Protein AF-A0A1V6GAP2-F1 (afdb_monomer_lite)

Secondary structure (DSSP, 8-state):
-------TT----------HHHHHHHHHHHHHHHHHHHHHHHHHHHHHHHHHHHHHHHHHHHHHHHHHHTTTT----HHHHHHHHHHHHHHHHHHHHHHHHHHHHHHHTT------EEEEHHHHHHHHHHTTHHHHHHTT-EEEEE--SSPPEEEE-HHHHHHHHHHHHHHHHHHSPTT-EEEEEEEE-SS-TTEEEEEEEE-S----TTTGGGTTSTT--SSTT--S-S-HHHHHHHHHHHTT-EEEEE-PPTTSS---EEEEEEEBPPPPEEEEE---HHHHHHHHHHHHHTT-EEEEESSHHHHHHHHHHS--SEEEEETT-SSS-HHHHHHHHHHSTTTTT--EEEEESSPPPHHHHHHHHHTTEEEEESSPPHHHHHHHHHHHHTT---

Sequence (394 aa):
MNQVDLDAHGQLCFFVRDITVRQQAQQALEDAVERLQAHDRMRMEFVSNVSHELRTPLTSMIYAVSNMLRGVVGPMPEKALNYLERLQSDCQRLLATVNDILDLRQVENKTLVLTKTVVPLGQVIRDGAETLQVQADSKRITLAFDLGERELFCWCDAQKIERVVLNIVGNAVKFTPANGTITLSLRQHPENPKLSLLTVSDTGMGIPPEVLPKVSQRYFRVGDHVSGTGLGLAISREIVDLHGGSMSFASPVPGSACGTAVYVSLPLAPKPLVVAVTQDAETAQFFREKVIDRGYGLLLADSGREALEVCRGKPPAVLVLDRRIQGSDVREIILQLREDAKTKRLPVIVLGLQTLERNEVELYRHFGIFYSTLPWREKELSRSLAMAVLGKLR

Structure (mmCIF, N/CA/C/O backbone):
data_AF-A0A1V6GAP2-F1
#
_entry.id   AF-A0A1V6GAP2-F1
#
loop_
_atom_site.group_PDB
_atom_site.id
_atom_site.type_symbol
_atom_site.label_atom_id
_atom_site.label_alt_id
_atom_site.label_comp_id
_atom_site.label_asym_id
_atom_site.label_entity_id
_atom_site.label_seq_id
_atom_site.pdbx_PDB_ins_code
_atom_site.Cartn_x
_atom_site.Cartn_y
_atom_site.Cartn_z
_atom_site.occupancy
_atom_site.B_iso_or_equiv
_atom_site.auth_seq_id
_atom_site.auth_comp_id
_atom_site.auth_asym_id
_atom_site.auth_atom_id
_atom_site.pdbx_PDB_model_num
ATOM 1 N N . MET A 1 1 ? -45.367 -4.053 -45.817 1.00 36.19 1 MET A N 1
ATOM 2 C CA . MET A 1 1 ? -46.533 -4.086 -46.718 1.00 36.19 1 MET A CA 1
ATOM 3 C C . MET A 1 1 ? -46.769 -2.644 -47.135 1.00 36.19 1 MET A C 1
ATOM 5 O O . MET A 1 1 ? -47.407 -1.913 -46.398 1.00 36.19 1 MET A O 1
ATOM 9 N N . ASN A 1 2 ? -46.114 -2.193 -48.207 1.00 36.59 2 ASN A N 1
ATOM 10 C CA . ASN A 1 2 ? -46.279 -0.824 -48.702 1.00 36.59 2 ASN A CA 1
ATOM 11 C C . ASN A 1 2 ? -47.201 -0.909 -49.916 1.00 36.59 2 ASN A C 1
ATOM 13 O O . ASN A 1 2 ? -46.809 -1.487 -50.927 1.00 36.59 2 ASN A O 1
ATOM 17 N N . GLN A 1 3 ? -48.427 -0.410 -49.779 1.00 46.28 3 GLN A N 1
ATOM 18 C CA . GLN A 1 3 ? -49.394 -0.312 -50.866 1.00 46.28 3 GLN A CA 1
ATOM 19 C C . GLN A 1 3 ? -49.385 1.134 -51.362 1.00 46.28 3 GLN A C 1
ATOM 21 O O . GLN A 1 3 ? -49.511 2.061 -50.564 1.00 46.28 3 GLN A O 1
ATOM 26 N N . VAL A 1 4 ? -49.164 1.313 -52.662 1.00 56.38 4 VAL A N 1
ATOM 27 C CA . VAL A 1 4 ? -49.190 2.615 -53.332 1.00 56.38 4 VAL A CA 1
ATOM 28 C C . VAL A 1 4 ? -50.399 2.594 -54.255 1.00 56.38 4 VAL A C 1
ATOM 30 O O . VAL A 1 4 ? -50.440 1.775 -55.170 1.00 56.38 4 VAL A O 1
ATOM 33 N N . ASP A 1 5 ? -51.382 3.444 -53.973 1.00 54.75 5 ASP A N 1
ATOM 34 C CA . ASP A 1 5 ? -52.538 3.659 -54.844 1.00 54.75 5 ASP A CA 1
ATOM 35 C C . ASP A 1 5 ? -52.153 4.692 -55.906 1.00 54.75 5 ASP A C 1
ATOM 37 O O . ASP A 1 5 ? -51.609 5.751 -55.579 1.00 54.75 5 ASP A O 1
ATOM 41 N N . LEU A 1 6 ? -52.360 4.362 -57.180 1.00 58.44 6 LEU A N 1
ATOM 42 C CA . LEU A 1 6 ? -51.996 5.217 -58.309 1.00 58.44 6 LEU A CA 1
ATOM 43 C C . LEU A 1 6 ? -53.243 5.543 -59.119 1.00 58.44 6 LEU A C 1
ATOM 45 O O . LEU A 1 6 ? -53.861 4.651 -59.700 1.00 58.44 6 LEU A O 1
ATOM 49 N N . ASP A 1 7 ? -53.560 6.832 -59.214 1.00 59.00 7 ASP A N 1
ATOM 50 C CA . ASP A 1 7 ? -54.538 7.336 -60.173 1.00 59.00 7 ASP A CA 1
ATOM 51 C C . ASP A 1 7 ? -54.024 7.163 -61.612 1.00 59.00 7 ASP A C 1
ATOM 53 O O . ASP A 1 7 ? -52.816 7.080 -61.854 1.00 59.00 7 ASP A O 1
ATOM 57 N N . ALA A 1 8 ? -54.948 7.143 -62.582 1.00 59.78 8 ALA A N 1
ATOM 58 C CA . ALA A 1 8 ? -54.755 6.684 -63.965 1.00 59.78 8 ALA A CA 1
ATOM 59 C C . ALA A 1 8 ? -53.580 7.309 -64.757 1.00 59.78 8 ALA A C 1
ATOM 61 O O . ALA A 1 8 ? -53.256 6.812 -65.839 1.00 59.78 8 ALA A O 1
ATOM 62 N N . HIS A 1 9 ? -52.931 8.366 -64.254 1.00 61.00 9 HIS A N 1
ATOM 63 C CA . HIS A 1 9 ? -51.788 9.052 -64.877 1.00 61.00 9 HIS A CA 1
ATOM 64 C C . HIS A 1 9 ? -50.572 9.262 -63.942 1.00 61.00 9 HIS A C 1
ATOM 66 O O . HIS A 1 9 ? -49.694 10.069 -64.250 1.00 61.00 9 HIS A O 1
ATOM 72 N N . GLY A 1 10 ? -50.476 8.558 -62.810 1.00 61.03 10 GLY A N 1
ATOM 73 C CA . GLY A 1 10 ? -49.324 8.653 -61.904 1.00 61.03 10 GLY A CA 1
ATOM 74 C C . GLY A 1 10 ? -48.095 7.879 -62.402 1.00 61.03 10 GLY A C 1
ATOM 75 O O . GLY A 1 10 ? -48.170 6.675 -62.635 1.00 61.03 10 GLY A O 1
ATOM 76 N N . GLN A 1 11 ? -46.941 8.543 -62.533 1.00 61.56 11 GLN A N 1
ATOM 77 C CA . GLN A 1 11 ? -45.655 7.882 -62.801 1.00 61.56 11 GLN A CA 1
ATOM 78 C C . GLN A 1 11 ? -44.952 7.507 -61.487 1.00 61.56 11 GLN A C 1
ATOM 80 O O . GLN A 1 11 ? -44.732 8.353 -60.622 1.00 61.56 11 GLN A O 1
ATOM 85 N N . LEU A 1 12 ? -44.569 6.235 -61.349 1.00 58.62 12 LEU A N 1
ATOM 86 C CA . LEU A 1 12 ? -43.736 5.737 -60.253 1.00 58.62 12 LEU A CA 1
ATOM 87 C C . LEU A 1 12 ? -42.256 6.016 -60.543 1.00 58.62 12 LEU A C 1
ATOM 89 O O . LEU A 1 12 ? -41.675 5.426 -61.454 1.00 58.62 12 LEU A O 1
ATOM 93 N N . CYS A 1 13 ? -41.626 6.858 -59.727 1.00 59.06 13 CYS A N 1
ATOM 94 C CA . CYS A 1 13 ? -40.173 7.019 -59.717 1.00 59.06 13 CYS A CA 1
ATOM 95 C C . CYS A 1 13 ? -39.559 6.132 -58.628 1.00 59.06 13 CYS A C 1
ATOM 97 O O . CYS A 1 13 ? -39.795 6.347 -57.439 1.00 59.06 13 CYS A O 1
ATOM 99 N N . PHE A 1 14 ? -38.733 5.163 -59.025 1.00 62.16 14 PHE A N 1
ATOM 100 C CA . PHE A 1 14 ? -37.922 4.370 -58.101 1.00 62.16 14 PHE A CA 1
ATOM 101 C C . PHE A 1 14 ? -36.480 4.876 -58.109 1.00 62.16 14 PHE A C 1
ATOM 103 O O . PHE A 1 14 ? -35.859 4.989 -59.164 1.00 62.16 14 PHE A O 1
ATOM 110 N N . PHE A 1 15 ? -35.926 5.127 -56.926 1.00 68.19 15 PHE A N 1
ATOM 111 C CA . PHE A 1 15 ? -34.500 5.386 -56.753 1.00 68.19 15 PHE A CA 1
ATOM 112 C C . PHE A 1 15 ? -33.841 4.119 -56.215 1.00 68.19 15 PHE A C 1
ATOM 114 O O . PHE A 1 15 ? -34.002 3.773 -55.046 1.00 68.19 15 PHE A O 1
ATOM 121 N N . VAL A 1 16 ? -33.103 3.414 -57.072 1.00 73.81 16 VAL A N 1
ATOM 122 C CA . VAL A 1 16 ? -32.287 2.265 -56.666 1.00 73.81 16 VAL A CA 1
ATOM 123 C C . VAL A 1 16 ? -30.881 2.776 -56.389 1.00 73.81 16 VAL A C 1
ATOM 125 O O . VAL A 1 16 ? -30.187 3.233 -57.294 1.00 73.81 16 VAL A O 1
ATOM 128 N N . ARG A 1 17 ? -30.460 2.734 -55.123 1.00 76.75 17 ARG A N 1
ATOM 129 C CA . ARG A 1 17 ? -29.085 3.051 -54.736 1.00 76.75 17 ARG A CA 1
ATOM 130 C C . ARG A 1 17 ? -28.322 1.749 -54.561 1.00 76.75 17 ARG A C 1
ATOM 132 O O . ARG A 1 17 ? -28.624 0.988 -53.647 1.00 76.75 17 ARG A O 1
ATOM 139 N N . ASP A 1 18 ? -27.337 1.516 -55.419 1.00 82.81 18 ASP A N 1
ATOM 140 C CA . ASP A 1 18 ? -26.433 0.382 -55.268 1.00 82.81 18 ASP A CA 1
ATOM 141 C C . ASP A 1 18 ? -25.606 0.551 -53.982 1.00 82.81 18 ASP A C 1
ATOM 143 O O . ASP A 1 18 ? -24.842 1.508 -53.823 1.00 82.81 18 ASP A O 1
ATOM 147 N N . ILE A 1 19 ? -25.816 -0.359 -53.032 1.00 86.06 19 ILE A N 1
ATOM 148 C CA . ILE A 1 19 ? -25.099 -0.418 -51.754 1.00 86.06 19 ILE A CA 1
ATOM 149 C C . ILE A 1 19 ? -24.100 -1.577 -51.704 1.00 86.06 19 ILE A C 1
ATOM 151 O O . ILE A 1 19 ? -23.501 -1.808 -50.655 1.00 86.06 19 ILE A O 1
ATOM 155 N N . THR A 1 20 ? -23.885 -2.290 -52.812 1.00 89.75 20 THR A N 1
ATOM 156 C CA . THR A 1 20 ? -23.045 -3.495 -52.872 1.00 89.75 20 THR A CA 1
ATOM 157 C C . THR A 1 20 ? -21.624 -3.205 -52.401 1.00 89.75 20 THR A C 1
ATOM 159 O O . THR A 1 20 ? -21.118 -3.897 -51.521 1.00 89.75 20 THR A O 1
ATOM 162 N N . VAL A 1 21 ? -21.021 -2.113 -52.883 1.00 87.94 21 VAL A N 1
ATOM 163 C CA . VAL A 1 21 ? -19.673 -1.677 -52.472 1.00 87.94 21 VAL A CA 1
ATOM 164 C C . VAL A 1 21 ? -19.611 -1.380 -50.971 1.00 87.94 21 VAL A C 1
ATOM 166 O O . VAL A 1 21 ? -18.651 -1.749 -50.299 1.00 87.94 21 VAL A O 1
ATOM 169 N N . ARG A 1 22 ? -20.655 -0.751 -50.414 1.00 87.25 22 ARG A N 1
ATOM 170 C CA . ARG A 1 22 ? -20.721 -0.438 -48.981 1.00 87.25 22 ARG A CA 1
ATOM 171 C C . ARG A 1 22 ? -20.870 -1.704 -48.136 1.00 87.25 22 ARG A C 1
ATOM 173 O O . ARG A 1 22 ? -20.201 -1.808 -47.116 1.00 87.25 22 ARG A O 1
ATOM 180 N N . GLN A 1 23 ? -21.712 -2.653 -48.546 1.00 88.50 23 GLN A N 1
ATOM 181 C CA . GLN A 1 23 ? -21.875 -3.923 -47.831 1.00 88.50 23 GLN A CA 1
ATOM 182 C C . GLN A 1 23 ? -20.612 -4.788 -47.908 1.00 88.50 23 GLN A C 1
ATOM 184 O O . GLN A 1 23 ? -20.224 -5.375 -46.907 1.00 88.50 23 GLN A O 1
ATOM 189 N N . GLN A 1 24 ? -19.929 -4.822 -49.055 1.00 90.69 24 GLN A N 1
ATOM 190 C CA . GLN A 1 24 ? -18.653 -5.531 -49.192 1.00 90.69 24 GLN A CA 1
ATOM 191 C C . GLN A 1 24 ? -17.557 -4.907 -48.323 1.00 90.69 24 GLN A C 1
ATOM 193 O O . GLN A 1 24 ? -16.815 -5.633 -47.670 1.00 90.69 24 GLN A O 1
ATOM 198 N N . ALA A 1 25 ? -17.476 -3.573 -48.264 1.00 87.44 25 ALA A N 1
ATOM 199 C CA . ALA A 1 25 ? -16.537 -2.881 -47.384 1.00 87.44 25 ALA A CA 1
ATOM 200 C C . ALA A 1 25 ? -16.849 -3.118 -45.896 1.00 87.44 25 ALA A C 1
ATOM 202 O O . ALA A 1 25 ? -15.931 -3.319 -45.107 1.00 87.44 25 ALA A O 1
ATOM 203 N N . GLN A 1 26 ? -18.133 -3.131 -45.523 1.00 90.88 26 GLN A N 1
ATOM 204 C CA . GLN A 1 26 ? -18.592 -3.458 -44.171 1.00 90.88 26 GLN A CA 1
ATOM 205 C C . GLN A 1 26 ? -18.199 -4.894 -43.789 1.00 90.88 26 GLN A C 1
ATOM 207 O O . GLN A 1 26 ? -17.570 -5.089 -42.755 1.00 90.88 26 GLN A O 1
ATOM 212 N N . GLN A 1 27 ? -18.486 -5.878 -44.646 1.00 92.00 27 GLN A N 1
ATOM 213 C CA . GLN A 1 27 ? -18.147 -7.278 -44.385 1.00 92.00 27 GLN A CA 1
ATOM 214 C C . GLN A 1 27 ? -16.630 -7.493 -44.321 1.00 92.00 27 GLN A C 1
ATOM 216 O O . GLN A 1 27 ? -16.133 -8.143 -43.410 1.00 92.00 27 GLN A O 1
ATOM 221 N N . ALA A 1 28 ? -15.869 -6.897 -45.244 1.00 91.00 28 ALA A N 1
ATOM 222 C CA . ALA A 1 28 ? -14.411 -6.983 -45.225 1.00 91.00 28 ALA A CA 1
ATOM 223 C C . ALA A 1 28 ? -13.813 -6.363 -43.952 1.00 91.00 28 ALA A C 1
ATOM 225 O O . ALA A 1 28 ? -12.808 -6.859 -43.441 1.00 91.00 28 ALA A O 1
ATOM 226 N N . LEU A 1 29 ? -14.427 -5.293 -43.434 1.00 90.69 29 LEU A N 1
ATOM 227 C CA . LEU A 1 29 ? -14.039 -4.685 -42.166 1.00 90.69 29 LEU A CA 1
ATOM 228 C C . LEU A 1 29 ? -14.369 -5.599 -40.981 1.00 90.69 29 LEU A C 1
ATOM 230 O O . LEU A 1 29 ? -13.513 -5.785 -40.122 1.00 90.69 29 LEU A O 1
ATOM 234 N N . GLU A 1 30 ? -15.567 -6.180 -40.940 1.00 90.62 30 GLU A N 1
ATOM 235 C CA . GLU A 1 30 ? -15.985 -7.119 -39.890 1.00 90.62 30 GLU A CA 1
ATOM 236 C C . GLU A 1 30 ? -15.067 -8.351 -39.853 1.00 90.62 30 GLU A C 1
ATOM 238 O O . GLU A 1 30 ? -14.507 -8.665 -38.801 1.00 90.62 30 GLU A O 1
ATOM 243 N N . ASP A 1 31 ? -14.777 -8.951 -41.009 1.00 91.00 31 ASP A N 1
ATOM 244 C CA . ASP A 1 31 ? -13.850 -10.080 -41.128 1.00 91.00 31 ASP A CA 1
ATOM 245 C C . ASP A 1 31 ? -12.412 -9.705 -40.727 1.00 91.00 31 ASP A C 1
ATOM 247 O O . ASP A 1 31 ? -11.661 -10.533 -40.200 1.00 91.00 31 ASP A O 1
ATOM 251 N N . ALA A 1 32 ? -11.976 -8.475 -41.023 1.00 86.06 32 ALA A N 1
ATOM 252 C CA . ALA A 1 32 ? -10.658 -7.984 -40.630 1.00 86.06 32 ALA A CA 1
ATOM 253 C C . ALA A 1 32 ? -10.576 -7.765 -39.114 1.00 86.06 32 ALA A C 1
ATOM 255 O O . ALA A 1 32 ? -9.579 -8.148 -38.501 1.00 86.06 32 ALA A O 1
ATOM 256 N N . VAL A 1 33 ? -11.624 -7.202 -38.503 1.00 88.06 33 VAL A N 1
ATOM 257 C CA . VAL A 1 33 ? -11.735 -7.028 -37.048 1.00 88.06 33 VAL A CA 1
ATOM 258 C C . VAL A 1 33 ? -11.737 -8.384 -36.350 1.00 88.06 33 VAL A C 1
ATOM 260 O O . VAL A 1 33 ? -10.997 -8.565 -35.383 1.00 88.06 33 VAL A O 1
ATOM 263 N N . GLU A 1 34 ? -12.500 -9.355 -36.849 1.00 88.44 34 GLU A N 1
ATOM 264 C CA . GLU A 1 34 ? -12.564 -10.693 -36.262 1.00 88.44 34 GLU A CA 1
ATOM 265 C C . GLU A 1 34 ? -11.211 -11.415 -36.340 1.00 88.44 34 GLU A C 1
ATOM 267 O O . GLU A 1 34 ? -10.744 -11.970 -35.340 1.00 88.44 34 GLU A O 1
ATOM 272 N N . ARG A 1 35 ? -10.520 -11.330 -37.486 1.00 82.31 35 ARG A N 1
ATOM 273 C CA . ARG A 1 35 ? -9.155 -11.859 -37.651 1.00 82.31 35 ARG A CA 1
ATOM 274 C C . ARG A 1 35 ? -8.158 -11.200 -36.702 1.00 82.31 35 ARG A C 1
ATOM 276 O O . ARG A 1 35 ? -7.344 -11.899 -36.097 1.00 82.31 35 ARG A O 1
ATOM 283 N N . LEU A 1 36 ? -8.228 -9.877 -36.551 1.00 78.19 36 LEU A N 1
ATOM 284 C CA . LEU A 1 36 ? -7.354 -9.134 -35.644 1.00 78.19 36 LEU A CA 1
ATOM 285 C C . LEU A 1 36 ? -7.590 -9.561 -34.187 1.00 78.19 36 LEU A C 1
ATOM 287 O O . LEU A 1 36 ? -6.645 -9.898 -33.477 1.00 78.19 36 LEU A O 1
ATOM 291 N N . GLN A 1 37 ? -8.855 -9.646 -33.767 1.00 74.75 37 GLN A N 1
ATOM 292 C CA . GLN A 1 37 ? -9.227 -10.091 -32.424 1.00 74.75 37 GLN A CA 1
ATOM 293 C C . GLN A 1 37 ? -8.830 -11.548 -32.158 1.00 74.75 37 GLN A C 1
ATOM 295 O O . GLN A 1 37 ? -8.409 -11.875 -31.049 1.00 74.75 37 GLN A O 1
ATOM 300 N N . ALA A 1 38 ? -8.951 -12.437 -33.148 1.00 72.94 38 ALA A N 1
ATOM 301 C CA . ALA A 1 38 ? -8.506 -13.822 -33.023 1.00 72.94 38 ALA A CA 1
ATOM 302 C C . ALA A 1 38 ? -6.985 -13.907 -32.819 1.00 72.94 38 ALA A C 1
ATOM 304 O O . ALA A 1 38 ? -6.525 -14.641 -31.943 1.00 72.94 38 ALA A O 1
ATOM 305 N N . HIS A 1 39 ? -6.213 -13.116 -33.569 1.00 70.81 39 HIS A N 1
ATOM 306 C CA . HIS A 1 39 ? -4.764 -13.024 -33.406 1.00 70.81 39 HIS A CA 1
ATOM 307 C C . HIS A 1 39 ? -4.369 -12.478 -32.026 1.00 70.81 39 HIS A C 1
ATOM 309 O O . HIS A 1 39 ? -3.486 -13.036 -31.371 1.00 70.81 39 HIS A O 1
ATOM 315 N N . ASP A 1 40 ? -5.058 -11.445 -31.539 1.00 67.88 40 ASP A N 1
ATOM 316 C CA . ASP A 1 40 ? -4.814 -10.899 -30.203 1.00 67.88 40 ASP A CA 1
ATOM 317 C C . ASP A 1 40 ? -5.142 -11.909 -29.099 1.00 67.88 40 ASP A C 1
ATOM 319 O O . ASP A 1 40 ? -4.334 -12.091 -28.187 1.00 67.88 40 ASP A O 1
ATOM 323 N N . ARG A 1 41 ? -6.264 -12.638 -29.203 1.00 69.19 41 ARG A N 1
ATOM 324 C CA . ARG A 1 41 ? -6.619 -13.714 -28.257 1.00 69.19 41 ARG A CA 1
ATOM 325 C C . ARG A 1 41 ? -5.553 -14.811 -28.211 1.00 69.19 41 ARG A C 1
ATOM 327 O O . ARG A 1 41 ? -5.090 -15.150 -27.125 1.00 69.19 41 ARG A O 1
ATOM 334 N N . MET A 1 42 ? -5.106 -15.304 -29.369 1.00 62.16 42 MET A N 1
ATOM 335 C CA . MET A 1 42 ? -4.037 -16.311 -29.443 1.00 62.16 42 MET A CA 1
ATOM 336 C C . MET A 1 42 ? -2.730 -15.799 -28.829 1.00 62.16 42 MET A C 1
ATOM 338 O O . MET A 1 42 ? -2.047 -16.520 -28.102 1.00 62.16 42 MET A O 1
ATOM 342 N N . ARG A 1 43 ? -2.391 -14.525 -29.059 1.00 65.06 43 ARG A N 1
ATOM 343 C CA . ARG A 1 43 ? -1.206 -13.899 -28.466 1.00 65.06 43 ARG A CA 1
ATOM 344 C C . ARG A 1 43 ? -1.317 -13.777 -26.941 1.00 65.06 43 ARG A C 1
ATOM 346 O O . ARG A 1 43 ? -0.310 -13.954 -26.256 1.00 65.06 43 ARG A O 1
ATOM 353 N N . MET A 1 44 ? -2.506 -13.494 -26.401 1.00 60.44 44 MET A N 1
ATOM 354 C CA . MET A 1 44 ? -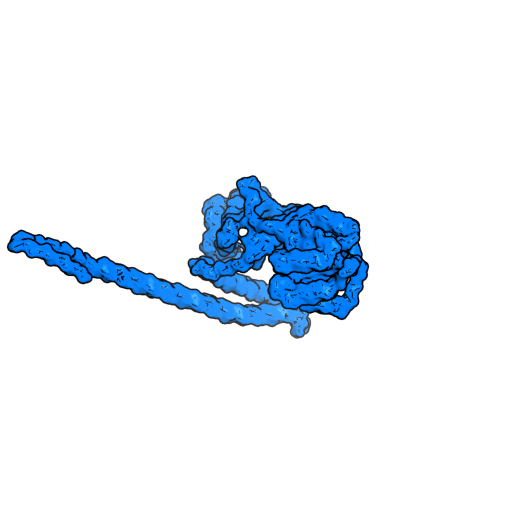2.748 -13.452 -24.951 1.00 60.44 44 MET A CA 1
ATOM 355 C C . MET A 1 44 ? -2.564 -14.818 -24.301 1.00 60.44 44 MET A C 1
ATOM 357 O O . MET A 1 44 ? -1.857 -14.933 -23.298 1.00 60.44 44 MET A O 1
ATOM 361 N N . GLU A 1 45 ? -3.185 -15.840 -24.882 1.00 63.50 45 GLU A N 1
ATOM 362 C CA . GLU A 1 45 ? -3.117 -17.210 -24.384 1.00 63.50 45 GLU A CA 1
ATOM 363 C C . GLU A 1 45 ? -1.675 -17.728 -24.417 1.00 63.50 45 GLU A C 1
ATOM 365 O O . GLU A 1 45 ? -1.182 -18.245 -23.416 1.00 63.50 45 GLU A O 1
ATOM 370 N N . PHE A 1 46 ? -0.943 -17.456 -25.503 1.00 67.31 46 PHE A N 1
ATOM 371 C CA . PHE A 1 46 ? 0.473 -17.797 -25.618 1.00 67.31 46 PHE A CA 1
ATOM 372 C C . PHE A 1 46 ? 1.326 -17.163 -24.511 1.00 67.31 46 PHE A C 1
ATOM 374 O O . PHE A 1 46 ? 2.076 -17.865 -23.836 1.00 67.31 46 PHE A O 1
ATOM 381 N N . VAL A 1 47 ? 1.211 -15.848 -24.279 1.00 68.25 47 VAL A N 1
ATOM 382 C CA . VAL A 1 47 ? 2.025 -15.178 -23.249 1.00 68.25 47 VAL A CA 1
ATOM 383 C C . VAL A 1 47 ? 1.661 -15.667 -21.846 1.00 68.25 47 VAL A C 1
ATOM 385 O O . VAL A 1 47 ? 2.559 -15.856 -21.022 1.00 68.25 47 VAL A O 1
ATOM 388 N N . SER A 1 48 ? 0.375 -15.892 -21.564 1.00 67.81 48 SER A N 1
ATOM 389 C CA . SER A 1 48 ? -0.070 -16.400 -20.262 1.00 67.81 48 SER A CA 1
ATOM 390 C C . SER A 1 48 ? 0.470 -17.807 -19.999 1.00 67.81 48 SER A C 1
ATOM 392 O O . SER A 1 48 ? 1.097 -18.040 -18.962 1.00 67.81 48 SER A O 1
ATOM 394 N N . ASN A 1 49 ? 0.340 -18.705 -20.980 1.00 61.69 49 ASN A N 1
ATOM 395 C CA . ASN A 1 49 ? 0.822 -20.082 -20.892 1.00 61.69 49 ASN A CA 1
ATOM 396 C C . ASN A 1 49 ? 2.345 -20.134 -20.735 1.00 61.69 49 ASN A C 1
ATOM 398 O O . ASN A 1 49 ? 2.834 -20.720 -19.771 1.00 61.69 49 ASN A O 1
ATOM 402 N N . VAL A 1 50 ? 3.094 -19.421 -21.586 1.00 71.81 50 VAL A N 1
ATOM 403 C CA . VAL A 1 50 ? 4.562 -19.333 -21.484 1.00 71.81 50 VAL A CA 1
ATOM 404 C C . VAL A 1 50 ? 4.983 -18.791 -20.120 1.00 71.81 50 VAL A C 1
ATOM 406 O O . VAL A 1 50 ? 5.921 -19.291 -19.509 1.00 71.81 50 VAL A O 1
ATOM 409 N N . SER A 1 51 ? 4.278 -17.796 -19.586 1.00 71.81 51 SER A N 1
ATOM 410 C CA . SER A 1 51 ? 4.631 -17.236 -18.282 1.00 71.81 51 SER A CA 1
ATOM 411 C C . SER A 1 51 ? 4.376 -18.210 -17.133 1.00 71.81 51 SER A C 1
ATOM 413 O O . SER A 1 51 ? 5.175 -18.268 -16.199 1.00 71.81 51 SER A O 1
ATOM 415 N N . HIS A 1 52 ? 3.297 -18.995 -17.191 1.00 73.00 52 HIS A N 1
ATOM 416 C CA . HIS A 1 52 ? 3.033 -20.066 -16.228 1.00 73.00 52 HIS A CA 1
ATOM 417 C C . HIS A 1 52 ? 4.076 -21.192 -16.315 1.00 73.00 52 HIS A C 1
ATOM 419 O O . HIS A 1 52 ? 4.580 -21.647 -15.280 1.00 73.00 52 HIS A O 1
ATOM 425 N N . GLU A 1 53 ? 4.458 -21.580 -17.531 1.00 74.50 53 GLU A N 1
ATOM 426 C CA . GLU A 1 53 ? 5.495 -22.584 -17.781 1.00 74.50 53 GLU A CA 1
ATOM 427 C C . GLU A 1 53 ? 6.894 -22.110 -17.385 1.00 74.50 53 GLU A C 1
ATOM 429 O O . GLU A 1 53 ? 7.700 -22.928 -16.960 1.00 74.50 53 GLU A O 1
ATOM 434 N N . LEU A 1 54 ? 7.183 -20.805 -17.438 1.00 77.81 54 LEU A N 1
ATOM 435 C CA . LEU A 1 54 ? 8.444 -20.233 -16.951 1.00 77.81 54 LEU A CA 1
ATOM 436 C C . LEU A 1 54 ? 8.448 -20.021 -15.431 1.00 77.81 54 LEU A C 1
ATOM 438 O O . LEU A 1 54 ? 9.474 -20.216 -14.777 1.00 77.81 54 LEU A O 1
ATOM 442 N N . ARG A 1 55 ? 7.308 -19.647 -14.835 1.00 75.31 55 ARG A N 1
ATOM 443 C CA . ARG A 1 55 ? 7.190 -19.390 -13.389 1.00 75.31 55 ARG A CA 1
ATOM 444 C C . ARG A 1 55 ? 7.481 -20.641 -12.564 1.00 75.31 55 ARG A C 1
ATOM 446 O O . ARG A 1 55 ? 8.192 -20.559 -11.564 1.00 75.31 55 ARG A O 1
ATOM 453 N N . THR A 1 56 ? 6.943 -21.785 -12.974 1.00 75.06 56 THR A N 1
ATOM 454 C CA . THR A 1 56 ? 7.052 -23.060 -12.244 1.00 75.06 56 THR A CA 1
ATOM 455 C C . THR A 1 56 ? 8.507 -23.543 -12.061 1.00 75.06 56 THR A C 1
ATOM 457 O O . THR A 1 56 ? 8.918 -23.763 -10.913 1.00 75.06 56 THR A O 1
ATOM 460 N N . PRO A 1 57 ? 9.344 -23.645 -13.115 1.00 79.06 57 PRO A N 1
ATOM 461 C CA . PRO A 1 57 ? 10.747 -24.026 -12.975 1.00 79.06 57 PRO A CA 1
ATOM 462 C C . PRO A 1 57 ? 11.575 -22.947 -12.269 1.00 79.06 57 PRO A C 1
ATOM 464 O O . PRO A 1 57 ? 12.410 -23.290 -11.436 1.00 79.06 57 PRO A O 1
ATOM 467 N N . LEU A 1 58 ? 11.317 -21.652 -12.508 1.00 82.31 58 LEU A N 1
ATOM 468 C CA . LEU A 1 58 ? 12.002 -20.563 -11.792 1.00 82.31 58 LEU A CA 1
ATOM 469 C C . LEU A 1 58 ? 11.737 -20.608 -10.284 1.00 82.31 58 LEU A C 1
ATOM 471 O O . LEU A 1 58 ? 12.670 -20.492 -9.495 1.00 82.31 58 LEU A O 1
ATOM 475 N N . THR A 1 59 ? 10.488 -20.833 -9.875 1.00 79.38 59 THR A N 1
ATOM 476 C CA . THR A 1 59 ? 10.122 -20.953 -8.453 1.00 79.38 59 THR A CA 1
ATOM 477 C C . THR A 1 59 ? 10.825 -22.147 -7.809 1.00 79.38 59 THR A C 1
ATOM 479 O O . THR A 1 59 ? 11.359 -22.031 -6.706 1.00 79.38 59 THR A O 1
ATOM 482 N N . SER A 1 60 ? 10.899 -23.270 -8.527 1.00 83.56 60 SER A N 1
ATOM 483 C CA . SER A 1 60 ? 11.590 -24.478 -8.066 1.00 83.56 60 SER A CA 1
ATOM 484 C C . SER A 1 60 ? 13.103 -24.261 -7.921 1.00 83.56 60 SER A C 1
ATOM 486 O O . SER A 1 60 ? 13.683 -24.656 -6.911 1.00 83.56 60 SER A O 1
ATOM 488 N N . MET A 1 61 ? 13.740 -23.571 -8.876 1.00 85.31 61 MET A N 1
ATOM 489 C CA . MET A 1 61 ? 15.159 -23.202 -8.799 1.00 85.31 61 MET A CA 1
ATOM 490 C C . MET A 1 61 ? 15.441 -22.246 -7.637 1.00 85.31 61 MET A C 1
ATOM 492 O O . MET A 1 61 ? 16.373 -22.479 -6.872 1.00 85.31 61 MET A O 1
ATOM 496 N N . ILE A 1 62 ? 14.612 -21.214 -7.445 1.00 84.81 62 ILE A N 1
ATOM 497 C CA . ILE A 1 62 ? 14.743 -20.281 -6.313 1.00 84.81 62 ILE A CA 1
ATOM 498 C C . ILE A 1 62 ? 14.636 -21.033 -4.985 1.00 84.81 62 ILE A C 1
ATOM 500 O O . ILE A 1 62 ? 15.419 -20.771 -4.072 1.00 84.81 62 ILE A O 1
ATOM 504 N N . TYR A 1 63 ? 13.695 -21.973 -4.876 1.00 85.44 63 TYR A N 1
ATOM 505 C CA . TYR A 1 63 ? 13.524 -22.787 -3.677 1.00 85.44 63 TYR A CA 1
ATOM 506 C C . TYR A 1 63 ? 14.748 -23.672 -3.407 1.00 85.44 63 TYR A C 1
ATOM 508 O O . TYR A 1 63 ? 15.278 -23.660 -2.295 1.00 85.44 63 TYR A O 1
ATOM 516 N N . ALA A 1 64 ? 15.242 -24.379 -4.428 1.00 83.94 64 ALA A N 1
ATOM 517 C CA . ALA A 1 64 ? 16.435 -25.213 -4.317 1.00 83.94 64 ALA A CA 1
ATOM 518 C C . ALA A 1 64 ? 17.647 -24.388 -3.862 1.00 83.94 64 ALA A C 1
ATOM 520 O O . ALA A 1 64 ? 18.267 -24.707 -2.850 1.00 83.94 64 ALA A O 1
ATOM 521 N N . VAL A 1 65 ? 17.919 -23.268 -4.533 1.00 88.31 65 VAL A N 1
ATOM 522 C CA . VAL A 1 65 ? 19.031 -22.369 -4.198 1.00 88.31 65 VAL A CA 1
ATOM 523 C C . VAL A 1 65 ? 18.865 -21.775 -2.800 1.00 88.31 65 VAL A C 1
ATOM 525 O O . VAL A 1 65 ? 19.826 -21.730 -2.038 1.00 88.31 65 VAL A O 1
ATOM 528 N N . SER A 1 66 ? 17.647 -21.386 -2.412 1.00 85.69 66 SER A N 1
ATOM 529 C CA . SER A 1 66 ? 17.377 -20.878 -1.065 1.00 85.69 66 SER A CA 1
ATOM 530 C C . SER A 1 66 ? 17.639 -21.930 0.013 1.00 85.69 66 SER A C 1
ATOM 532 O O . SER A 1 66 ? 18.114 -21.572 1.087 1.00 85.69 66 SER A O 1
ATOM 534 N N . ASN A 1 67 ? 17.334 -23.205 -0.236 1.00 86.19 67 ASN A N 1
ATOM 535 C CA . ASN A 1 67 ? 17.649 -24.287 0.698 1.00 86.19 67 ASN A CA 1
ATOM 536 C C . ASN A 1 67 ? 19.160 -24.518 0.798 1.00 86.19 67 ASN A C 1
ATOM 538 O O . ASN A 1 67 ? 19.673 -24.731 1.897 1.00 86.19 67 ASN A O 1
ATOM 542 N N . MET A 1 68 ? 19.877 -24.414 -0.325 1.00 87.00 68 MET A N 1
ATOM 543 C CA . MET A 1 68 ? 21.339 -24.494 -0.348 1.00 87.00 68 MET A CA 1
ATOM 544 C C . MET A 1 68 ? 21.977 -23.352 0.451 1.00 87.00 68 MET A C 1
ATOM 546 O O . MET A 1 68 ? 22.802 -23.609 1.322 1.00 87.00 68 MET A O 1
ATOM 550 N N . LEU A 1 69 ? 21.527 -22.112 0.248 1.00 84.19 69 LEU A N 1
ATOM 551 C CA . LEU A 1 69 ? 22.006 -20.941 0.993 1.00 84.19 69 LEU A CA 1
ATOM 552 C C . LEU A 1 69 ? 21.670 -21.000 2.493 1.00 84.19 69 LEU A C 1
ATOM 554 O O . LEU A 1 69 ? 22.446 -20.527 3.315 1.00 84.19 69 LEU A O 1
ATOM 558 N N . ARG A 1 70 ? 20.544 -21.621 2.872 1.00 84.81 70 ARG A N 1
ATOM 559 C CA . ARG A 1 70 ? 20.157 -21.847 4.280 1.00 84.81 70 ARG A CA 1
ATOM 560 C C . ARG A 1 70 ? 20.914 -22.999 4.954 1.00 84.81 70 ARG A C 1
ATOM 562 O O . ARG A 1 70 ? 20.654 -23.277 6.121 1.00 84.81 70 ARG A O 1
ATOM 569 N N . GLY A 1 71 ? 21.808 -23.686 4.239 1.00 83.25 71 GLY A N 1
ATOM 570 C CA . GLY A 1 71 ? 22.604 -24.793 4.776 1.00 83.25 71 GLY A CA 1
ATOM 571 C C . GLY A 1 71 ? 21.850 -26.119 4.921 1.00 83.25 71 GLY A C 1
ATOM 572 O O . GLY A 1 71 ? 22.353 -27.030 5.573 1.00 83.25 71 GLY A O 1
ATOM 573 N N . VAL A 1 72 ? 20.671 -26.271 4.301 1.00 84.56 72 VAL A N 1
ATOM 574 C CA . VAL A 1 72 ? 19.841 -27.496 4.390 1.00 84.56 72 VAL A CA 1
ATOM 575 C C . VAL A 1 72 ? 20.560 -28.722 3.808 1.00 84.56 72 VAL A C 1
ATOM 577 O O . VAL A 1 72 ? 20.336 -29.842 4.252 1.00 84.56 72 VAL A O 1
ATOM 580 N N . VAL A 1 73 ? 21.450 -28.513 2.835 1.00 81.19 73 VAL A N 1
ATOM 581 C CA . VAL A 1 73 ? 22.275 -29.557 2.193 1.00 81.19 73 VAL A CA 1
ATOM 582 C C . VAL A 1 73 ? 23.680 -29.694 2.800 1.00 81.19 73 VAL A C 1
ATOM 584 O O . VAL A 1 73 ? 24.507 -30.425 2.264 1.00 81.19 73 VAL A O 1
ATOM 587 N N . GLY A 1 74 ? 23.955 -29.029 3.926 1.00 84.25 74 GLY A N 1
ATOM 588 C CA . GLY A 1 74 ? 25.253 -29.060 4.603 1.00 84.25 74 GLY A CA 1
ATOM 589 C C . GLY A 1 74 ? 26.178 -27.883 4.252 1.00 84.25 74 GLY A C 1
ATOM 590 O O . GLY A 1 74 ? 25.790 -26.975 3.512 1.00 84.25 74 GLY A O 1
ATOM 591 N N . PRO A 1 75 ? 27.398 -27.859 4.824 1.00 83.44 75 PRO A N 1
ATOM 592 C CA . PRO A 1 75 ? 28.344 -26.764 4.643 1.00 83.44 75 PRO A CA 1
ATOM 593 C C . PRO A 1 75 ? 28.884 -26.737 3.211 1.00 83.44 75 PRO A C 1
ATOM 595 O O . PRO A 1 75 ? 29.320 -27.755 2.676 1.00 83.44 75 PRO A O 1
ATOM 598 N N . MET A 1 76 ? 28.892 -25.552 2.602 1.00 85.69 76 MET A N 1
ATOM 599 C CA . MET A 1 76 ? 29.402 -25.341 1.248 1.00 85.69 76 MET A CA 1
ATOM 600 C C . MET A 1 76 ? 30.577 -24.357 1.243 1.00 85.69 76 MET A C 1
ATOM 602 O O . MET A 1 76 ? 30.640 -23.477 2.103 1.00 85.69 76 MET A O 1
ATOM 606 N N . PRO A 1 77 ? 31.496 -24.460 0.264 1.00 89.25 77 PRO A N 1
ATOM 607 C CA . PRO A 1 77 ? 32.570 -23.489 0.101 1.00 89.25 77 PRO A CA 1
ATOM 608 C C . PRO A 1 77 ? 32.027 -22.072 -0.118 1.00 89.25 77 PRO A C 1
ATOM 610 O O . PRO A 1 77 ? 31.072 -21.881 -0.868 1.00 89.25 77 PRO A O 1
ATOM 613 N N . GLU A 1 78 ? 32.702 -21.066 0.434 1.00 84.12 78 GLU A N 1
ATOM 614 C CA . GLU A 1 78 ? 32.321 -19.648 0.306 1.00 84.12 78 GLU A CA 1
ATOM 615 C C . GLU A 1 78 ? 32.169 -19.202 -1.160 1.00 84.12 78 GLU A C 1
ATOM 617 O O . GLU A 1 78 ? 31.217 -18.519 -1.531 1.00 84.12 78 GLU A O 1
ATOM 622 N N . LYS A 1 79 ? 33.046 -19.688 -2.050 1.00 82.38 79 LYS A N 1
ATOM 623 C CA . LYS A 1 79 ? 32.922 -19.442 -3.496 1.00 82.38 79 LYS A CA 1
ATOM 624 C C . LYS A 1 79 ? 31.615 -19.990 -4.079 1.00 82.38 79 LYS A C 1
ATOM 626 O O . LYS A 1 79 ? 31.046 -19.352 -4.956 1.00 82.38 79 LYS A O 1
ATOM 631 N N . ALA A 1 80 ? 31.146 -21.150 -3.616 1.00 84.50 80 ALA A N 1
ATOM 632 C CA . ALA A 1 80 ? 29.888 -21.739 -4.071 1.00 84.50 80 ALA A CA 1
ATOM 633 C C . ALA A 1 80 ? 28.680 -20.937 -3.567 1.00 84.50 80 ALA A C 1
ATOM 635 O O . ALA A 1 80 ? 27.751 -20.711 -4.338 1.00 84.50 80 ALA A O 1
ATOM 636 N N . LEU A 1 81 ? 28.727 -20.436 -2.326 1.00 84.19 81 LEU A N 1
ATOM 637 C CA . LEU A 1 81 ? 27.704 -19.535 -1.782 1.00 84.19 81 LEU A CA 1
ATOM 638 C C . LEU A 1 81 ? 27.574 -18.264 -2.633 1.00 84.19 81 LEU A C 1
ATOM 640 O O . LEU A 1 81 ? 26.474 -17.947 -3.076 1.00 84.19 81 LEU A O 1
ATOM 644 N N . ASN A 1 82 ? 28.693 -17.629 -2.994 1.00 79.44 82 ASN A N 1
ATOM 645 C CA . ASN A 1 82 ? 28.688 -16.440 -3.855 1.00 79.44 82 ASN A CA 1
ATOM 646 C C . ASN A 1 82 ? 28.056 -16.698 -5.239 1.00 79.44 82 ASN A C 1
ATOM 648 O O . ASN A 1 82 ? 27.373 -15.832 -5.790 1.00 79.44 82 ASN A O 1
ATOM 652 N N . TYR A 1 83 ? 28.275 -17.878 -5.834 1.00 83.62 83 TYR A N 1
ATOM 653 C CA . TYR A 1 83 ? 27.618 -18.246 -7.095 1.00 83.62 83 TYR A CA 1
ATOM 654 C C . TYR A 1 83 ? 26.120 -18.505 -6.915 1.00 83.62 83 TYR A C 1
ATOM 656 O O . TYR A 1 83 ? 25.331 -18.105 -7.769 1.00 83.62 83 TYR A O 1
ATOM 664 N N . LEU A 1 84 ? 25.720 -19.138 -5.811 1.00 84.31 84 LEU A N 1
ATOM 665 C CA . LEU A 1 84 ? 24.317 -19.405 -5.496 1.00 84.31 84 LEU A CA 1
ATOM 666 C C . LEU A 1 84 ? 23.534 -18.117 -5.223 1.00 84.31 84 LEU A C 1
ATOM 668 O O . LEU A 1 84 ? 22.416 -17.989 -5.709 1.00 84.31 84 LEU A O 1
ATOM 672 N N . GLU A 1 85 ? 24.119 -17.138 -4.534 1.00 79.44 85 GLU A N 1
ATOM 673 C CA . GLU A 1 85 ? 23.511 -15.814 -4.341 1.00 79.44 85 GLU A CA 1
ATOM 674 C C . GLU A 1 85 ? 23.272 -15.099 -5.677 1.00 79.44 85 GLU A C 1
ATOM 676 O O . GLU A 1 85 ? 22.186 -14.569 -5.927 1.00 79.44 85 GLU A O 1
ATOM 681 N N . ARG A 1 86 ? 24.259 -15.143 -6.585 1.00 77.00 86 ARG A N 1
ATOM 682 C CA . ARG A 1 86 ? 24.112 -14.596 -7.943 1.00 77.00 86 ARG A CA 1
ATOM 683 C C . ARG A 1 86 ? 23.013 -15.310 -8.722 1.00 77.00 86 ARG A C 1
ATOM 685 O O . ARG A 1 86 ? 22.165 -14.648 -9.315 1.00 77.00 86 ARG A O 1
ATOM 692 N N . LEU A 1 87 ? 22.990 -16.642 -8.680 1.00 82.50 87 LEU A N 1
ATOM 693 C CA . LEU A 1 87 ? 21.988 -17.444 -9.379 1.00 82.50 87 LEU A CA 1
ATOM 694 C C . LEU A 1 87 ? 20.580 -17.188 -8.825 1.00 82.50 87 LEU A C 1
ATOM 696 O O . LEU A 1 87 ? 19.636 -17.037 -9.597 1.00 82.50 87 LEU A O 1
ATOM 700 N N . GLN A 1 88 ? 20.439 -17.053 -7.503 1.00 79.12 88 GLN A N 1
ATOM 701 C CA . GLN A 1 88 ? 19.178 -16.665 -6.872 1.00 79.12 88 GLN A CA 1
ATOM 702 C C . GLN A 1 88 ? 18.702 -15.298 -7.375 1.00 79.12 88 GLN A C 1
ATOM 704 O O . GLN A 1 88 ? 17.540 -15.160 -7.764 1.00 79.12 88 GLN A O 1
ATOM 709 N N . SER A 1 89 ? 19.601 -14.310 -7.404 1.00 71.94 89 SER A N 1
ATOM 710 C CA . SER A 1 89 ? 19.306 -12.963 -7.895 1.00 71.94 89 SER A CA 1
ATOM 711 C C . SER A 1 89 ? 18.889 -12.968 -9.370 1.00 71.94 89 SER A C 1
ATOM 713 O O . SER A 1 89 ? 17.902 -12.329 -9.742 1.00 71.94 89 SER A O 1
ATOM 715 N N . ASP A 1 90 ? 19.574 -13.741 -10.214 1.00 75.12 90 ASP A N 1
ATOM 716 C CA . ASP A 1 90 ? 19.242 -13.873 -11.634 1.00 75.12 90 ASP A CA 1
ATOM 717 C C . ASP A 1 90 ? 17.877 -14.551 -11.849 1.00 75.12 90 ASP A C 1
ATOM 719 O O . ASP A 1 90 ? 17.068 -14.057 -12.640 1.00 75.12 90 ASP A O 1
ATOM 723 N N . CYS A 1 91 ? 17.565 -15.623 -11.108 1.00 78.88 91 CYS A N 1
ATOM 724 C CA . CYS A 1 91 ? 16.248 -16.266 -11.158 1.00 78.88 91 CYS A CA 1
ATOM 725 C C . CYS A 1 91 ? 15.126 -15.320 -10.705 1.00 78.88 91 CYS A C 1
ATOM 727 O O . CYS A 1 91 ? 14.072 -15.267 -11.343 1.00 78.88 91 CYS A O 1
ATOM 729 N N . GLN A 1 92 ? 15.345 -14.543 -9.640 1.00 74.88 92 GLN A N 1
ATOM 730 C CA . GLN A 1 92 ? 14.390 -13.532 -9.175 1.00 74.88 92 GLN A CA 1
ATOM 731 C C . GLN A 1 92 ? 14.181 -12.428 -10.219 1.00 74.88 92 GLN A C 1
ATOM 733 O O . GLN A 1 92 ? 13.043 -12.037 -10.483 1.00 74.88 92 GLN A O 1
ATOM 738 N N . ARG A 1 93 ? 15.256 -11.964 -10.871 1.00 73.06 93 ARG A N 1
ATOM 739 C CA . ARG A 1 93 ? 15.182 -10.965 -11.948 1.00 73.06 93 ARG A CA 1
ATOM 740 C C . ARG A 1 93 ? 14.402 -11.482 -13.158 1.00 73.06 93 ARG A C 1
ATOM 742 O O . ARG A 1 93 ? 13.602 -10.740 -13.733 1.00 73.06 93 ARG A O 1
ATOM 749 N N . LEU A 1 94 ? 14.608 -12.742 -13.543 1.00 78.06 94 LEU A N 1
ATOM 750 C CA . LEU A 1 94 ? 13.845 -13.380 -14.619 1.00 78.06 94 LEU A CA 1
ATOM 751 C C . LEU A 1 94 ? 12.364 -13.493 -14.261 1.00 78.06 94 LEU A C 1
ATOM 753 O O . LEU A 1 94 ? 11.516 -13.108 -15.062 1.00 78.06 94 LEU A O 1
ATOM 757 N N . LEU A 1 95 ? 12.052 -13.942 -13.045 1.00 77.94 95 LEU A N 1
ATOM 758 C CA . LEU A 1 95 ? 10.677 -14.034 -12.560 1.00 77.94 95 LEU A CA 1
ATOM 759 C C . LEU A 1 95 ? 9.975 -12.665 -12.591 1.00 77.94 95 LEU A C 1
ATOM 761 O O . LEU A 1 95 ? 8.845 -12.559 -13.066 1.00 77.94 95 LEU A O 1
ATOM 765 N N . ALA A 1 96 ? 10.659 -11.613 -12.132 1.00 72.38 96 ALA A N 1
ATOM 766 C CA . ALA A 1 96 ? 10.158 -10.242 -12.188 1.00 72.38 96 ALA A CA 1
ATOM 767 C C . ALA A 1 96 ? 9.899 -9.791 -13.634 1.00 72.38 96 ALA A C 1
ATOM 769 O O . ALA A 1 96 ? 8.842 -9.241 -13.920 1.00 72.38 96 ALA A O 1
ATOM 770 N N . THR A 1 97 ? 10.809 -10.107 -14.559 1.00 74.69 97 THR A N 1
ATOM 771 C CA . THR A 1 97 ? 10.661 -9.782 -15.989 1.00 74.69 97 THR A CA 1
ATOM 772 C C . THR A 1 97 ? 9.462 -10.492 -16.619 1.00 74.69 97 THR A C 1
ATOM 774 O O . THR A 1 97 ? 8.694 -9.872 -17.350 1.00 74.69 97 THR A O 1
ATOM 777 N N . VAL A 1 98 ? 9.269 -11.779 -16.321 1.00 77.50 98 VAL A N 1
ATOM 778 C CA . VAL A 1 98 ? 8.107 -12.548 -16.793 1.00 77.50 98 VAL A CA 1
ATOM 779 C C . VAL A 1 98 ? 6.809 -11.923 -16.278 1.00 77.50 98 VAL A C 1
ATOM 781 O O . VAL A 1 98 ? 5.871 -11.725 -17.049 1.00 77.50 98 VAL A O 1
ATOM 784 N N . ASN A 1 99 ? 6.764 -11.550 -14.997 1.00 75.44 99 ASN A N 1
ATOM 785 C CA . ASN A 1 99 ? 5.599 -10.876 -14.432 1.00 75.44 99 ASN A CA 1
ATOM 786 C C . ASN A 1 99 ? 5.384 -9.486 -15.062 1.00 75.44 99 ASN A C 1
ATOM 788 O O . ASN A 1 99 ? 4.263 -9.177 -15.438 1.00 75.44 99 ASN A O 1
ATOM 792 N N . ASP A 1 100 ? 6.425 -8.677 -15.276 1.00 74.31 100 ASP A N 1
ATOM 793 C CA . ASP A 1 100 ? 6.308 -7.385 -15.973 1.00 74.31 100 ASP A CA 1
ATOM 794 C C . ASP A 1 100 ? 5.706 -7.527 -17.376 1.00 74.31 100 ASP A C 1
ATOM 796 O O . ASP A 1 100 ? 4.855 -6.727 -17.765 1.00 74.31 100 ASP A O 1
ATOM 800 N N . ILE A 1 101 ? 6.105 -8.556 -18.131 1.00 76.62 101 ILE A N 1
ATOM 801 C CA . ILE A 1 101 ? 5.533 -8.841 -19.454 1.00 76.62 101 ILE A CA 1
ATOM 802 C C . ILE A 1 101 ? 4.045 -9.187 -19.334 1.00 76.62 101 ILE A C 1
ATOM 804 O O . ILE A 1 101 ? 3.241 -8.694 -20.127 1.00 76.62 101 ILE A O 1
ATOM 808 N N . LEU A 1 102 ? 3.667 -10.005 -18.348 1.00 74.94 102 LEU A N 1
ATOM 809 C CA . LEU A 1 102 ? 2.266 -10.338 -18.096 1.00 74.94 102 LEU A CA 1
ATOM 810 C C . LEU A 1 102 ? 1.435 -9.108 -17.744 1.00 74.94 102 LEU A C 1
ATOM 812 O O . LEU A 1 102 ? 0.383 -8.901 -18.346 1.00 74.94 102 LEU A O 1
ATOM 816 N N . ASP A 1 103 ? 1.892 -8.287 -16.800 1.00 73.12 103 ASP A N 1
ATOM 817 C CA . ASP A 1 103 ? 1.158 -7.086 -16.403 1.00 73.12 103 ASP A CA 1
ATOM 818 C C . ASP A 1 103 ? 1.056 -6.095 -17.560 1.00 73.12 103 ASP A C 1
ATOM 820 O O . ASP A 1 103 ? -0.021 -5.554 -17.790 1.00 73.12 103 ASP A O 1
ATOM 824 N N . LEU A 1 104 ? 2.119 -5.915 -18.350 1.00 73.88 104 LEU A N 1
ATOM 825 C CA . LEU A 1 104 ? 2.077 -5.078 -19.549 1.00 73.88 104 LEU A CA 1
ATOM 826 C C . LEU A 1 104 ? 1.028 -5.566 -20.552 1.00 73.88 104 LEU A C 1
ATOM 828 O O . LEU A 1 104 ? 0.301 -4.751 -21.115 1.00 73.88 104 LEU A O 1
ATOM 832 N N . ARG A 1 105 ? 0.899 -6.881 -20.755 1.00 72.25 105 ARG A N 1
ATOM 833 C CA . ARG A 1 105 ? -0.150 -7.436 -21.623 1.00 72.25 105 ARG A CA 1
ATOM 834 C C . ARG A 1 105 ? -1.542 -7.245 -21.040 1.00 72.25 105 ARG A C 1
ATOM 836 O O . ARG A 1 105 ? -2.456 -6.887 -21.775 1.00 72.25 105 ARG A O 1
ATOM 843 N N . GLN A 1 106 ? -1.713 -7.446 -19.736 1.00 75.06 106 GLN A N 1
ATOM 844 C CA . GLN A 1 106 ? -3.001 -7.215 -19.079 1.00 75.06 106 GLN A CA 1
ATOM 845 C C . GLN A 1 106 ? -3.429 -5.746 -19.170 1.00 75.06 106 GLN A C 1
ATOM 847 O O . GLN A 1 106 ? -4.606 -5.451 -19.370 1.00 75.06 106 GLN A O 1
ATOM 852 N N . VAL A 1 107 ? -2.464 -4.834 -19.070 1.00 76.06 107 VAL A N 1
ATOM 853 C CA . VAL A 1 107 ? -2.641 -3.401 -19.304 1.00 76.06 107 VAL A CA 1
ATOM 854 C C . VAL A 1 107 ? -3.046 -3.121 -20.754 1.00 76.06 107 VAL A C 1
ATOM 856 O O . VAL A 1 107 ? -4.084 -2.506 -20.982 1.00 76.06 107 VAL A O 1
ATOM 859 N N . GLU A 1 108 ? -2.279 -3.607 -21.738 1.00 71.81 108 GLU A N 1
ATOM 860 C CA . GLU A 1 108 ? -2.543 -3.380 -23.172 1.00 71.81 108 GLU A CA 1
ATOM 861 C C . GLU A 1 108 ? -3.947 -3.823 -23.588 1.00 71.81 108 GLU A C 1
ATOM 863 O O . GLU A 1 108 ? -4.609 -3.150 -24.375 1.00 71.81 108 GLU A O 1
ATOM 868 N N . ASN A 1 109 ? -4.419 -4.919 -23.003 1.00 70.38 109 ASN A N 1
ATOM 869 C CA . ASN A 1 109 ? -5.704 -5.517 -23.332 1.00 70.38 109 ASN A CA 1
ATOM 870 C C . ASN A 1 109 ? -6.852 -5.028 -22.441 1.00 70.38 109 ASN A C 1
ATOM 872 O O . ASN A 1 109 ? -7.969 -5.527 -22.564 1.00 70.38 109 ASN A O 1
ATOM 876 N N . LYS A 1 110 ? -6.594 -4.077 -21.530 1.00 73.00 110 LYS A N 1
ATOM 877 C CA . LYS A 1 110 ? -7.557 -3.587 -20.525 1.00 73.00 110 LYS A CA 1
ATOM 878 C C . LYS A 1 110 ? -8.168 -4.707 -19.667 1.00 73.00 110 LYS A C 1
ATOM 880 O O . LYS A 1 110 ? -9.278 -4.573 -19.161 1.00 73.00 110 LYS A O 1
ATOM 885 N N . THR A 1 111 ? -7.445 -5.812 -19.492 1.00 74.25 111 THR A N 1
ATOM 886 C CA . THR A 1 111 ? -7.868 -6.959 -18.675 1.00 74.25 111 THR A CA 1
ATOM 887 C C . THR A 1 111 ? -7.296 -6.911 -17.260 1.00 74.25 111 THR A C 1
ATOM 889 O O . THR A 1 111 ? -7.578 -7.802 -16.461 1.00 74.25 111 THR A O 1
ATOM 892 N N . LEU A 1 112 ? -6.463 -5.917 -16.934 1.00 77.31 112 LEU A N 1
ATOM 893 C CA . LEU A 1 112 ? -5.954 -5.733 -15.578 1.00 77.31 112 LEU A CA 1
ATOM 894 C C . LEU A 1 112 ? -7.099 -5.301 -14.648 1.00 77.31 112 LEU A C 1
ATOM 896 O O . LEU A 1 112 ? -7.503 -4.139 -14.630 1.00 77.31 112 LEU A O 1
ATOM 900 N N . VAL A 1 113 ? -7.615 -6.244 -13.860 1.00 79.81 113 VAL A N 1
ATOM 901 C CA . VAL A 1 113 ? -8.654 -5.984 -12.856 1.00 79.81 113 VAL A CA 1
ATOM 902 C C . VAL A 1 113 ? -7.994 -5.619 -11.529 1.00 79.81 113 VAL A C 1
ATOM 904 O O . VAL A 1 113 ? -7.198 -6.386 -10.991 1.00 79.81 113 VAL A O 1
ATOM 907 N N . LEU A 1 114 ? -8.335 -4.444 -10.999 1.00 87.94 114 LEU A N 1
ATOM 908 C CA . LEU A 1 114 ? -7.862 -3.978 -9.696 1.00 87.94 114 LEU A CA 1
ATOM 909 C C . LEU A 1 114 ? -8.797 -4.445 -8.582 1.00 87.94 114 LEU A C 1
ATOM 911 O O . LEU A 1 114 ? -10.010 -4.238 -8.658 1.00 87.94 114 LEU A O 1
ATOM 915 N N . THR A 1 115 ? -8.230 -4.985 -7.507 1.00 89.25 115 THR A N 1
ATOM 916 C CA . THR A 1 115 ? -8.983 -5.320 -6.293 1.00 89.25 115 THR A CA 1
ATOM 917 C C . THR A 1 115 ? -8.880 -4.155 -5.316 1.00 89.25 115 THR A C 1
ATOM 919 O O . THR A 1 115 ? -8.093 -4.179 -4.372 1.00 89.25 115 THR A O 1
ATOM 922 N 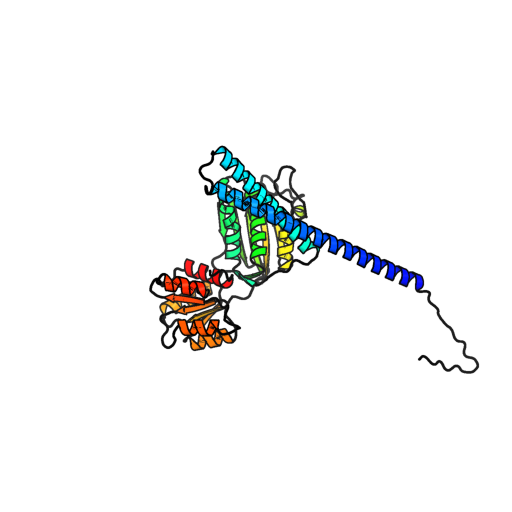N . LYS A 1 116 ? -9.639 -3.085 -5.581 1.00 91.38 116 LYS A N 1
ATOM 923 C CA . LYS A 1 116 ? -9.585 -1.862 -4.767 1.00 91.38 116 LYS A CA 1
ATOM 924 C C . LYS A 1 116 ? -10.279 -2.063 -3.420 1.00 91.38 116 LYS A C 1
ATOM 926 O O . LYS A 1 116 ? -11.421 -2.519 -3.368 1.00 91.38 116 LYS A O 1
ATOM 931 N N . THR A 1 117 ? -9.605 -1.668 -2.349 1.00 91.25 117 THR A N 1
ATOM 932 C CA . THR A 1 117 ? -10.147 -1.587 -0.991 1.00 91.25 117 THR A CA 1
ATOM 933 C C . THR A 1 117 ? -9.760 -0.247 -0.361 1.00 91.25 117 THR A C 1
ATOM 935 O O . THR A 1 117 ? -9.030 0.547 -0.955 1.00 91.25 117 THR A O 1
ATOM 938 N N . VAL A 1 118 ? -10.284 0.054 0.830 1.00 92.56 118 VAL A N 1
ATOM 939 C CA . VAL A 1 118 ? -9.787 1.190 1.620 1.00 92.56 118 VAL A CA 1
ATOM 940 C C . VAL A 1 118 ? -8.459 0.775 2.236 1.00 92.56 118 VAL A C 1
ATOM 942 O O . VAL A 1 118 ? -8.403 -0.213 2.962 1.00 92.56 118 VAL A O 1
ATOM 945 N N . VAL A 1 119 ? -7.403 1.524 1.941 1.00 93.38 119 VAL A N 1
ATOM 946 C CA . VAL A 1 119 ? -6.029 1.153 2.281 1.00 93.38 119 VAL A CA 1
ATOM 947 C C . VAL A 1 119 ? -5.339 2.300 3.023 1.00 93.38 119 VAL A C 1
ATOM 949 O O . VAL A 1 119 ? -5.382 3.424 2.520 1.00 93.38 119 VAL A O 1
ATOM 952 N N . PRO A 1 120 ? -4.683 2.049 4.175 1.00 93.75 120 PRO A N 1
ATOM 953 C CA . PRO A 1 120 ? -3.776 3.006 4.810 1.00 93.75 120 PRO A CA 1
ATOM 954 C C . PRO A 1 120 ? -2.510 3.142 3.954 1.00 93.75 120 PRO A C 1
ATOM 956 O O . PRO A 1 120 ? -1.647 2.257 3.941 1.00 93.75 120 PRO A O 1
ATOM 959 N N . LEU A 1 121 ? -2.431 4.212 3.161 1.00 94.69 121 LEU A N 1
ATOM 960 C CA . LEU A 1 121 ? -1.406 4.344 2.127 1.00 94.69 121 LEU A CA 1
ATOM 961 C C . LEU A 1 121 ? 0.002 4.475 2.726 1.00 94.69 121 LEU A C 1
ATOM 963 O O . LEU A 1 121 ? 0.958 3.971 2.134 1.00 94.69 121 LEU A O 1
ATOM 967 N N . GLY A 1 122 ? 0.137 5.080 3.910 1.00 93.19 122 GLY A N 1
ATOM 968 C CA . GLY A 1 122 ? 1.419 5.214 4.596 1.00 93.19 122 GLY A CA 1
ATOM 969 C C . GLY A 1 122 ? 2.035 3.854 4.925 1.00 93.19 122 GLY A C 1
ATOM 970 O O . GLY A 1 122 ? 3.224 3.639 4.680 1.00 93.19 122 GLY A O 1
ATOM 971 N N . GLN A 1 123 ? 1.223 2.901 5.394 1.00 90.38 123 GLN A N 1
ATOM 972 C CA . GLN A 1 123 ? 1.699 1.544 5.675 1.00 90.38 123 GLN A CA 1
ATOM 973 C C . GLN A 1 123 ? 2.142 0.815 4.400 1.00 90.38 123 GLN A C 1
ATOM 975 O O . GLN A 1 123 ? 3.185 0.175 4.410 1.00 90.38 123 GLN A O 1
ATOM 980 N N . VAL A 1 124 ? 1.410 0.947 3.289 1.00 92.31 124 VAL A N 1
ATOM 981 C CA . VAL A 1 124 ? 1.786 0.300 2.015 1.00 92.31 124 VAL A CA 1
ATOM 982 C C . VAL A 1 124 ? 3.087 0.869 1.447 1.00 92.31 124 VAL A C 1
ATOM 984 O O . VAL A 1 124 ? 3.923 0.118 0.948 1.00 92.31 124 VAL A O 1
ATOM 987 N N . ILE A 1 125 ? 3.289 2.186 1.549 1.00 94.62 125 ILE A N 1
ATOM 988 C CA . ILE A 1 125 ? 4.544 2.827 1.134 1.00 94.62 125 ILE A CA 1
ATOM 989 C C . ILE A 1 125 ? 5.713 2.319 1.975 1.00 94.62 125 ILE A C 1
ATOM 991 O O . ILE A 1 125 ? 6.774 2.012 1.432 1.00 94.62 125 ILE A O 1
ATOM 995 N N . ARG A 1 126 ? 5.512 2.223 3.293 1.00 92.12 126 ARG A N 1
ATOM 996 C CA . ARG A 1 126 ? 6.511 1.697 4.221 1.00 92.12 126 ARG A CA 1
ATOM 997 C C . ARG A 1 126 ? 6.859 0.246 3.897 1.00 92.12 126 ARG A C 1
ATOM 999 O O . ARG A 1 126 ? 8.031 -0.028 3.672 1.00 92.12 126 ARG A O 1
ATOM 1006 N N . ASP A 1 127 ? 5.855 -0.629 3.801 1.00 88.19 127 ASP A N 1
ATOM 1007 C CA . ASP A 1 127 ? 6.026 -2.051 3.478 1.00 88.19 127 ASP A CA 1
ATOM 1008 C C . ASP A 1 127 ? 6.842 -2.215 2.185 1.00 88.19 127 ASP A C 1
ATOM 1010 O O . ASP A 1 127 ? 7.844 -2.927 2.171 1.00 88.19 127 ASP A O 1
ATOM 1014 N N . GLY A 1 128 ? 6.467 -1.496 1.119 1.00 89.56 128 GLY A N 1
ATOM 1015 C CA . GLY A 1 128 ? 7.165 -1.559 -0.165 1.00 89.56 128 GLY A CA 1
ATOM 1016 C C . GLY A 1 128 ? 8.612 -1.065 -0.084 1.00 89.56 128 GLY A C 1
ATOM 1017 O O . GLY A 1 128 ? 9.526 -1.739 -0.556 1.00 89.56 128 GLY A O 1
ATOM 1018 N N . ALA A 1 129 ? 8.852 0.092 0.536 1.00 91.19 129 ALA A N 1
ATOM 1019 C CA . ALA A 1 129 ? 10.191 0.673 0.628 1.00 91.19 129 ALA A CA 1
ATOM 1020 C C . ALA A 1 129 ? 11.140 -0.134 1.534 1.00 91.19 129 ALA A C 1
ATOM 1022 O O . ALA A 1 129 ? 12.318 -0.275 1.205 1.00 91.19 129 ALA A O 1
ATOM 1023 N N . GLU A 1 130 ? 10.642 -0.704 2.636 1.00 89.50 130 GLU A N 1
ATOM 1024 C CA . GLU A 1 130 ? 11.445 -1.493 3.583 1.00 89.50 130 GLU A CA 1
ATOM 1025 C C . GLU A 1 130 ? 12.017 -2.771 2.950 1.00 89.50 130 GLU A C 1
ATOM 1027 O O . GLU A 1 130 ? 13.105 -3.209 3.325 1.00 89.50 130 GLU A O 1
ATOM 1032 N N . THR A 1 131 ? 11.374 -3.335 1.921 1.00 87.31 131 THR A N 1
ATOM 1033 C CA . THR A 1 131 ? 11.952 -4.473 1.175 1.00 87.31 131 THR A CA 1
ATOM 1034 C C . THR A 1 131 ? 13.289 -4.140 0.496 1.00 87.31 131 THR A C 1
ATOM 1036 O O . THR A 1 131 ? 14.097 -5.034 0.239 1.00 87.31 131 THR A O 1
ATOM 1039 N N . LEU A 1 132 ? 13.540 -2.856 0.214 1.00 88.69 132 LEU A N 1
ATOM 1040 C CA . LEU A 1 132 ? 14.754 -2.360 -0.432 1.00 88.69 132 LEU A CA 1
ATOM 1041 C C . LEU A 1 132 ? 15.788 -1.852 0.579 1.00 88.69 132 LEU A C 1
ATOM 1043 O O . LEU A 1 132 ? 16.875 -1.441 0.168 1.00 88.69 132 LEU A O 1
ATOM 1047 N N . GLN A 1 133 ? 15.498 -1.926 1.883 1.00 88.25 133 GLN A N 1
ATOM 1048 C CA . GLN A 1 133 ? 16.381 -1.442 2.945 1.00 88.25 133 GLN A CA 1
ATOM 1049 C C . GLN A 1 133 ? 17.771 -2.081 2.863 1.00 88.25 133 GLN A C 1
ATOM 1051 O O . GLN A 1 133 ? 18.767 -1.372 2.864 1.00 88.25 133 GLN A O 1
ATOM 1056 N N . VAL A 1 134 ? 17.851 -3.401 2.663 1.00 86.94 134 VAL A N 1
ATOM 1057 C CA . VAL A 1 134 ? 19.137 -4.116 2.542 1.00 86.94 134 VAL A CA 1
ATOM 1058 C C . VAL A 1 134 ? 19.972 -3.589 1.367 1.00 86.94 134 VAL A C 1
ATOM 1060 O O . VAL A 1 134 ? 21.188 -3.426 1.477 1.00 86.94 134 VAL A O 1
ATOM 1063 N N . GLN A 1 135 ? 19.329 -3.290 0.233 1.00 84.88 135 GLN A N 1
ATOM 1064 C CA . GLN A 1 135 ? 20.019 -2.747 -0.940 1.00 84.88 135 GLN A CA 1
ATOM 1065 C C . GLN A 1 135 ? 20.474 -1.304 -0.698 1.00 84.88 135 GLN A C 1
ATOM 1067 O O . GLN A 1 135 ? 21.599 -0.952 -1.059 1.00 84.88 135 GLN A O 1
ATOM 1072 N N . ALA A 1 136 ? 19.634 -0.486 -0.062 1.00 89.69 136 ALA A N 1
ATOM 1073 C CA . ALA A 1 136 ? 19.979 0.876 0.325 1.00 89.69 136 ALA A CA 1
ATOM 1074 C C . ALA A 1 136 ? 21.166 0.892 1.305 1.00 89.69 136 ALA A C 1
ATOM 1076 O O . ALA A 1 136 ? 22.161 1.571 1.044 1.00 89.69 136 ALA A O 1
ATOM 1077 N N . ASP A 1 137 ? 21.125 0.061 2.348 1.00 89.56 137 ASP A N 1
ATOM 1078 C CA . ASP A 1 137 ? 22.172 -0.062 3.366 1.00 89.56 137 ASP A CA 1
ATOM 1079 C C . ASP A 1 137 ? 23.509 -0.508 2.760 1.00 89.56 137 ASP A C 1
ATOM 1081 O O . ASP A 1 137 ? 24.559 0.038 3.103 1.00 89.56 137 ASP A O 1
ATOM 1085 N N . SER A 1 138 ? 23.487 -1.427 1.784 1.00 88.44 138 SER A N 1
ATOM 1086 C CA . SER A 1 138 ? 24.701 -1.868 1.075 1.00 88.44 138 SER A CA 1
ATOM 1087 C C . SER A 1 138 ? 25.429 -0.724 0.352 1.00 88.44 138 SER A C 1
ATOM 1089 O O . SER A 1 138 ? 26.654 -0.737 0.228 1.00 88.44 138 SER A O 1
ATOM 1091 N N . LYS A 1 139 ? 24.684 0.307 -0.072 1.00 88.69 139 LYS A N 1
ATOM 1092 C CA . LYS A 1 139 ? 25.207 1.551 -0.653 1.00 88.69 139 LYS A CA 1
ATOM 1093 C C . LYS A 1 139 ? 25.324 2.689 0.368 1.00 88.69 139 LYS A C 1
ATOM 1095 O O . LYS A 1 139 ? 25.718 3.791 -0.006 1.00 88.69 139 LYS A O 1
ATOM 1100 N N . ARG A 1 140 ? 24.999 2.456 1.642 1.00 93.12 140 ARG A N 1
ATOM 1101 C CA . ARG A 1 140 ? 24.901 3.486 2.693 1.00 93.12 140 ARG A CA 1
ATOM 1102 C C . ARG A 1 140 ? 23.915 4.606 2.340 1.00 93.12 140 ARG A C 1
ATOM 1104 O O . ARG A 1 140 ? 24.155 5.762 2.664 1.00 93.12 140 ARG A O 1
ATOM 1111 N N . ILE A 1 141 ? 22.842 4.289 1.623 1.00 94.94 141 ILE A N 1
ATOM 1112 C CA . ILE A 1 141 ? 21.789 5.249 1.279 1.00 94.94 141 ILE A CA 1
ATOM 1113 C C . ILE A 1 141 ? 20.802 5.342 2.443 1.00 94.94 141 ILE A C 1
ATOM 1115 O O . ILE A 1 141 ? 20.330 4.322 2.938 1.00 94.94 141 ILE A O 1
ATOM 1119 N N . THR A 1 142 ? 20.450 6.561 2.852 1.00 95.06 142 THR A N 1
ATOM 1120 C CA . THR A 1 142 ? 19.448 6.788 3.903 1.00 95.06 142 THR A CA 1
ATOM 1121 C C . THR A 1 142 ? 18.041 6.797 3.307 1.00 95.06 142 THR A C 1
ATOM 1123 O O . THR A 1 142 ? 17.737 7.639 2.462 1.00 95.06 142 THR A O 1
ATOM 1126 N N . LEU A 1 143 ? 17.169 5.897 3.771 1.00 95.75 143 LEU A N 1
ATOM 1127 C CA . LEU A 1 143 ? 15.732 5.921 3.477 1.00 95.75 143 LEU A CA 1
ATOM 1128 C C . LEU A 1 143 ? 15.002 6.739 4.553 1.00 95.75 143 LEU A C 1
ATOM 1130 O O . LEU A 1 143 ? 14.872 6.307 5.698 1.00 95.75 143 LEU A O 1
ATOM 1134 N N . ALA A 1 144 ? 14.543 7.935 4.188 1.00 95.06 144 ALA A N 1
ATOM 1135 C CA . ALA A 1 144 ? 13.820 8.843 5.071 1.00 95.06 144 ALA A CA 1
ATOM 1136 C C . ALA A 1 144 ? 12.311 8.787 4.796 1.00 95.06 144 ALA A C 1
ATOM 1138 O O . ALA A 1 144 ? 11.866 8.925 3.657 1.00 95.06 144 ALA A O 1
ATOM 1139 N N . PHE A 1 145 ? 11.514 8.623 5.853 1.00 94.81 145 PHE A N 1
ATOM 1140 C CA . PHE A 1 145 ? 10.057 8.535 5.767 1.00 94.81 145 PHE A CA 1
ATOM 1141 C C . PHE A 1 145 ? 9.406 9.746 6.420 1.00 94.81 145 PHE A C 1
ATOM 1143 O O . PHE A 1 145 ? 9.505 9.936 7.629 1.00 94.81 145 PHE A O 1
ATOM 1150 N N . ASP A 1 146 ? 8.673 10.507 5.622 1.00 95.00 146 ASP A N 1
ATOM 1151 C CA . ASP A 1 146 ? 7.872 11.643 6.047 1.00 95.00 146 ASP A CA 1
ATOM 1152 C C . ASP A 1 146 ? 6.395 11.415 5.681 1.00 95.00 146 ASP A C 1
ATOM 1154 O O . ASP A 1 146 ? 5.814 12.072 4.819 1.00 95.00 146 ASP A O 1
ATOM 1158 N N . LEU A 1 147 ? 5.765 10.428 6.316 1.00 90.88 147 LEU A N 1
ATOM 1159 C CA . LEU A 1 147 ? 4.419 9.975 5.937 1.00 90.88 147 LEU A CA 1
ATOM 1160 C C . LEU A 1 147 ? 3.276 10.718 6.650 1.00 90.88 147 LEU A C 1
ATOM 1162 O O . LEU A 1 147 ? 2.110 10.422 6.405 1.00 90.88 147 LEU A O 1
ATOM 1166 N N . GLY A 1 148 ? 3.606 11.693 7.501 1.00 82.94 148 GLY A N 1
ATOM 1167 C CA . GLY A 1 148 ? 2.645 12.388 8.354 1.00 82.94 148 GLY A CA 1
ATOM 1168 C C . GLY A 1 148 ? 2.192 11.535 9.544 1.00 82.94 148 GLY A C 1
ATOM 1169 O O . GLY A 1 148 ? 2.350 10.316 9.568 1.00 82.94 148 GLY A O 1
ATOM 1170 N N . GLU A 1 149 ? 1.648 12.186 10.573 1.00 77.50 149 GLU A N 1
ATOM 1171 C CA . GLU A 1 149 ? 1.131 11.483 11.759 1.00 77.50 149 GLU A CA 1
ATOM 1172 C C . GLU A 1 149 ? -0.277 10.919 11.536 1.00 77.50 149 GLU A C 1
ATOM 1174 O O . GLU A 1 149 ? -0.621 9.859 12.071 1.00 77.50 149 GLU A O 1
ATOM 1179 N N . ARG A 1 150 ? -1.069 11.618 10.713 1.00 85.75 150 ARG A N 1
ATOM 1180 C CA . ARG A 1 150 ? -2.424 11.238 10.317 1.00 85.75 150 ARG A CA 1
ATOM 1181 C C . ARG A 1 150 ? -2.385 10.326 9.096 1.00 85.75 150 ARG A C 1
ATOM 1183 O O . ARG A 1 150 ? -1.850 10.710 8.059 1.00 85.75 150 ARG A O 1
ATOM 1190 N N . GLU A 1 151 ? -3.027 9.168 9.195 1.00 89.50 151 GLU A N 1
ATOM 1191 C CA . GLU A 1 151 ? -3.117 8.212 8.098 1.00 89.50 151 GLU A CA 1
ATOM 1192 C C . GLU A 1 151 ? -3.988 8.766 6.962 1.00 89.50 151 GLU A C 1
ATOM 1194 O O . GLU A 1 151 ? -5.080 9.306 7.185 1.00 89.50 151 GLU A O 1
ATOM 1199 N N . LEU A 1 152 ? -3.510 8.609 5.728 1.00 93.69 152 LEU A N 1
ATOM 1200 C CA . LEU A 1 152 ? -4.287 8.889 4.527 1.00 93.69 152 LEU A CA 1
ATOM 1201 C C . LEU A 1 152 ? -4.786 7.577 3.938 1.00 93.69 152 LEU A C 1
ATOM 1203 O O . LEU A 1 152 ? -4.006 6.718 3.525 1.00 93.69 152 LEU A O 1
ATOM 1207 N N . PHE A 1 153 ? -6.106 7.447 3.873 1.00 95.25 153 PHE A N 1
ATOM 1208 C CA . PHE A 1 153 ? -6.751 6.281 3.292 1.00 95.25 153 PHE A CA 1
ATOM 1209 C C . PHE A 1 153 ? -7.020 6.517 1.817 1.00 95.25 153 PHE A C 1
ATOM 1211 O O . PHE A 1 153 ? -7.545 7.567 1.456 1.00 95.25 153 PHE A O 1
ATOM 1218 N N . CYS A 1 154 ? -6.703 5.541 0.975 1.00 95.31 154 CYS A N 1
ATOM 1219 C CA . CYS A 1 154 ? -6.978 5.586 -0.460 1.00 95.31 154 CYS A CA 1
ATOM 1220 C C . CYS A 1 154 ? -7.855 4.412 -0.882 1.00 95.31 154 CYS A C 1
ATOM 1222 O O . CYS A 1 154 ? -7.822 3.351 -0.261 1.00 95.31 154 CYS A O 1
ATOM 1224 N N . TRP A 1 155 ? -8.645 4.605 -1.940 1.00 93.44 155 TRP A N 1
ATOM 1225 C CA . TRP A 1 155 ? -9.418 3.527 -2.559 1.00 93.44 155 TRP A CA 1
ATOM 1226 C C . TRP A 1 155 ? -8.561 2.852 -3.633 1.00 93.44 155 TRP A C 1
ATOM 1228 O O . TRP A 1 155 ? -8.612 3.220 -4.812 1.00 93.44 155 TRP A O 1
ATOM 1238 N N . CYS A 1 156 ? -7.714 1.908 -3.222 1.00 94.81 156 CYS A N 1
ATOM 1239 C CA . CYS A 1 156 ? -6.709 1.314 -4.096 1.00 94.81 156 CYS A CA 1
ATOM 1240 C C . CYS A 1 156 ? -6.450 -0.174 -3.855 1.00 94.81 156 CYS A C 1
ATOM 1242 O O . CYS A 1 156 ? -6.874 -0.758 -2.863 1.00 94.81 156 CYS A O 1
ATOM 1244 N N . ASP A 1 157 ? -5.792 -0.799 -4.825 1.00 94.44 157 ASP A N 1
ATOM 1245 C CA . ASP A 1 157 ? -5.262 -2.153 -4.741 1.00 94.44 157 ASP A CA 1
ATOM 1246 C C . ASP A 1 157 ? -3.876 -2.095 -4.088 1.00 94.44 157 ASP A C 1
ATOM 1248 O O . ASP A 1 157 ? -2.901 -1.636 -4.692 1.00 94.44 157 ASP A O 1
ATOM 1252 N N . ALA A 1 158 ? -3.798 -2.546 -2.834 1.00 92.50 158 ALA A N 1
ATOM 1253 C CA . ALA A 1 158 ? -2.583 -2.459 -2.032 1.00 92.50 158 ALA A CA 1
ATOM 1254 C C . ALA A 1 158 ? -1.379 -3.143 -2.700 1.00 92.50 158 ALA A C 1
ATOM 1256 O O . ALA A 1 158 ? -0.293 -2.576 -2.693 1.00 92.50 158 ALA A O 1
ATOM 1257 N N . GLN A 1 159 ? -1.561 -4.314 -3.325 1.00 89.56 159 GLN A N 1
ATOM 1258 C CA . GLN A 1 159 ? -0.457 -5.064 -3.938 1.00 89.56 159 GLN A CA 1
ATOM 1259 C C . GLN A 1 159 ? 0.081 -4.357 -5.183 1.00 89.56 159 GLN A C 1
ATOM 1261 O O . GLN A 1 159 ? 1.292 -4.304 -5.415 1.00 89.56 159 GLN A O 1
ATOM 1266 N N . LYS A 1 160 ? -0.815 -3.796 -6.002 1.00 91.56 160 LYS A N 1
ATOM 1267 C CA . LYS A 1 160 ? -0.410 -3.056 -7.201 1.00 91.56 160 LYS A CA 1
ATOM 1268 C C . LYS A 1 160 ? 0.271 -1.735 -6.834 1.00 91.56 160 LYS A C 1
ATOM 1270 O O . LYS A 1 160 ? 1.269 -1.395 -7.464 1.00 91.56 160 LYS A O 1
ATOM 1275 N N . ILE A 1 161 ? -0.198 -1.032 -5.799 1.00 95.56 161 ILE A N 1
ATOM 1276 C CA . ILE A 1 161 ? 0.461 0.189 -5.304 1.00 95.56 161 ILE A CA 1
ATOM 1277 C C . ILE A 1 161 ? 1.803 -0.116 -4.630 1.00 95.56 161 ILE A C 1
ATOM 1279 O O . ILE A 1 161 ? 2.773 0.593 -4.885 1.00 95.56 161 ILE A O 1
ATOM 1283 N N . GLU A 1 162 ? 1.911 -1.190 -3.849 1.00 92.88 162 GLU A N 1
ATOM 1284 C CA . GLU A 1 162 ? 3.187 -1.642 -3.278 1.00 92.88 162 GLU A CA 1
ATOM 1285 C C . GLU A 1 162 ? 4.229 -1.859 -4.385 1.00 92.88 162 GLU A C 1
ATOM 1287 O O . GLU A 1 162 ? 5.351 -1.366 -4.296 1.00 92.88 162 GLU A O 1
ATOM 1292 N N . ARG A 1 163 ? 3.834 -2.475 -5.507 1.00 90.00 163 ARG A N 1
ATOM 1293 C CA . ARG A 1 163 ? 4.701 -2.607 -6.687 1.00 90.00 163 ARG A CA 1
ATOM 1294 C C . ARG A 1 163 ? 5.083 -1.275 -7.326 1.00 90.00 163 ARG A C 1
ATOM 1296 O O . ARG A 1 163 ? 6.222 -1.125 -7.765 1.00 90.00 163 ARG A O 1
ATOM 1303 N N . VAL A 1 164 ? 4.162 -0.313 -7.398 1.00 93.75 164 VAL A N 1
ATOM 1304 C CA . VAL A 1 164 ? 4.481 1.041 -7.878 1.00 93.75 164 VAL A CA 1
ATOM 1305 C C . VAL A 1 164 ? 5.586 1.648 -7.011 1.00 93.75 164 VAL A C 1
ATOM 1307 O O . VAL A 1 164 ? 6.575 2.142 -7.554 1.00 93.75 164 VAL A O 1
ATOM 1310 N N . VAL A 1 165 ? 5.461 1.542 -5.685 1.00 94.94 165 VAL A N 1
ATOM 1311 C CA . VAL A 1 165 ? 6.467 2.020 -4.725 1.00 94.94 165 VAL A CA 1
ATOM 1312 C C . VAL A 1 165 ? 7.795 1.288 -4.917 1.00 94.94 165 VAL A C 1
ATOM 1314 O O . VAL A 1 165 ? 8.820 1.949 -5.066 1.00 94.94 165 VAL A O 1
ATOM 1317 N N . LEU A 1 166 ? 7.785 -0.045 -5.014 1.00 90.62 166 LEU A N 1
ATOM 1318 C CA . LEU A 1 166 ? 8.981 -0.859 -5.274 1.00 90.62 166 LEU A CA 1
ATOM 1319 C C . LEU A 1 166 ? 9.720 -0.418 -6.539 1.00 90.62 166 LEU A C 1
ATOM 1321 O O . LEU A 1 166 ? 10.939 -0.269 -6.525 1.00 90.62 166 LEU A O 1
ATOM 1325 N N . ASN A 1 167 ? 8.992 -0.169 -7.626 1.00 88.62 167 ASN A N 1
ATOM 1326 C CA . ASN A 1 167 ? 9.582 0.270 -8.887 1.00 88.62 167 ASN A CA 1
ATOM 1327 C C . ASN A 1 167 ? 10.211 1.664 -8.773 1.00 88.62 167 ASN A C 1
ATOM 1329 O O . ASN A 1 167 ? 11.302 1.896 -9.294 1.00 88.62 167 ASN A O 1
ATOM 1333 N N . ILE A 1 168 ? 9.530 2.603 -8.111 1.00 92.81 168 ILE A N 1
ATOM 1334 C CA . ILE A 1 168 ? 10.011 3.981 -7.963 1.00 92.81 168 ILE A CA 1
ATOM 1335 C C . ILE A 1 168 ? 11.228 4.022 -7.031 1.00 92.81 168 ILE A C 1
ATOM 1337 O O . ILE A 1 168 ? 12.274 4.547 -7.411 1.00 92.81 168 ILE A O 1
ATOM 1341 N N . VAL A 1 169 ? 11.120 3.424 -5.843 1.00 93.25 169 VAL A N 1
ATOM 1342 C CA . VAL A 1 169 ? 12.197 3.392 -4.841 1.00 93.25 169 VAL A CA 1
ATOM 1343 C C . VAL A 1 169 ? 13.372 2.552 -5.335 1.00 93.25 169 VAL A C 1
ATOM 1345 O O . VAL A 1 169 ? 14.520 2.940 -5.146 1.00 93.25 169 VAL A O 1
ATOM 1348 N N . GLY A 1 170 ? 13.118 1.446 -6.039 1.00 89.56 170 GLY A N 1
ATOM 1349 C CA . GLY A 1 170 ? 14.165 0.621 -6.642 1.00 89.56 170 GLY A CA 1
ATOM 1350 C C . GLY A 1 170 ? 14.977 1.391 -7.682 1.00 89.56 170 GLY A C 1
ATOM 1351 O O . GLY A 1 170 ? 16.204 1.294 -7.705 1.00 89.56 170 GLY A O 1
ATOM 1352 N N . ASN A 1 171 ? 14.317 2.223 -8.495 1.00 88.81 171 ASN A N 1
ATOM 1353 C CA . ASN A 1 171 ? 15.016 3.137 -9.397 1.00 88.81 171 ASN A CA 1
ATOM 1354 C C . ASN A 1 171 ? 15.827 4.182 -8.618 1.00 88.81 171 ASN A C 1
ATOM 1356 O O . ASN A 1 171 ? 16.997 4.379 -8.936 1.00 88.81 171 ASN A O 1
ATOM 1360 N N . ALA A 1 172 ? 15.264 4.788 -7.571 1.00 90.81 172 ALA A N 1
ATOM 1361 C CA . ALA A 1 172 ? 15.993 5.737 -6.731 1.00 90.81 172 ALA A CA 1
ATOM 1362 C C . ALA A 1 172 ? 17.264 5.101 -6.126 1.00 90.81 172 ALA A C 1
ATOM 1364 O O . ALA A 1 172 ? 18.369 5.557 -6.405 1.00 90.81 172 ALA A O 1
ATOM 1365 N N . VAL A 1 173 ? 17.156 3.959 -5.433 1.00 90.06 173 VAL A N 1
ATOM 1366 C CA . VAL A 1 173 ? 18.304 3.224 -4.847 1.00 90.06 173 VAL A CA 1
ATOM 1367 C C . VAL A 1 173 ? 19.360 2.881 -5.897 1.00 90.06 173 VAL A C 1
ATOM 1369 O O . VAL A 1 173 ? 20.568 2.877 -5.631 1.00 90.06 173 VAL A O 1
ATOM 1372 N N . LYS A 1 174 ? 18.931 2.583 -7.122 1.00 85.88 174 LYS A N 1
ATOM 1373 C CA . LYS A 1 174 ? 19.834 2.256 -8.216 1.00 85.88 174 LYS A CA 1
ATOM 1374 C C . LYS A 1 174 ? 20.660 3.458 -8.681 1.00 85.88 174 LYS A C 1
ATOM 1376 O O . LYS A 1 174 ? 21.862 3.276 -8.885 1.00 85.88 174 LYS A O 1
ATOM 1381 N N . PHE A 1 175 ? 20.048 4.632 -8.837 1.00 87.31 175 PHE A N 1
ATOM 1382 C CA . PHE A 1 175 ? 20.678 5.825 -9.421 1.00 87.31 175 PHE A CA 1
ATOM 1383 C C . PHE A 1 175 ? 21.235 6.820 -8.393 1.00 87.31 175 PHE A C 1
ATOM 1385 O O . PHE A 1 175 ? 21.994 7.719 -8.761 1.00 87.31 175 PHE A O 1
ATOM 1392 N N . THR A 1 176 ? 20.917 6.652 -7.110 1.00 90.12 176 THR A N 1
ATOM 1393 C CA . THR A 1 176 ? 21.543 7.411 -6.027 1.00 90.12 176 THR A CA 1
ATOM 1394 C C . THR A 1 176 ? 22.950 6.866 -5.725 1.00 90.12 176 THR A C 1
ATOM 1396 O O . THR A 1 176 ? 23.126 5.647 -5.595 1.00 90.12 176 THR A O 1
ATOM 1399 N N . PRO A 1 177 ? 23.975 7.737 -5.637 1.00 88.81 177 PRO A N 1
ATOM 1400 C CA . PRO A 1 177 ? 25.324 7.342 -5.245 1.00 88.81 177 PRO A CA 1
ATOM 1401 C C . PRO A 1 177 ? 25.392 6.948 -3.762 1.00 88.81 177 PRO A C 1
ATOM 1403 O O . PRO A 1 177 ? 24.454 7.156 -2.991 1.00 88.81 177 PRO A O 1
ATOM 1406 N N . ALA A 1 178 ? 26.525 6.374 -3.351 1.00 90.25 178 ALA A N 1
ATOM 1407 C CA . ALA A 1 178 ? 26.727 5.984 -1.961 1.00 90.25 178 ALA A CA 1
ATOM 1408 C C . ALA A 1 178 ? 26.674 7.193 -1.010 1.00 90.25 178 ALA A C 1
ATOM 1410 O O . ALA A 1 178 ? 27.161 8.270 -1.352 1.00 90.25 178 ALA A O 1
ATOM 1411 N N . ASN A 1 179 ? 26.129 6.997 0.195 1.00 90.06 179 ASN A N 1
ATOM 1412 C CA . ASN A 1 179 ? 25.858 8.053 1.189 1.00 90.06 179 ASN A CA 1
ATOM 1413 C C . ASN A 1 179 ? 24.793 9.089 0.773 1.00 90.06 179 ASN A C 1
ATOM 1415 O O . ASN A 1 179 ? 24.683 10.136 1.408 1.00 90.06 179 ASN A O 1
ATOM 1419 N N . GLY A 1 180 ? 24.022 8.824 -0.286 1.00 91.88 180 GLY A N 1
ATOM 1420 C CA . GLY A 1 180 ? 22.882 9.662 -0.654 1.00 91.88 180 GLY A CA 1
ATOM 1421 C C . GLY A 1 180 ? 21.649 9.427 0.223 1.00 91.88 180 GLY A C 1
ATOM 1422 O O . GLY A 1 180 ? 21.628 8.553 1.093 1.00 91.88 180 GLY A O 1
ATOM 1423 N N . THR A 1 181 ? 20.591 10.183 -0.055 1.00 93.94 181 THR A N 1
ATOM 1424 C CA . THR A 1 181 ? 19.319 10.109 0.673 1.00 93.94 181 THR A CA 1
ATOM 1425 C C . THR A 1 181 ? 18.163 9.954 -0.303 1.00 93.94 181 THR A C 1
ATOM 1427 O O . THR A 1 181 ? 18.140 10.574 -1.367 1.00 93.94 181 THR A O 1
ATOM 1430 N N . ILE A 1 182 ? 17.191 9.130 0.076 1.00 95.44 182 ILE A N 1
ATOM 1431 C CA . ILE A 1 182 ? 15.911 8.991 -0.610 1.00 95.44 182 ILE A CA 1
ATOM 1432 C C . ILE A 1 182 ? 14.814 9.287 0.408 1.00 95.44 182 ILE A C 1
ATOM 1434 O O . ILE A 1 182 ? 14.714 8.620 1.437 1.00 95.44 182 ILE A O 1
ATOM 1438 N N . THR A 1 183 ? 13.988 10.282 0.114 1.00 96.19 183 THR A N 1
ATOM 1439 C CA . THR A 1 183 ? 12.911 10.753 0.983 1.00 96.19 183 THR A CA 1
ATOM 1440 C C . THR A 1 183 ? 11.561 10.388 0.383 1.00 96.19 183 THR A C 1
ATOM 1442 O O . THR A 1 183 ? 11.251 10.780 -0.743 1.00 96.19 183 THR A O 1
ATOM 1445 N N . LEU A 1 184 ? 10.741 9.672 1.150 1.00 97.25 184 LEU A N 1
ATOM 1446 C CA . LEU A 1 184 ? 9.353 9.364 0.824 1.00 97.25 184 LEU A CA 1
ATOM 1447 C C . LEU A 1 184 ? 8.437 10.247 1.669 1.00 97.25 184 LEU A C 1
ATOM 1449 O O . LEU A 1 184 ? 8.348 10.053 2.881 1.00 97.25 184 LEU A O 1
ATOM 1453 N N . SER A 1 185 ? 7.748 11.198 1.040 1.00 96.56 185 SER A N 1
ATOM 1454 C CA . SER A 1 185 ? 6.763 12.056 1.704 1.00 96.56 185 SER A CA 1
ATOM 1455 C C . SER A 1 185 ? 5.351 11.712 1.246 1.00 96.56 185 SER A C 1
ATOM 1457 O O . SER A 1 185 ? 5.114 11.518 0.055 1.00 96.56 185 SER A O 1
ATOM 1459 N N . LEU A 1 186 ? 4.409 11.642 2.186 1.00 96.56 186 LEU A N 1
ATOM 1460 C CA . LEU A 1 186 ? 2.989 11.451 1.899 1.00 96.56 186 LEU A CA 1
ATOM 1461 C C . LEU A 1 186 ? 2.186 12.581 2.538 1.00 96.56 186 LEU A C 1
ATOM 1463 O O . LEU A 1 186 ? 2.263 12.805 3.748 1.00 96.56 186 LEU A O 1
ATOM 1467 N N . ARG A 1 187 ? 1.408 13.296 1.724 1.00 95.38 187 ARG A N 1
ATOM 1468 C CA . ARG A 1 187 ? 0.550 14.408 2.155 1.00 95.38 187 ARG A CA 1
ATOM 1469 C C . ARG A 1 187 ? -0.766 14.415 1.387 1.00 95.38 187 ARG A C 1
ATOM 1471 O O . ARG A 1 187 ? -0.923 13.721 0.388 1.00 95.38 187 ARG A O 1
ATOM 1478 N N . GLN A 1 188 ? -1.730 15.199 1.854 1.00 94.25 188 GLN A N 1
ATOM 1479 C CA . GLN A 1 188 ? -2.900 15.535 1.047 1.00 94.25 188 GLN A CA 1
ATOM 1480 C C . GLN A 1 188 ? -2.463 16.462 -0.095 1.00 94.25 188 GLN A C 1
ATOM 1482 O O . GLN A 1 188 ? -1.602 17.319 0.106 1.00 94.25 188 GLN A O 1
ATOM 1487 N N . HIS A 1 189 ? -3.018 16.278 -1.291 1.00 93.44 189 HIS A N 1
ATOM 1488 C CA . HIS A 1 189 ? -2.629 17.070 -2.452 1.00 93.44 189 HIS A CA 1
ATOM 1489 C C . HIS A 1 189 ? -3.019 18.546 -2.240 1.00 93.44 189 HIS A C 1
ATOM 1491 O O . HIS A 1 189 ? -4.181 18.820 -1.925 1.00 93.44 189 HIS A O 1
ATOM 1497 N N . PRO A 1 190 ? -2.091 19.503 -2.433 1.00 89.50 190 PRO A N 1
ATOM 1498 C CA . PRO A 1 190 ? -2.307 20.906 -2.069 1.00 89.50 190 PRO A CA 1
ATOM 1499 C C . PRO A 1 190 ? -3.441 21.561 -2.865 1.00 89.50 190 PRO A C 1
ATOM 1501 O O . PRO A 1 190 ? -4.230 22.319 -2.314 1.00 89.50 190 PRO A O 1
ATOM 1504 N N . GLU A 1 191 ? -3.559 21.229 -4.152 1.00 91.81 191 GLU A N 1
ATOM 1505 C CA . GLU A 1 191 ? -4.577 21.809 -5.042 1.00 91.81 191 GLU A CA 1
ATOM 1506 C C . GLU A 1 191 ? -5.881 21.000 -5.090 1.00 91.81 191 GLU A C 1
ATOM 1508 O O . GLU A 1 191 ? -6.896 21.478 -5.590 1.00 91.81 191 GLU A O 1
ATOM 1513 N N . ASN A 1 192 ? -5.875 19.757 -4.594 1.00 92.56 192 ASN A N 1
ATOM 1514 C CA . ASN A 1 192 ? -7.029 18.869 -4.691 1.00 92.56 192 ASN A CA 1
ATOM 1515 C C . ASN A 1 192 ? -7.187 18.051 -3.403 1.00 92.56 192 ASN A C 1
ATOM 1517 O O . ASN A 1 192 ? -6.619 16.966 -3.286 1.00 92.56 192 ASN A O 1
ATOM 1521 N N . PRO A 1 193 ? -8.022 18.496 -2.450 1.00 90.75 193 PRO A N 1
ATOM 1522 C CA . PRO A 1 193 ? -8.161 17.830 -1.159 1.00 90.75 193 PRO A CA 1
ATOM 1523 C C . PRO A 1 193 ? -8.782 16.427 -1.254 1.00 90.75 193 PRO A C 1
ATOM 1525 O O . PRO A 1 193 ? -8.859 15.730 -0.247 1.00 90.75 193 PRO A O 1
ATOM 1528 N N . LYS A 1 194 ? -9.235 15.979 -2.431 1.00 93.50 194 LYS A N 1
ATOM 1529 C CA . LYS A 1 194 ? -9.712 14.605 -2.646 1.00 93.50 194 LYS A CA 1
ATOM 1530 C C . LYS A 1 194 ? -8.599 13.634 -3.039 1.00 93.50 194 LYS A C 1
ATOM 1532 O O . LYS A 1 194 ? -8.882 12.450 -3.190 1.00 93.50 194 LYS A O 1
ATOM 1537 N N . LEU A 1 195 ? -7.367 14.106 -3.220 1.00 95.25 195 LEU A N 1
ATOM 1538 C CA . LEU A 1 195 ? -6.228 13.279 -3.609 1.00 95.25 195 LEU A CA 1
ATOM 1539 C C . LEU A 1 195 ? -5.163 13.263 -2.507 1.00 95.25 195 LEU A C 1
ATOM 1541 O O . LEU A 1 195 ? -4.944 14.257 -1.814 1.00 95.25 195 LEU A O 1
ATOM 1545 N N . SER A 1 196 ? -4.475 12.136 -2.362 1.00 96.31 196 SER A N 1
ATOM 1546 C CA . SER A 1 196 ? -3.179 12.067 -1.691 1.00 96.31 196 SER A CA 1
ATOM 1547 C C . SER A 1 196 ? -2.072 12.369 -2.694 1.00 96.31 196 SER A C 1
ATOM 1549 O O . SER A 1 196 ? -2.238 12.117 -3.884 1.00 96.31 196 SER A O 1
ATOM 1551 N N . LEU A 1 197 ? -0.929 12.837 -2.210 1.00 96.88 197 LEU A N 1
ATOM 1552 C CA . LEU A 1 197 ? 0.293 13.047 -2.970 1.00 96.88 197 LEU A CA 1
ATOM 1553 C C . LEU A 1 197 ? 1.442 12.317 -2.269 1.00 96.88 197 LEU A C 1
ATOM 1555 O O . LEU A 1 197 ? 1.843 12.690 -1.165 1.00 96.88 197 LEU A O 1
ATOM 1559 N N . LEU A 1 198 ? 1.945 11.273 -2.921 1.00 97.31 198 LEU A N 1
ATOM 1560 C CA . LEU A 1 198 ? 3.203 10.614 -2.599 1.00 97.31 198 LEU A CA 1
ATOM 1561 C C . LEU A 1 198 ? 4.315 11.262 -3.425 1.00 97.31 198 LEU A C 1
ATOM 1563 O O . LEU A 1 198 ? 4.240 11.286 -4.653 1.00 97.31 198 LEU A O 1
ATOM 1567 N N . THR A 1 199 ? 5.362 11.720 -2.753 1.00 96.94 199 THR A N 1
ATOM 1568 C CA . THR A 1 199 ? 6.587 12.229 -3.368 1.00 96.94 199 THR A CA 1
ATOM 1569 C C . THR A 1 199 ? 7.746 11.327 -2.975 1.00 96.94 199 THR A C 1
ATOM 1571 O O . THR A 1 199 ? 8.036 11.183 -1.789 1.00 96.94 199 THR A O 1
ATOM 1574 N N . VAL A 1 200 ? 8.427 10.739 -3.958 1.00 96.12 200 VAL A N 1
ATOM 1575 C CA . VAL A 1 200 ? 9.693 10.022 -3.753 1.00 96.12 200 VAL A CA 1
ATOM 1576 C C . VAL A 1 200 ? 10.803 10.860 -4.366 1.00 96.12 200 VAL A C 1
ATOM 1578 O O . VAL A 1 200 ? 10.847 11.015 -5.584 1.00 96.12 200 VAL A O 1
ATOM 1581 N N . SER A 1 201 ? 11.663 11.425 -3.524 1.00 94.31 201 SER A N 1
ATOM 1582 C CA . SER A 1 201 ? 12.774 12.283 -3.940 1.00 94.31 201 SER A CA 1
ATOM 1583 C C . SER A 1 201 ? 14.102 11.620 -3.623 1.00 94.31 201 SER A C 1
ATOM 1585 O O . SER A 1 201 ? 14.291 11.145 -2.509 1.00 94.31 201 SER A O 1
ATOM 1587 N N . ASP A 1 202 ? 15.039 11.651 -4.559 1.00 93.44 202 ASP A N 1
ATOM 1588 C CA . ASP A 1 202 ? 16.398 11.153 -4.370 1.00 93.44 202 ASP A CA 1
ATOM 1589 C C . ASP A 1 202 ? 17.458 12.254 -4.524 1.00 93.44 202 ASP A C 1
ATOM 1591 O O . ASP A 1 202 ? 17.196 13.322 -5.077 1.00 93.44 202 ASP A O 1
ATOM 1595 N N . THR A 1 203 ? 18.667 11.995 -4.021 1.00 90.25 203 THR A N 1
ATOM 1596 C CA . THR A 1 203 ? 19.865 12.835 -4.226 1.00 90.25 203 THR A CA 1
ATOM 1597 C C . THR A 1 203 ? 20.802 12.233 -5.281 1.00 90.25 203 THR A C 1
ATOM 1599 O O . THR A 1 203 ? 22.025 12.239 -5.128 1.00 90.25 203 THR A O 1
ATOM 1602 N N . GLY A 1 204 ? 20.234 11.580 -6.293 1.00 85.19 204 GLY A N 1
ATOM 1603 C CA . GLY A 1 204 ? 20.950 10.932 -7.380 1.00 85.19 204 GLY A CA 1
ATOM 1604 C C . GLY A 1 204 ? 21.410 11.885 -8.475 1.00 85.19 204 GLY A C 1
ATOM 1605 O O . GLY A 1 204 ? 21.347 13.104 -8.359 1.00 85.19 204 GLY A O 1
ATOM 1606 N N . MET A 1 205 ? 21.881 11.298 -9.573 1.00 81.19 205 MET A N 1
ATOM 1607 C CA . MET A 1 205 ? 22.513 12.029 -10.675 1.00 81.19 205 MET A CA 1
ATOM 1608 C C . MET A 1 205 ? 21.566 12.881 -11.527 1.00 81.19 205 MET A C 1
ATOM 1610 O O . MET A 1 205 ? 22.053 13.534 -12.438 1.00 81.19 205 MET A O 1
ATOM 1614 N N . GLY A 1 206 ? 20.256 12.871 -11.271 1.00 82.06 206 GLY A N 1
ATOM 1615 C CA . GLY A 1 206 ? 19.260 13.541 -12.109 1.00 82.06 206 GLY A CA 1
ATOM 1616 C C . GLY A 1 206 ? 19.075 12.895 -13.492 1.00 82.06 206 GLY A C 1
ATOM 1617 O O . GLY A 1 206 ? 19.658 11.861 -13.817 1.00 82.06 206 GLY A O 1
ATOM 1618 N N . ILE A 1 207 ? 18.224 13.508 -14.311 1.00 81.81 207 ILE A N 1
ATOM 1619 C CA . ILE A 1 207 ? 17.771 13.024 -15.616 1.00 81.81 207 ILE A CA 1
ATOM 1620 C C . ILE A 1 207 ? 17.858 14.188 -16.611 1.00 81.81 207 ILE A C 1
ATOM 1622 O O . ILE A 1 207 ? 17.298 15.254 -16.347 1.00 81.81 207 ILE A O 1
ATOM 1626 N N . PRO A 1 208 ? 18.509 14.003 -17.775 1.00 82.62 208 PRO A N 1
ATOM 1627 C CA . PRO A 1 208 ? 18.529 15.013 -18.827 1.00 82.62 208 PRO A CA 1
ATOM 1628 C C . PRO A 1 208 ? 17.109 15.464 -19.236 1.00 82.62 208 PRO A C 1
ATOM 1630 O O . PRO A 1 208 ? 16.238 14.611 -19.434 1.00 82.62 208 PRO A O 1
ATOM 1633 N N . PRO A 1 209 ? 16.853 16.772 -19.440 1.00 80.56 209 PRO A N 1
ATOM 1634 C CA . PRO A 1 209 ? 15.527 17.291 -19.800 1.00 80.56 209 PRO A CA 1
ATOM 1635 C C . PRO A 1 209 ? 14.943 16.683 -21.082 1.00 80.56 209 PRO A C 1
ATOM 1637 O O . PRO A 1 209 ? 13.739 16.485 -21.186 1.00 80.56 209 PRO A O 1
ATOM 1640 N N . GLU A 1 210 ? 15.795 16.332 -22.044 1.00 79.62 210 GLU A N 1
ATOM 1641 C CA . GLU A 1 210 ? 15.421 15.668 -23.303 1.00 79.62 210 GLU A CA 1
ATOM 1642 C C . GLU A 1 210 ? 14.949 14.214 -23.122 1.00 79.62 210 GLU A C 1
ATOM 1644 O O . GLU A 1 210 ? 14.211 13.664 -23.947 1.00 79.62 210 GLU A O 1
ATOM 1649 N N . VAL A 1 211 ? 15.373 13.592 -22.022 1.00 80.44 211 VAL A N 1
ATOM 1650 C CA . VAL A 1 211 ? 15.069 12.212 -21.648 1.00 80.44 211 VAL A CA 1
ATOM 1651 C C . VAL A 1 211 ? 13.860 12.149 -20.718 1.00 80.44 211 VAL A C 1
ATOM 1653 O O . VAL A 1 211 ? 13.096 11.187 -20.787 1.00 80.44 211 VAL A O 1
ATOM 1656 N N . LEU A 1 212 ? 13.642 13.173 -19.888 1.00 79.31 212 LEU A N 1
ATOM 1657 C CA . LEU A 1 212 ? 12.598 13.205 -18.861 1.00 79.31 212 LEU A CA 1
ATOM 1658 C C . LEU A 1 212 ? 11.179 12.876 -19.385 1.00 79.31 212 LEU A C 1
ATOM 1660 O O . LEU A 1 212 ? 10.502 12.069 -18.751 1.00 79.31 212 LEU A O 1
ATOM 1664 N N . PRO A 1 213 ? 10.719 13.360 -20.559 1.00 80.50 213 PRO A N 1
ATOM 1665 C CA . PRO A 1 213 ? 9.413 12.970 -21.104 1.00 80.50 213 PRO A CA 1
ATOM 1666 C C . PRO A 1 213 ? 9.321 11.486 -21.495 1.00 80.50 213 PRO A C 1
ATOM 1668 O O . PRO A 1 213 ? 8.227 10.929 -21.586 1.00 80.50 213 PRO A O 1
ATOM 1671 N N . LYS A 1 214 ? 10.465 10.836 -21.743 1.00 77.38 214 LYS A N 1
ATOM 1672 C CA . LYS A 1 214 ? 10.560 9.467 -22.265 1.00 77.38 214 LYS A CA 1
ATOM 1673 C C . LYS A 1 214 ? 10.722 8.407 -21.176 1.00 77.38 214 LYS A C 1
ATOM 1675 O O . LYS A 1 214 ? 10.485 7.239 -21.451 1.00 77.38 214 LYS A O 1
ATOM 1680 N N . VAL A 1 215 ? 11.045 8.777 -19.933 1.00 77.56 215 VAL A N 1
ATOM 1681 C CA . VAL A 1 215 ? 11.350 7.819 -18.837 1.00 77.56 215 VAL A CA 1
ATOM 1682 C C . VAL A 1 215 ? 10.208 6.872 -18.472 1.00 77.56 215 VAL A C 1
ATOM 1684 O O . VAL A 1 215 ? 10.417 5.830 -17.862 1.00 77.56 215 VAL A O 1
ATOM 1687 N N . SER A 1 216 ? 8.990 7.244 -18.844 1.00 69.62 216 SER A N 1
ATOM 1688 C CA . SER A 1 216 ? 7.760 6.486 -18.613 1.00 69.62 216 SER A CA 1
ATOM 1689 C C . SER A 1 216 ? 7.255 5.780 -19.876 1.00 69.62 216 SER A C 1
ATOM 1691 O O . SER A 1 216 ? 6.190 5.166 -19.852 1.00 69.62 216 SER A O 1
ATOM 1693 N N . GLN A 1 217 ? 7.999 5.860 -20.985 1.00 75.00 217 GLN A N 1
ATOM 1694 C CA . GLN A 1 217 ? 7.711 5.107 -22.200 1.00 75.00 217 GLN A CA 1
ATOM 1695 C C . GLN A 1 217 ? 8.175 3.657 -22.044 1.00 75.00 217 GLN A C 1
ATOM 1697 O O . GLN A 1 217 ? 9.171 3.359 -21.384 1.00 75.00 217 GLN A O 1
ATOM 1702 N N . ARG A 1 218 ? 7.437 2.739 -22.670 1.00 73.75 218 ARG A N 1
ATOM 1703 C CA . ARG A 1 218 ? 7.737 1.303 -22.631 1.00 73.75 218 ARG A CA 1
ATOM 1704 C C . ARG A 1 218 ? 9.099 1.035 -23.273 1.00 73.75 218 ARG A C 1
ATOM 1706 O O . ARG A 1 218 ? 9.401 1.589 -24.326 1.00 73.75 218 ARG A O 1
ATOM 1713 N N . TYR A 1 219 ? 9.883 0.158 -22.648 1.00 67.69 219 TYR A N 1
ATOM 1714 C CA . TYR A 1 219 ? 11.214 -0.275 -23.100 1.00 67.69 219 TYR A CA 1
ATOM 1715 C C . TYR A 1 219 ? 12.283 0.825 -23.111 1.00 67.69 219 TYR A C 1
ATOM 1717 O O . TYR A 1 219 ? 13.402 0.594 -23.572 1.00 67.69 219 TYR A O 1
ATOM 1725 N N . PHE A 1 220 ? 11.976 2.009 -22.579 1.00 66.12 220 PHE A N 1
ATOM 1726 C CA . PHE A 1 220 ? 12.928 3.104 -22.539 1.00 66.12 220 PHE A CA 1
ATOM 1727 C C . PHE A 1 220 ? 13.967 2.888 -21.429 1.00 66.12 220 PHE A C 1
ATOM 1729 O O . PHE A 1 220 ? 13.630 2.563 -20.288 1.00 66.12 220 PHE A O 1
ATOM 1736 N N . ARG A 1 221 ? 15.251 3.063 -21.765 1.00 63.91 221 ARG A N 1
ATOM 1737 C CA . ARG A 1 221 ? 16.386 2.949 -20.837 1.00 63.91 221 ARG A CA 1
ATOM 1738 C C . ARG A 1 221 ? 17.413 4.036 -21.130 1.00 63.91 221 ARG A C 1
ATOM 1740 O O . ARG A 1 221 ? 17.652 4.369 -22.287 1.00 63.91 221 ARG A O 1
ATOM 1747 N N . VAL A 1 222 ? 18.028 4.563 -20.075 1.00 59.78 222 VAL A N 1
ATOM 1748 C CA . VAL A 1 222 ? 19.110 5.550 -20.173 1.00 59.78 222 VAL A CA 1
ATOM 1749 C C . VAL A 1 222 ? 20.444 4.801 -20.121 1.00 59.78 222 VAL A C 1
ATOM 1751 O O . VAL A 1 222 ? 20.871 4.388 -19.047 1.00 59.78 222 VAL A O 1
ATOM 1754 N N . GLY A 1 223 ? 21.067 4.594 -21.285 1.00 55.78 223 GLY A N 1
ATOM 1755 C CA . GLY A 1 223 ? 22.359 3.908 -21.445 1.00 55.78 223 GLY A CA 1
ATOM 1756 C C . GLY A 1 223 ? 22.281 2.376 -21.573 1.00 55.78 223 GLY A C 1
ATOM 1757 O O . GLY A 1 223 ? 21.388 1.730 -21.027 1.00 55.78 223 GLY A O 1
ATOM 1758 N N . ASP A 1 224 ? 23.254 1.788 -22.279 1.00 42.44 224 ASP A N 1
ATOM 1759 C CA . ASP A 1 224 ? 23.279 0.353 -22.631 1.00 42.44 224 ASP A CA 1
ATOM 1760 C C . ASP A 1 224 ? 23.629 -0.593 -21.465 1.00 42.44 224 ASP A C 1
ATOM 1762 O O . ASP A 1 224 ? 23.356 -1.789 -21.527 1.00 42.44 224 ASP A O 1
ATOM 1766 N N . HIS A 1 225 ? 24.196 -0.073 -20.370 1.00 41.66 225 HIS A N 1
ATOM 1767 C CA . HIS A 1 225 ? 24.749 -0.872 -19.261 1.00 41.66 225 HIS A CA 1
ATOM 1768 C C . HIS A 1 225 ? 23.855 -0.920 -18.009 1.00 41.66 225 HIS A C 1
ATOM 1770 O O . HIS A 1 225 ? 24.272 -1.360 -16.937 1.00 41.66 225 HIS A O 1
ATOM 1776 N N . VAL A 1 226 ? 22.612 -0.454 -18.114 1.00 51.00 226 VAL A N 1
ATOM 1777 C CA . VAL A 1 226 ? 21.733 -0.236 -16.963 1.00 51.00 226 VAL A CA 1
ATOM 1778 C C . VAL A 1 226 ? 20.737 -1.397 -16.824 1.00 51.00 226 VAL A C 1
ATOM 1780 O O . VAL A 1 226 ? 19.838 -1.580 -17.640 1.00 51.00 226 VAL A O 1
ATOM 1783 N N . SER A 1 227 ? 20.873 -2.183 -15.750 1.00 51.16 227 SER A N 1
ATOM 1784 C CA . SER A 1 227 ? 20.080 -3.396 -15.469 1.00 51.16 227 SER A CA 1
ATOM 1785 C C . SER A 1 227 ? 18.574 -3.124 -15.303 1.00 51.16 227 SER A C 1
ATOM 1787 O O . SER A 1 227 ? 18.147 -2.504 -14.336 1.00 51.16 227 SER A O 1
ATOM 1789 N N . GLY A 1 228 ? 17.726 -3.577 -16.226 1.00 59.53 228 GLY A N 1
ATOM 1790 C CA . GLY A 1 228 ? 16.269 -3.419 -16.114 1.00 59.53 228 GLY A CA 1
ATOM 1791 C C . GLY A 1 228 ? 15.540 -3.612 -17.440 1.00 59.53 228 GLY A C 1
ATOM 1792 O O . GLY A 1 228 ? 16.142 -3.497 -18.508 1.00 59.53 228 GLY A O 1
ATOM 1793 N N . THR A 1 229 ? 14.242 -3.906 -17.364 1.00 61.88 229 THR A N 1
ATOM 1794 C CA . THR A 1 229 ? 13.365 -4.196 -18.515 1.00 61.88 229 THR A CA 1
ATOM 1795 C C . THR A 1 229 ? 12.906 -2.934 -19.256 1.00 61.88 229 THR A C 1
ATOM 1797 O O . THR A 1 229 ? 12.445 -3.021 -20.389 1.00 61.88 229 THR A O 1
ATOM 1800 N N . GLY A 1 230 ? 13.016 -1.755 -18.627 1.00 69.19 230 GLY A N 1
ATOM 1801 C CA . GLY A 1 230 ? 12.436 -0.506 -19.141 1.00 69.19 230 GLY A CA 1
ATOM 1802 C C . GLY A 1 230 ? 10.902 -0.478 -19.081 1.00 69.19 230 GLY A C 1
ATOM 1803 O O . GLY A 1 230 ? 10.278 0.377 -19.699 1.00 69.19 230 GLY A O 1
ATOM 1804 N N . LEU A 1 231 ? 10.280 -1.427 -18.370 1.00 73.25 231 LEU A N 1
ATOM 1805 C CA . LEU A 1 231 ? 8.822 -1.539 -18.261 1.00 73.25 231 LEU A CA 1
ATOM 1806 C C . LEU A 1 231 ? 8.272 -0.994 -16.941 1.00 73.25 231 LEU A C 1
ATOM 1808 O O . LEU A 1 231 ? 7.130 -0.545 -16.907 1.00 73.25 231 LEU A O 1
ATOM 1812 N N . GLY A 1 232 ? 9.080 -0.981 -15.877 1.00 79.31 232 GLY A N 1
ATOM 1813 C CA . GLY A 1 232 ? 8.622 -0.684 -14.517 1.00 79.31 232 GLY A CA 1
ATOM 1814 C C . GLY A 1 232 ? 7.868 0.642 -14.378 1.00 79.31 232 GLY A C 1
ATOM 1815 O O . GLY A 1 232 ? 6.754 0.648 -13.871 1.00 79.31 232 GLY A O 1
ATOM 1816 N N . LEU A 1 233 ? 8.421 1.757 -14.876 1.00 85.38 233 LEU A N 1
ATOM 1817 C CA . LEU A 1 233 ? 7.764 3.072 -14.776 1.00 85.38 233 LEU A CA 1
ATOM 1818 C C . LEU A 1 233 ? 6.534 3.205 -15.685 1.00 85.38 233 LEU A C 1
ATOM 1820 O O . LEU A 1 233 ? 5.577 3.878 -15.309 1.00 85.38 233 LEU A O 1
ATOM 1824 N N . ALA A 1 234 ? 6.536 2.551 -16.850 1.00 83.38 234 ALA A N 1
ATOM 1825 C CA . ALA A 1 234 ? 5.386 2.537 -17.752 1.00 83.38 234 ALA A CA 1
ATOM 1826 C C . ALA A 1 234 ? 4.206 1.763 -17.139 1.00 83.38 234 ALA A C 1
ATOM 1828 O O . ALA A 1 234 ? 3.078 2.248 -17.148 1.00 83.38 234 ALA A O 1
ATOM 1829 N N . ILE A 1 235 ? 4.480 0.592 -16.549 1.00 83.75 235 ILE A N 1
ATOM 1830 C CA . ILE A 1 235 ? 3.487 -0.202 -15.811 1.00 83.75 235 ILE A CA 1
ATOM 1831 C C . ILE A 1 235 ? 3.011 0.571 -14.576 1.00 83.75 235 ILE A C 1
ATOM 1833 O O . ILE A 1 235 ? 1.814 0.606 -14.305 1.00 83.75 235 ILE A O 1
ATOM 1837 N N . SER A 1 236 ? 3.923 1.225 -13.846 1.00 91.06 236 SER A N 1
ATOM 1838 C CA . SER A 1 236 ? 3.562 2.023 -12.673 1.00 91.06 236 SER A CA 1
ATOM 1839 C C . SER A 1 236 ? 2.591 3.152 -13.014 1.00 91.06 236 SER A C 1
ATOM 1841 O O . SER A 1 236 ? 1.611 3.330 -12.294 1.00 91.06 236 SER A O 1
ATOM 1843 N N . ARG A 1 237 ? 2.826 3.878 -14.117 1.00 90.44 237 ARG A N 1
ATOM 1844 C CA . ARG A 1 237 ? 1.905 4.923 -14.580 1.00 90.44 237 ARG A CA 1
ATOM 1845 C C . ARG A 1 237 ? 0.521 4.351 -14.869 1.00 90.44 237 ARG A C 1
ATOM 1847 O O . ARG A 1 237 ? -0.445 4.867 -14.328 1.00 90.44 237 ARG A O 1
ATOM 1854 N N . GLU A 1 238 ? 0.426 3.264 -15.632 1.00 89.06 238 GLU A N 1
ATOM 1855 C CA . GLU A 1 238 ? -0.882 2.678 -15.942 1.00 89.06 238 GLU A CA 1
ATOM 1856 C C . GLU A 1 238 ? -1.615 2.208 -14.680 1.00 89.06 238 GLU A C 1
ATOM 1858 O O . GLU A 1 238 ? -2.813 2.436 -14.530 1.00 89.06 238 GLU A O 1
ATOM 1863 N N . ILE A 1 239 ? -0.907 1.566 -13.743 1.00 91.81 239 ILE A N 1
ATOM 1864 C CA . ILE A 1 239 ? -1.504 1.161 -12.468 1.00 91.81 239 ILE A CA 1
ATOM 1865 C C . ILE A 1 239 ? -2.102 2.387 -11.774 1.00 91.81 239 ILE A C 1
ATOM 1867 O O . ILE A 1 239 ? -3.244 2.322 -11.325 1.00 91.81 239 ILE A O 1
ATOM 1871 N N . VAL A 1 240 ? -1.369 3.497 -11.691 1.00 94.94 240 VAL A N 1
ATOM 1872 C CA . VAL A 1 240 ? -1.849 4.742 -11.072 1.00 94.94 240 VAL A CA 1
ATOM 1873 C C . VAL A 1 240 ? -3.042 5.331 -11.839 1.00 94.94 240 VAL A C 1
ATOM 1875 O O . VAL A 1 240 ? -4.030 5.724 -11.217 1.00 94.94 240 VAL A O 1
ATOM 1878 N N . ASP A 1 241 ? -3.011 5.315 -13.169 1.00 93.19 241 ASP A N 1
ATOM 1879 C CA . ASP A 1 241 ? -4.095 5.823 -14.016 1.00 93.19 241 ASP A CA 1
ATOM 1880 C C . ASP A 1 241 ? -5.379 4.989 -13.842 1.00 93.19 241 ASP A C 1
ATOM 1882 O O . ASP A 1 241 ? -6.464 5.539 -13.644 1.00 93.19 241 ASP A O 1
ATOM 1886 N N . LEU A 1 242 ? -5.273 3.655 -13.775 1.00 92.06 242 LEU A N 1
ATOM 1887 C CA . LEU A 1 242 ? -6.395 2.754 -13.466 1.00 92.06 242 LEU A CA 1
ATOM 1888 C C . LEU A 1 242 ? -6.956 2.967 -12.051 1.00 92.06 242 LEU A C 1
ATOM 1890 O O . LEU A 1 242 ? -8.120 2.652 -11.770 1.00 92.06 242 LEU A O 1
ATOM 1894 N N . HIS A 1 243 ? -6.159 3.524 -11.138 1.00 94.62 243 HIS A N 1
ATOM 1895 C CA . HIS A 1 243 ? -6.627 3.963 -9.828 1.00 94.62 243 HIS A CA 1
ATOM 1896 C C . HIS A 1 243 ? -7.393 5.292 -9.862 1.00 94.62 243 HIS A C 1
ATOM 1898 O O . HIS A 1 243 ? -8.077 5.590 -8.885 1.00 94.62 243 HIS A O 1
ATOM 1904 N N . GLY A 1 244 ? -7.367 6.029 -10.976 1.00 93.12 244 GLY A N 1
ATOM 1905 C CA . GLY A 1 244 ? -7.896 7.392 -11.085 1.00 93.12 244 GLY A CA 1
ATOM 1906 C C . GLY A 1 244 ? -6.935 8.445 -10.529 1.00 93.12 244 GLY A C 1
ATOM 1907 O O . GLY A 1 244 ? -7.375 9.513 -10.109 1.00 93.12 244 GLY A O 1
ATOM 1908 N N . GLY A 1 245 ? -5.649 8.102 -10.445 1.00 94.94 245 GLY A N 1
ATOM 1909 C CA . GLY A 1 245 ? -4.571 8.969 -9.993 1.00 94.94 245 GLY A CA 1
ATOM 1910 C C . GLY A 1 245 ? -3.806 9.620 -11.142 1.00 94.94 245 GLY A C 1
ATOM 1911 O O . GLY A 1 245 ? -4.266 9.648 -12.281 1.00 94.94 245 GLY A O 1
ATOM 1912 N N . SER A 1 246 ? -2.614 10.130 -10.839 1.00 94.69 246 SER A N 1
ATOM 1913 C CA . SER A 1 246 ? -1.663 10.611 -11.847 1.00 94.69 246 SER A CA 1
ATOM 1914 C C . SER A 1 246 ? -0.216 10.418 -11.397 1.00 94.69 246 SER A C 1
ATOM 1916 O O . SER A 1 246 ? 0.077 10.429 -10.200 1.00 94.69 246 SER A O 1
ATOM 1918 N N . MET A 1 247 ? 0.697 10.247 -12.357 1.00 93.88 247 MET A N 1
ATOM 1919 C CA . MET A 1 247 ? 2.132 10.090 -12.098 1.00 93.88 247 MET A CA 1
ATOM 1920 C C . MET A 1 247 ? 2.972 11.066 -12.933 1.00 93.88 247 MET A C 1
ATOM 1922 O O . MET A 1 247 ? 2.958 11.012 -14.170 1.00 93.88 247 MET A O 1
ATOM 1926 N N . SER A 1 248 ? 3.753 11.914 -12.264 1.00 92.25 248 SER A N 1
ATOM 1927 C CA . SER A 1 248 ? 4.635 12.911 -12.883 1.00 92.25 248 SER A CA 1
ATOM 1928 C C . SER A 1 248 ? 6.053 12.876 -12.303 1.00 92.25 248 SER A C 1
ATOM 1930 O O . SER A 1 248 ? 6.324 12.217 -11.299 1.00 92.25 248 SER A O 1
ATOM 1932 N N . PHE A 1 249 ? 6.983 13.547 -12.983 1.00 91.06 249 PHE A N 1
ATOM 1933 C CA . PHE A 1 249 ? 8.411 13.518 -12.674 1.00 91.06 249 PHE A CA 1
ATOM 1934 C C . PHE A 1 249 ? 8.975 14.934 -12.745 1.00 91.06 249 PHE A C 1
ATOM 1936 O O . PHE A 1 249 ? 8.669 15.667 -13.686 1.00 91.06 249 PHE A O 1
ATOM 1943 N N . ALA A 1 250 ? 9.837 15.290 -11.800 1.00 87.88 250 ALA A N 1
ATOM 1944 C CA . ALA A 1 250 ? 10.696 16.459 -11.886 1.00 87.88 250 ALA A CA 1
ATOM 1945 C C . ALA A 1 250 ? 12.135 16.024 -11.634 1.00 87.88 250 ALA A C 1
ATOM 1947 O O . ALA A 1 250 ? 12.417 15.307 -10.680 1.00 87.88 250 ALA A O 1
ATOM 1948 N N . SER A 1 251 ? 13.054 16.450 -12.489 1.00 85.69 251 SER A N 1
ATOM 1949 C CA . SER A 1 251 ? 14.475 16.214 -12.279 1.00 85.69 251 SER A CA 1
ATOM 1950 C C . SER A 1 251 ? 15.271 17.419 -12.760 1.00 85.69 251 SER A C 1
ATOM 1952 O O . SER A 1 251 ? 14.967 17.942 -13.835 1.00 85.69 251 SER A O 1
ATOM 1954 N N . PRO A 1 252 ? 16.311 17.837 -12.024 1.00 81.88 252 PRO A N 1
ATOM 1955 C CA . PRO A 1 252 ? 17.307 18.755 -12.545 1.00 81.88 252 PRO A CA 1
ATOM 1956 C C . PRO A 1 252 ? 18.189 18.055 -13.589 1.00 81.88 252 PRO A C 1
ATOM 1958 O O . PRO A 1 252 ? 18.198 16.822 -13.699 1.00 81.88 252 PRO A O 1
ATOM 1961 N N . VAL A 1 253 ? 18.946 18.867 -14.333 1.00 77.81 253 VAL A N 1
ATOM 1962 C CA . VAL A 1 253 ? 20.011 18.394 -15.229 1.00 77.81 253 VAL A CA 1
ATOM 1963 C C . VAL A 1 253 ? 21.067 17.604 -14.446 1.00 77.81 253 VAL A C 1
ATOM 1965 O O . VAL A 1 253 ? 21.312 17.919 -13.275 1.00 77.81 253 VAL A O 1
ATOM 1968 N N . PRO A 1 254 ? 21.726 16.610 -15.067 1.00 76.81 254 PRO A N 1
ATOM 1969 C CA . PRO A 1 254 ? 22.740 15.848 -14.363 1.00 76.81 254 PRO A CA 1
ATOM 1970 C C . PRO A 1 254 ? 23.899 16.683 -13.819 1.00 76.81 254 PRO A C 1
ATOM 1972 O O . PRO A 1 254 ? 24.343 17.631 -14.461 1.00 76.81 254 PRO A O 1
ATOM 1975 N N . GLY A 1 255 ? 24.393 16.311 -12.634 1.00 62.91 255 GLY A N 1
ATOM 1976 C CA . GLY A 1 255 ? 25.477 17.021 -11.937 1.00 62.91 255 GLY A CA 1
ATOM 1977 C C . GLY A 1 255 ? 25.020 18.106 -10.952 1.00 62.91 255 GLY A C 1
ATOM 1978 O O . GLY A 1 255 ? 25.859 18.791 -10.371 1.00 62.91 255 GLY A O 1
ATOM 1979 N N . SER A 1 256 ? 23.710 18.259 -10.737 1.00 66.81 256 SER A N 1
ATOM 1980 C CA . SER A 1 256 ? 23.154 19.107 -9.674 1.00 66.81 256 SER A CA 1
ATOM 1981 C C . SER A 1 256 ? 23.257 18.439 -8.290 1.00 66.81 256 SER A C 1
ATOM 1983 O O . SER A 1 256 ? 23.358 17.219 -8.191 1.00 66.81 256 SER A O 1
ATOM 1985 N N . ALA A 1 257 ? 23.187 19.229 -7.211 1.00 63.09 257 ALA A N 1
ATOM 1986 C CA . ALA A 1 257 ? 23.139 18.716 -5.834 1.00 63.09 257 ALA A CA 1
ATOM 1987 C C . ALA A 1 257 ? 21.804 18.020 -5.474 1.00 63.09 257 ALA A C 1
ATOM 1989 O O . ALA A 1 257 ? 21.719 17.337 -4.455 1.00 63.09 257 ALA A O 1
ATOM 1990 N N . CYS A 1 258 ? 20.770 18.194 -6.302 1.00 71.19 258 CYS A N 1
ATOM 1991 C CA . CYS A 1 258 ? 19.454 17.571 -6.170 1.00 71.19 258 CYS A CA 1
ATOM 1992 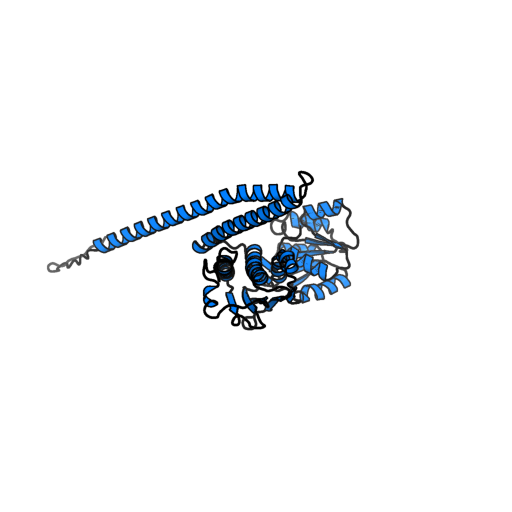C C . CYS A 1 258 ? 19.296 16.440 -7.204 1.00 71.19 258 CYS A C 1
ATOM 1994 O O . CYS A 1 258 ? 19.788 16.565 -8.329 1.00 71.19 258 CYS A O 1
ATOM 1996 N N . GLY A 1 259 ? 18.594 15.362 -6.843 1.00 84.00 259 GLY A N 1
ATOM 1997 C CA . GLY A 1 259 ? 18.280 14.249 -7.744 1.00 84.00 259 GLY A CA 1
ATOM 1998 C C . GLY A 1 259 ? 16.856 14.313 -8.296 1.00 84.00 259 GLY A C 1
ATOM 1999 O O . GLY A 1 259 ? 16.310 15.396 -8.506 1.00 84.00 259 GLY A O 1
ATOM 2000 N N . THR A 1 260 ? 16.256 13.154 -8.567 1.00 89.38 260 THR A N 1
ATOM 2001 C CA . THR A 1 260 ? 14.922 13.071 -9.189 1.00 89.38 260 THR A CA 1
ATOM 2002 C C . THR A 1 260 ? 13.817 13.068 -8.134 1.00 89.38 260 THR A C 1
ATOM 2004 O O . THR A 1 260 ? 13.956 12.472 -7.071 1.00 89.38 260 THR A O 1
ATOM 2007 N N . ALA A 1 261 ? 12.689 13.704 -8.440 1.00 92.75 261 ALA A N 1
ATOM 2008 C CA . ALA A 1 261 ? 11.447 13.608 -7.689 1.00 92.75 261 ALA A CA 1
ATOM 2009 C C . ALA A 1 261 ? 10.351 12.970 -8.551 1.00 92.75 261 ALA A C 1
ATOM 2011 O O . ALA A 1 261 ? 10.069 13.407 -9.671 1.00 92.75 261 ALA A O 1
ATOM 2012 N N . VAL A 1 262 ? 9.718 11.931 -8.016 1.00 94.44 262 VAL A N 1
ATOM 2013 C CA . VAL A 1 262 ? 8.569 11.253 -8.616 1.00 94.44 262 VAL A CA 1
ATOM 2014 C C . VAL A 1 262 ? 7.336 11.556 -7.781 1.00 94.44 262 VAL A C 1
ATOM 2016 O O . VAL A 1 262 ? 7.333 11.321 -6.573 1.00 94.44 262 VAL A O 1
ATOM 2019 N N . TYR A 1 263 ? 6.287 12.046 -8.433 1.00 95.69 263 TYR A N 1
ATOM 2020 C CA . TYR A 1 263 ? 5.018 12.389 -7.805 1.00 95.69 263 TYR A CA 1
ATOM 2021 C C . TYR A 1 263 ? 3.950 11.394 -8.236 1.00 95.69 263 TYR A C 1
ATOM 2023 O O . TYR A 1 263 ? 3.765 11.149 -9.429 1.00 95.69 263 TYR A O 1
ATOM 2031 N N . VAL A 1 264 ? 3.234 10.838 -7.266 1.00 97.06 264 VAL A N 1
ATOM 2032 C CA . VAL A 1 264 ? 2.109 9.929 -7.482 1.00 97.06 264 VAL A CA 1
ATOM 2033 C C . VAL A 1 264 ? 0.914 10.456 -6.706 1.00 97.06 264 VAL A C 1
ATOM 2035 O O . VAL A 1 264 ? 0.975 10.587 -5.483 1.00 97.06 264 VAL A O 1
ATOM 2038 N N . SER A 1 265 ? -0.182 10.742 -7.403 1.00 96.69 265 SER A N 1
ATOM 2039 C CA . SER A 1 265 ? -1.451 11.104 -6.779 1.00 96.69 265 SER A CA 1
ATOM 2040 C C . SER A 1 265 ? -2.440 9.942 -6.824 1.00 96.69 265 SER A C 1
ATOM 2042 O O . SER A 1 265 ? -2.468 9.192 -7.798 1.00 96.69 265 SER A O 1
ATOM 2044 N N . LEU A 1 266 ? -3.236 9.767 -5.767 1.00 96.75 266 LEU A N 1
ATOM 2045 C CA . LEU A 1 266 ? -4.269 8.726 -5.678 1.00 96.75 266 LEU A CA 1
ATOM 2046 C C . LEU A 1 266 ? -5.545 9.283 -5.027 1.00 96.75 266 LEU A C 1
ATOM 2048 O O . LEU A 1 266 ? -5.444 10.146 -4.153 1.00 96.75 266 LEU A O 1
ATOM 2052 N N . PRO A 1 267 ? -6.744 8.799 -5.404 1.00 95.94 267 PRO A N 1
ATOM 2053 C CA . PRO A 1 267 ? -7.987 9.208 -4.757 1.00 95.94 267 PRO A CA 1
ATOM 2054 C C . PRO A 1 267 ? -8.058 8.798 -3.285 1.00 95.94 267 PRO A C 1
ATOM 2056 O O . PRO A 1 267 ? -7.943 7.615 -2.945 1.00 95.94 267 PRO A O 1
ATOM 2059 N N . LEU A 1 268 ? -8.323 9.779 -2.420 1.00 95.25 268 LEU A N 1
ATOM 2060 C CA . LEU A 1 268 ? -8.593 9.545 -1.008 1.00 95.25 268 LEU A CA 1
ATOM 2061 C C . LEU A 1 268 ? -9.933 8.828 -0.832 1.00 95.25 268 LEU A C 1
ATOM 2063 O O . LEU A 1 268 ? -10.930 9.125 -1.492 1.00 95.25 268 LEU A O 1
ATOM 2067 N N . ALA A 1 269 ? -9.949 7.896 0.109 1.00 94.12 269 ALA A N 1
ATOM 2068 C CA . ALA A 1 269 ? -11.128 7.192 0.565 1.00 94.12 269 ALA A CA 1
ATOM 2069 C C . ALA A 1 269 ? -11.713 7.852 1.826 1.00 94.12 269 ALA A C 1
ATOM 2071 O O . ALA A 1 269 ? -11.014 8.562 2.556 1.00 94.12 269 ALA A O 1
ATOM 2072 N N . PRO A 1 270 ? -12.996 7.589 2.131 1.00 89.56 270 PRO A N 1
ATOM 2073 C CA . PRO A 1 270 ? -13.567 7.918 3.427 1.00 89.56 270 PRO A CA 1
ATOM 2074 C C . PRO A 1 270 ? -12.789 7.255 4.565 1.00 89.56 270 PRO A C 1
ATOM 2076 O O . PRO A 1 270 ? -12.253 6.155 4.418 1.00 89.56 270 PRO A O 1
ATOM 2079 N N . LYS A 1 271 ? -12.788 7.908 5.728 1.00 91.56 271 LYS A N 1
ATOM 2080 C CA . LYS A 1 271 ? -12.146 7.382 6.933 1.00 91.56 271 LYS A CA 1
ATOM 2081 C C . LYS A 1 271 ? -12.790 6.047 7.335 1.00 91.56 271 LYS A C 1
ATOM 2083 O O . LYS A 1 271 ? -14.016 6.005 7.485 1.00 91.56 271 LYS A O 1
ATOM 2088 N N . PRO A 1 272 ? -12.009 4.975 7.538 1.00 93.44 272 PRO A N 1
ATOM 2089 C CA . PRO A 1 272 ? -12.534 3.717 8.044 1.00 93.44 272 PRO A CA 1
ATOM 2090 C C . PRO A 1 272 ? -13.064 3.901 9.468 1.00 93.44 272 PRO A C 1
ATOM 2092 O O . PRO A 1 272 ? -12.437 4.563 10.295 1.00 93.44 272 PRO A O 1
ATOM 2095 N N . LEU A 1 273 ? -14.233 3.319 9.740 1.00 94.75 273 LEU A N 1
ATOM 2096 C CA . LEU A 1 273 ? -14.857 3.358 11.059 1.00 94.75 273 LEU A CA 1
ATOM 2097 C C . LEU A 1 273 ? -14.266 2.264 11.952 1.00 94.75 273 LEU A C 1
ATOM 2099 O O . LEU A 1 273 ? -14.264 1.094 11.573 1.00 94.75 273 LEU A O 1
ATOM 2103 N N . VAL A 1 274 ? -13.824 2.649 13.142 1.00 95.31 274 VAL A N 1
ATOM 2104 C CA . VAL A 1 274 ? -13.487 1.766 14.255 1.00 95.31 274 VAL A CA 1
ATOM 2105 C C . VAL A 1 274 ? -14.646 1.821 15.241 1.00 95.31 274 VAL A C 1
ATOM 2107 O O . VAL A 1 274 ? -15.019 2.901 15.696 1.00 95.31 274 VAL A O 1
ATOM 2110 N N . VAL A 1 275 ? -15.221 0.667 15.565 1.00 96.19 275 VAL A N 1
ATOM 2111 C CA . VAL A 1 275 ? -16.165 0.544 16.682 1.00 96.19 275 VAL A CA 1
ATOM 2112 C C . VAL A 1 275 ? -15.391 -0.020 17.858 1.00 96.19 275 VAL A C 1
ATOM 2114 O O . VAL A 1 275 ? -14.736 -1.047 17.707 1.00 96.19 275 VAL A O 1
ATOM 2117 N N . ALA A 1 276 ? -15.440 0.637 19.009 1.00 95.00 276 ALA A N 1
ATOM 2118 C CA . ALA A 1 276 ? -14.790 0.157 20.220 1.00 95.00 276 ALA A CA 1
ATOM 2119 C C . ALA A 1 276 ? -15.802 0.042 21.362 1.00 95.00 276 ALA A C 1
ATOM 2121 O O . ALA A 1 276 ? -16.643 0.919 21.545 1.00 95.00 276 ALA A O 1
ATOM 2122 N N . VAL A 1 277 ? -15.707 -1.046 22.123 1.00 94.88 277 VAL A N 1
ATOM 2123 C CA . VAL A 1 277 ? -16.552 -1.316 23.290 1.00 94.88 277 VAL A CA 1
ATOM 2124 C C . VAL A 1 277 ? -15.655 -1.363 24.510 1.00 94.88 277 VAL A C 1
ATOM 2126 O O . VAL A 1 277 ? -14.852 -2.285 24.662 1.00 94.88 277 VAL A O 1
ATOM 2129 N N . THR A 1 278 ? -15.764 -0.351 25.361 1.00 91.69 278 THR A N 1
ATOM 2130 C CA . THR A 1 278 ? -15.030 -0.273 26.622 1.00 91.69 278 THR A CA 1
ATOM 2131 C C . THR A 1 278 ? -15.828 0.554 27.623 1.00 91.69 278 THR A C 1
ATOM 2133 O O . THR A 1 278 ? -16.404 1.579 27.271 1.00 91.69 278 THR A O 1
ATOM 2136 N N . GLN A 1 279 ? -15.875 0.091 28.871 1.00 90.50 279 GLN A N 1
ATOM 2137 C CA . GLN A 1 279 ? -16.486 0.811 29.998 1.00 90.50 279 GLN A CA 1
ATOM 2138 C C . GLN A 1 279 ? -15.424 1.491 30.877 1.00 90.50 279 GLN A C 1
ATOM 2140 O O . GLN A 1 279 ? -15.740 2.115 31.886 1.00 90.50 279 GLN A O 1
ATOM 2145 N N . ASP A 1 280 ? -14.154 1.369 30.496 1.00 90.81 280 ASP A N 1
ATOM 2146 C CA . ASP A 1 280 ? -13.029 1.990 31.174 1.00 90.81 280 ASP A CA 1
ATOM 2147 C C . ASP A 1 280 ? -12.801 3.400 30.616 1.00 90.81 280 ASP A C 1
ATOM 2149 O O . ASP A 1 280 ? -12.541 3.585 29.424 1.00 90.81 280 ASP A O 1
ATOM 2153 N N . ALA A 1 281 ? -12.919 4.408 31.482 1.00 91.06 281 ALA A N 1
ATOM 2154 C CA . ALA A 1 281 ? -12.875 5.810 31.074 1.00 91.06 281 ALA A CA 1
ATOM 2155 C C . ALA A 1 281 ? -11.523 6.212 30.460 1.00 91.06 281 ALA A C 1
ATOM 2157 O O . ALA A 1 281 ? -11.492 6.982 29.499 1.00 91.06 281 ALA A O 1
ATOM 2158 N N . GLU A 1 282 ? -10.418 5.668 30.978 1.00 90.88 282 GLU A N 1
ATOM 2159 C CA . GLU A 1 282 ? -9.066 5.940 30.481 1.00 90.88 282 GLU A CA 1
ATOM 2160 C C . GLU A 1 282 ? -8.877 5.374 29.066 1.00 90.88 282 GLU A C 1
ATOM 2162 O O . GLU A 1 282 ? -8.418 6.072 28.164 1.00 90.88 282 GLU A O 1
ATOM 2167 N N . THR A 1 283 ? -9.329 4.142 28.832 1.00 90.06 283 THR A N 1
ATOM 2168 C CA . THR A 1 283 ? -9.275 3.477 27.521 1.00 90.06 283 THR A CA 1
ATOM 2169 C C . THR A 1 283 ? -10.178 4.169 26.501 1.00 90.06 283 THR A C 1
ATOM 2171 O O . THR A 1 283 ? -9.778 4.376 25.353 1.00 90.06 283 THR A O 1
ATOM 2174 N N . ALA A 1 284 ? -11.381 4.584 26.909 1.00 91.75 284 ALA A N 1
ATOM 2175 C CA . ALA A 1 284 ? -12.283 5.353 26.058 1.00 91.75 284 ALA A CA 1
ATOM 2176 C C . ALA A 1 284 ? -11.660 6.694 25.639 1.00 91.75 284 ALA A C 1
ATOM 2178 O O . ALA A 1 284 ? -11.715 7.061 24.462 1.00 91.75 284 ALA A O 1
ATOM 2179 N N . GLN A 1 285 ? -11.043 7.412 26.583 1.00 91.62 285 GLN A N 1
ATOM 2180 C CA . GLN A 1 285 ? -10.361 8.675 26.304 1.00 91.62 285 GLN A CA 1
ATOM 2181 C C . GLN A 1 285 ? -9.157 8.470 25.380 1.00 91.62 285 GLN A C 1
ATOM 2183 O O . GLN A 1 285 ? -9.030 9.173 24.377 1.00 91.62 285 GLN A O 1
ATOM 2188 N N . PHE A 1 286 ? -8.344 7.446 25.649 1.00 90.38 286 PHE A N 1
ATOM 2189 C CA . PHE A 1 286 ? -7.231 7.056 24.790 1.00 90.38 286 PHE A CA 1
ATOM 2190 C C . PHE A 1 286 ? -7.688 6.794 23.349 1.00 90.38 286 PHE A C 1
ATOM 2192 O O . PHE A 1 286 ? -7.036 7.246 22.407 1.00 90.38 286 PHE A O 1
ATOM 2199 N N . PHE A 1 287 ? -8.831 6.127 23.148 1.00 91.19 287 PHE A N 1
ATOM 2200 C CA . PHE A 1 287 ? -9.383 5.939 21.808 1.00 91.19 287 PHE A CA 1
ATOM 2201 C C . PHE A 1 287 ? -9.835 7.234 21.154 1.00 91.19 287 PHE A C 1
ATOM 2203 O O . PHE A 1 287 ? -9.514 7.443 19.984 1.00 91.19 287 PHE A O 1
ATOM 2210 N N . ARG A 1 288 ? -10.542 8.108 21.876 1.00 92.00 288 ARG A N 1
ATOM 2211 C CA . ARG A 1 288 ? -10.992 9.393 21.320 1.00 92.00 288 ARG A CA 1
ATOM 2212 C C . ARG A 1 288 ? -9.830 10.226 20.808 1.00 92.00 288 ARG A C 1
ATOM 2214 O O . ARG A 1 288 ? -9.930 10.769 19.718 1.00 92.00 288 ARG A O 1
ATOM 2221 N N . GLU A 1 289 ? -8.738 10.284 21.556 1.00 89.44 289 GLU A N 1
ATOM 2222 C CA . GLU A 1 289 ? -7.546 11.020 21.141 1.00 89.44 289 GLU A CA 1
ATOM 2223 C C . GLU A 1 289 ? -6.836 10.277 20.005 1.00 89.44 289 GLU A C 1
ATOM 2225 O O . GLU A 1 289 ? -6.779 10.737 18.866 1.00 89.44 289 GLU A O 1
ATOM 2230 N N . LYS A 1 290 ? -6.369 9.053 20.265 1.00 89.75 290 LYS A N 1
ATOM 2231 C CA . LYS A 1 290 ? -5.422 8.389 19.365 1.00 89.75 290 LYS A CA 1
ATOM 2232 C C . LYS A 1 290 ? -6.048 7.836 18.091 1.00 89.75 290 LYS A C 1
ATOM 2234 O O . LYS A 1 290 ? -5.385 7.837 17.060 1.00 89.75 290 LYS A O 1
ATOM 2239 N N . VAL A 1 291 ? -7.299 7.376 18.100 1.00 90.56 291 VAL A N 1
ATOM 2240 C CA . VAL A 1 291 ? -7.941 6.845 16.879 1.00 90.56 291 VAL A CA 1
ATOM 2241 C C . VAL A 1 291 ? -8.302 7.987 15.923 1.00 90.56 291 VAL A C 1
ATOM 2243 O O . VAL A 1 291 ? -8.070 7.882 14.714 1.00 90.56 291 VAL A O 1
ATOM 2246 N N . ILE A 1 292 ? -8.813 9.101 16.458 1.00 89.00 292 ILE A N 1
ATOM 2247 C CA . ILE A 1 292 ? -9.228 10.265 15.663 1.00 89.00 292 ILE A CA 1
ATOM 2248 C C . ILE A 1 292 ? -8.013 11.024 15.117 1.00 89.00 292 ILE A C 1
ATOM 2250 O O . ILE A 1 292 ? -8.005 11.359 13.923 1.00 89.00 292 ILE A O 1
ATOM 2254 N N . ASP A 1 293 ? -6.977 11.236 15.936 1.00 88.06 293 ASP A N 1
ATOM 2255 C CA . ASP A 1 293 ? -5.729 11.898 15.525 1.00 88.06 293 ASP A CA 1
ATOM 2256 C C . ASP A 1 293 ? -5.044 11.140 14.384 1.00 88.06 293 ASP A C 1
ATOM 2258 O O . ASP A 1 293 ? -4.560 11.734 13.418 1.00 88.06 293 ASP A O 1
ATOM 2262 N N . ARG A 1 294 ? -5.114 9.804 14.418 1.00 86.75 294 ARG A N 1
ATOM 2263 C CA . ARG A 1 294 ? -4.608 8.932 13.350 1.00 86.75 294 ARG A CA 1
ATOM 2264 C C . ARG A 1 294 ? -5.456 8.950 12.083 1.00 86.75 294 ARG A C 1
ATOM 2266 O O . ARG A 1 294 ? -5.040 8.391 11.078 1.00 86.75 294 ARG A O 1
ATOM 2273 N N . GLY A 1 295 ? -6.606 9.620 12.086 1.00 89.19 295 GLY A N 1
ATOM 2274 C CA . GLY A 1 295 ? -7.434 9.822 10.898 1.00 89.19 295 GLY A CA 1
ATOM 2275 C C . GLY A 1 295 ? -8.537 8.789 10.690 1.00 89.19 295 GLY A C 1
ATOM 2276 O O . GLY A 1 295 ? -9.211 8.855 9.663 1.00 89.19 295 GLY A O 1
ATOM 2277 N N . TYR A 1 296 ? -8.774 7.894 11.647 1.00 93.44 296 TYR A N 1
ATOM 2278 C CA . TYR A 1 296 ? -9.891 6.951 11.613 1.00 93.44 296 TYR A CA 1
ATOM 2279 C C . TYR A 1 296 ? -11.189 7.627 12.087 1.00 93.44 296 TYR A C 1
ATOM 2281 O O . TYR A 1 296 ? -11.173 8.658 12.764 1.00 93.44 296 TYR A O 1
ATOM 2289 N N . GLY A 1 297 ? -12.336 7.059 11.718 1.00 94.06 297 GLY A N 1
ATOM 2290 C CA . GLY A 1 297 ? -13.596 7.338 12.406 1.00 94.06 297 GLY A CA 1
ATOM 2291 C C . GLY A 1 297 ? -13.693 6.474 13.661 1.00 94.06 297 GLY A C 1
ATOM 2292 O O . GLY A 1 297 ? -13.262 5.325 13.629 1.00 94.06 297 GLY A O 1
ATOM 2293 N N . LEU A 1 298 ? -14.276 6.990 14.741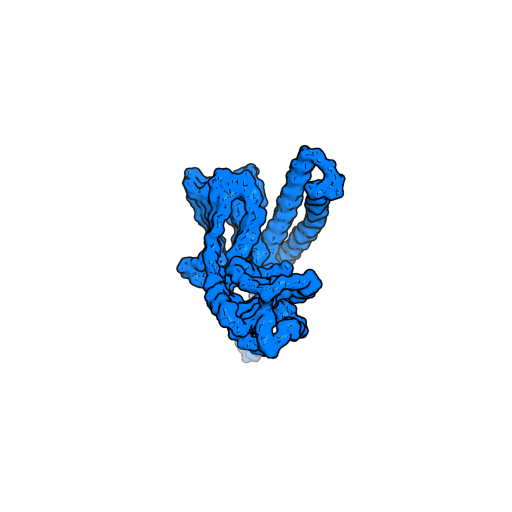 1.00 95.62 298 LEU A N 1
ATOM 2294 C CA . LEU A 1 298 ? -14.488 6.238 15.979 1.00 95.62 298 LEU A CA 1
ATOM 2295 C C . LEU A 1 298 ? -15.962 6.289 16.382 1.00 95.62 298 LEU A C 1
ATOM 2297 O O . LEU A 1 298 ? -16.552 7.367 16.425 1.00 95.62 298 LEU A O 1
ATOM 2301 N N . LEU A 1 299 ? -16.517 5.131 16.727 1.00 95.81 299 LEU A N 1
ATOM 2302 C CA . LEU A 1 299 ? -17.760 4.998 17.477 1.00 95.81 299 LEU A CA 1
ATOM 2303 C C . LEU A 1 299 ? -17.466 4.207 18.755 1.00 95.81 299 LEU A C 1
ATOM 2305 O O . LEU A 1 299 ? -16.987 3.075 18.683 1.00 95.81 299 LEU A O 1
ATOM 2309 N N . LEU A 1 300 ? -17.742 4.805 19.910 1.00 95.62 300 LEU A N 1
ATOM 2310 C CA . LEU A 1 300 ? -17.714 4.105 21.191 1.00 95.62 300 LEU A CA 1
ATOM 2311 C C . LEU A 1 300 ? -19.121 3.592 21.478 1.00 95.62 300 LEU A C 1
ATOM 2313 O O . LEU A 1 300 ? -20.044 4.398 21.507 1.00 95.62 300 LEU A O 1
ATOM 2317 N N . ALA A 1 301 ? -19.261 2.279 21.639 1.00 93.62 301 ALA A N 1
ATOM 2318 C CA . ALA A 1 301 ? -20.516 1.650 22.032 1.00 93.62 301 ALA A CA 1
ATOM 2319 C C . ALA A 1 301 ? -20.506 1.359 23.539 1.00 93.62 301 ALA A C 1
ATOM 2321 O O . ALA A 1 301 ? -19.489 0.918 24.084 1.00 93.62 301 ALA A O 1
ATOM 2322 N N . ASP A 1 302 ? -21.650 1.554 24.188 1.00 88.69 302 ASP A N 1
ATOM 2323 C CA . ASP A 1 302 ? -21.828 1.412 25.635 1.00 88.69 302 ASP A CA 1
ATOM 2324 C C . ASP A 1 302 ? -21.975 -0.060 26.062 1.00 88.69 302 ASP A C 1
ATOM 2326 O O . ASP A 1 302 ? -21.769 -0.422 27.226 1.00 88.69 302 ASP A O 1
ATOM 2330 N N . SER A 1 303 ? -22.324 -0.941 25.117 1.00 91.12 303 SER A N 1
ATOM 2331 C CA . SER A 1 303 ? -22.514 -2.372 25.367 1.00 91.12 303 SER A CA 1
ATOM 2332 C C . SER A 1 303 ? -22.136 -3.253 24.175 1.00 91.12 303 SER A C 1
ATOM 2334 O O . SER A 1 303 ? -22.129 -2.823 23.019 1.00 91.12 303 SER A O 1
ATOM 2336 N N . GLY A 1 304 ? -21.892 -4.539 24.449 1.00 90.00 304 GLY A N 1
ATOM 2337 C CA . GLY A 1 304 ? -21.684 -5.541 23.402 1.00 90.00 304 GLY A CA 1
ATOM 2338 C C . GLY A 1 304 ? -22.883 -5.680 22.458 1.00 90.00 304 GLY A C 1
ATOM 2339 O O . GLY A 1 304 ? -22.707 -5.888 21.259 1.00 90.00 304 GLY A O 1
ATOM 2340 N N . ARG A 1 305 ? -24.105 -5.497 22.978 1.00 91.00 305 ARG A N 1
ATOM 2341 C CA . ARG A 1 305 ? -25.342 -5.541 22.189 1.00 91.00 305 ARG A CA 1
ATOM 2342 C C . ARG A 1 305 ? -25.414 -4.406 21.170 1.00 91.00 305 ARG A C 1
ATOM 2344 O O . ARG A 1 305 ? -25.669 -4.669 19.999 1.00 91.00 305 ARG A O 1
ATOM 2351 N N . GLU A 1 306 ? -25.155 -3.175 21.599 1.00 92.69 306 GLU A N 1
ATOM 2352 C CA . GLU A 1 306 ? -25.119 -2.018 20.700 1.00 92.69 306 GLU A CA 1
ATOM 2353 C C . GLU A 1 306 ? -24.052 -2.206 19.611 1.00 92.69 306 GLU A C 1
ATOM 2355 O O . GLU A 1 306 ? -24.315 -2.003 18.426 1.00 92.69 306 GLU A O 1
ATOM 2360 N N . ALA A 1 307 ? -22.865 -2.693 19.986 1.00 92.50 307 ALA A N 1
ATOM 2361 C CA . ALA A 1 307 ? -21.801 -2.971 19.028 1.00 92.50 307 ALA A CA 1
ATOM 2362 C C . ALA A 1 307 ? -22.209 -4.015 17.975 1.00 92.50 307 ALA A C 1
ATOM 2364 O O . ALA A 1 307 ? -21.912 -3.844 16.790 1.00 92.50 307 ALA A O 1
ATOM 2365 N N . LEU A 1 308 ? -22.918 -5.076 18.380 1.00 93.00 308 LEU A N 1
ATOM 2366 C CA . LEU A 1 308 ? -23.465 -6.083 17.466 1.00 93.00 308 LEU A CA 1
ATOM 2367 C C . LEU A 1 308 ? -24.509 -5.487 16.514 1.00 93.00 308 LEU A C 1
ATOM 2369 O O . LEU A 1 308 ? -24.476 -5.788 15.319 1.00 93.00 308 LEU A O 1
ATOM 2373 N N . GLU A 1 309 ? -25.409 -4.636 17.011 1.00 92.81 309 GLU A N 1
ATOM 2374 C CA . GLU A 1 309 ? -26.416 -3.946 16.192 1.00 92.81 309 GLU A CA 1
ATOM 2375 C C . GLU A 1 309 ? -25.750 -3.062 15.124 1.00 92.81 309 GLU A C 1
ATOM 2377 O O . GLU A 1 309 ? -26.074 -3.175 13.936 1.00 92.81 309 GLU A O 1
ATOM 2382 N N . VAL A 1 310 ? -24.737 -2.277 15.510 1.00 93.06 310 VAL A N 1
ATOM 2383 C CA . VAL A 1 310 ? -23.942 -1.462 14.578 1.00 93.06 310 VAL A CA 1
ATOM 2384 C C . VAL A 1 310 ? -23.248 -2.338 13.533 1.00 93.06 310 VAL A C 1
ATOM 2386 O O . VAL A 1 310 ? -23.360 -2.073 12.332 1.00 93.06 310 VAL A O 1
ATOM 2389 N N . CYS A 1 311 ? -22.572 -3.410 13.962 1.00 93.88 311 CYS A N 1
ATOM 2390 C CA . CYS A 1 311 ? -21.837 -4.300 13.062 1.00 93.88 311 CYS A CA 1
ATOM 2391 C C . CYS A 1 311 ? -22.752 -5.002 12.045 1.00 93.88 311 CYS A C 1
ATOM 2393 O O . CYS A 1 311 ? -22.361 -5.161 10.888 1.00 93.88 311 CYS A O 1
ATOM 2395 N N . ARG A 1 312 ? -23.967 -5.400 12.448 1.00 92.69 312 ARG A N 1
ATOM 2396 C CA . ARG A 1 312 ? -24.962 -6.038 11.563 1.00 92.69 312 ARG A CA 1
ATOM 2397 C C . ARG A 1 312 ? -25.589 -5.055 10.571 1.00 92.69 312 ARG A C 1
ATOM 2399 O O . ARG A 1 312 ? -25.901 -5.443 9.440 1.00 92.69 312 ARG A O 1
ATOM 2406 N N . GLY A 1 313 ? -25.772 -3.799 10.981 1.00 91.56 313 GLY A N 1
ATOM 2407 C CA . GLY A 1 313 ? -26.296 -2.730 10.131 1.00 91.56 313 GLY A CA 1
ATOM 2408 C C . GLY A 1 313 ? -25.294 -2.305 9.057 1.00 91.56 313 GLY A C 1
ATOM 2409 O O . GLY A 1 313 ? -25.556 -2.447 7.860 1.00 91.56 313 GLY A O 1
ATOM 2410 N N . LYS A 1 314 ? -24.126 -1.814 9.484 1.00 88.50 314 LYS A N 1
ATOM 2411 C CA . LYS A 1 314 ? -23.021 -1.414 8.605 1.00 88.50 314 LYS A CA 1
ATOM 2412 C C . LYS A 1 314 ? -21.696 -1.866 9.229 1.00 88.50 314 LYS A C 1
ATOM 2414 O O . LYS A 1 314 ? -21.223 -1.203 10.152 1.00 88.50 314 LYS A O 1
ATOM 2419 N N . PRO A 1 315 ? -21.077 -2.947 8.720 1.00 89.94 315 PRO A N 1
ATOM 2420 C CA . PRO A 1 315 ? -19.838 -3.466 9.280 1.00 89.94 315 PRO A CA 1
ATOM 2421 C C . PRO A 1 315 ? -18.756 -2.376 9.326 1.00 89.94 315 PRO A C 1
ATOM 2423 O O . PRO A 1 315 ? -18.490 -1.747 8.292 1.00 89.94 315 PRO A O 1
ATOM 2426 N N . PRO A 1 316 ? -18.146 -2.119 10.495 1.00 94.19 316 PRO A N 1
ATOM 2427 C CA . PRO A 1 316 ? -17.016 -1.210 10.585 1.00 94.19 316 PRO A CA 1
ATOM 2428 C C . PRO A 1 316 ? -15.783 -1.825 9.915 1.00 94.19 316 PRO A C 1
ATOM 2430 O O . PRO A 1 316 ? -15.773 -2.992 9.529 1.00 94.19 316 PRO A O 1
ATOM 2433 N N . ALA A 1 317 ? -14.719 -1.039 9.780 1.00 92.56 317 ALA A N 1
ATOM 2434 C CA . ALA A 1 317 ? -13.444 -1.573 9.316 1.00 92.56 317 ALA A CA 1
ATOM 2435 C C . ALA A 1 317 ? -12.787 -2.459 10.386 1.00 92.56 317 ALA A C 1
ATOM 2437 O O . ALA A 1 317 ? -12.121 -3.435 10.053 1.00 92.56 317 ALA A O 1
ATOM 2438 N N . VAL A 1 318 ? -12.982 -2.118 11.665 1.00 93.88 318 VAL A N 1
ATOM 2439 C CA . VAL A 1 318 ? -12.426 -2.840 12.815 1.00 93.88 318 VAL A CA 1
ATOM 2440 C C . VAL A 1 318 ? -13.402 -2.765 13.985 1.00 93.88 318 VAL A C 1
ATOM 2442 O O . VAL A 1 318 ? -13.959 -1.697 14.253 1.00 93.88 318 VAL A O 1
ATOM 2445 N N . LEU A 1 319 ? -13.576 -3.878 14.699 1.00 94.81 319 LEU A N 1
ATOM 2446 C CA . LEU A 1 319 ? -14.223 -3.915 16.009 1.00 94.81 319 LEU A CA 1
ATOM 2447 C C . LEU A 1 319 ? -13.172 -4.141 17.100 1.00 94.81 319 LEU A C 1
ATOM 2449 O O . LEU A 1 319 ? -12.390 -5.085 17.020 1.00 94.81 319 LEU A O 1
ATOM 2453 N N . VAL A 1 320 ? -13.177 -3.302 18.129 1.00 94.06 320 VAL A N 1
ATOM 2454 C CA . VAL A 1 320 ? -12.319 -3.422 19.308 1.00 94.06 320 VAL A CA 1
ATOM 2455 C C . VAL A 1 320 ? -13.185 -3.775 20.518 1.00 94.06 320 VAL A C 1
ATOM 2457 O O . VAL A 1 320 ? -14.142 -3.068 20.823 1.00 94.06 320 VAL A O 1
ATOM 2460 N N . LEU A 1 321 ? -12.863 -4.869 21.205 1.00 93.44 321 LEU A N 1
ATOM 2461 C CA . LEU A 1 321 ? -13.601 -5.378 22.362 1.00 93.44 321 LEU A CA 1
ATOM 2462 C C . LEU A 1 321 ? -12.697 -5.401 23.592 1.00 93.44 321 LEU A C 1
ATOM 2464 O O . LEU A 1 321 ? -11.714 -6.139 23.631 1.00 93.44 321 LEU A O 1
ATOM 2468 N N . ASP A 1 322 ? -13.038 -4.628 24.614 1.00 91.31 322 ASP A N 1
ATOM 2469 C CA . ASP A 1 322 ? -12.382 -4.706 25.916 1.00 91.31 322 ASP A CA 1
ATOM 2470 C C . ASP A 1 322 ? -12.936 -5.888 26.725 1.00 91.31 322 ASP A C 1
ATOM 2472 O O . ASP A 1 322 ? -14.145 -6.006 26.910 1.00 91.31 322 ASP A O 1
ATOM 2476 N N . ARG A 1 323 ? -12.075 -6.777 27.240 1.00 90.00 323 ARG A N 1
ATOM 2477 C CA . ARG A 1 323 ? -12.506 -7.909 28.087 1.00 90.00 323 ARG A CA 1
ATOM 2478 C C . ARG A 1 323 ? -13.106 -7.483 29.424 1.00 90.00 323 ARG A C 1
ATOM 2480 O O . ARG A 1 323 ? -13.692 -8.322 30.099 1.00 90.00 323 ARG A O 1
ATOM 2487 N N . ARG A 1 324 ? -12.951 -6.219 29.821 1.00 87.75 324 ARG A N 1
ATOM 2488 C CA . ARG A 1 324 ? -13.476 -5.679 31.083 1.00 87.75 324 ARG A CA 1
ATOM 2489 C C . ARG A 1 324 ? -14.937 -5.228 30.998 1.00 87.75 324 ARG A C 1
ATOM 2491 O O . ARG A 1 324 ? -15.471 -4.785 32.011 1.00 87.75 324 ARG A O 1
ATOM 2498 N N . ILE A 1 325 ? -15.577 -5.310 29.826 1.00 89.38 325 ILE A N 1
ATOM 2499 C CA . ILE A 1 325 ? -16.989 -4.930 29.675 1.00 89.38 325 ILE A CA 1
ATOM 2500 C C . ILE A 1 325 ? -17.886 -5.801 30.562 1.00 89.38 325 ILE A C 1
ATOM 2502 O O . ILE A 1 325 ? -17.739 -7.021 30.620 1.00 89.38 325 ILE A O 1
ATOM 2506 N N . GLN A 1 326 ? -18.831 -5.169 31.252 1.00 85.62 326 GLN A N 1
ATOM 2507 C CA . GLN A 1 326 ? -19.845 -5.855 32.044 1.00 85.62 326 GLN A CA 1
ATOM 2508 C C . GLN A 1 326 ? -21.115 -6.090 31.221 1.00 85.62 326 GLN A C 1
ATOM 2510 O O . GLN A 1 326 ? -21.454 -5.308 30.332 1.00 85.62 326 GLN A O 1
ATOM 2515 N N . GLY A 1 327 ? -21.840 -7.165 31.539 1.00 83.75 327 GLY A N 1
ATOM 2516 C CA . GLY A 1 327 ? -23.134 -7.478 30.920 1.00 83.75 327 GLY A CA 1
ATOM 2517 C C . GLY A 1 327 ? -23.056 -8.127 29.534 1.00 83.75 327 GLY A C 1
ATOM 2518 O O . GLY A 1 327 ? -24.086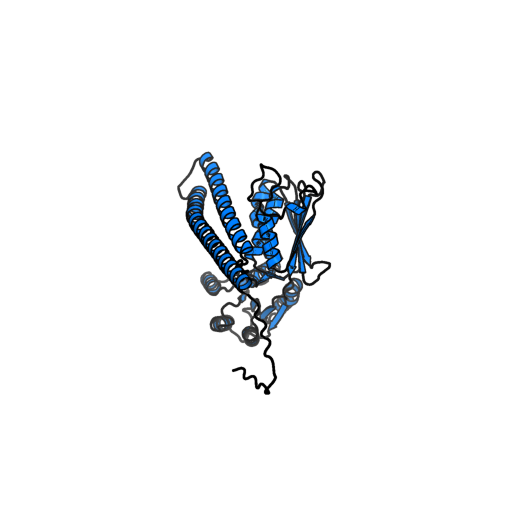 -8.284 28.881 1.00 83.75 327 GLY A O 1
ATOM 2519 N N . SER A 1 328 ? -21.869 -8.507 29.052 1.00 87.19 328 SER A N 1
ATOM 2520 C CA . SER A 1 328 ? -21.704 -9.296 27.823 1.00 87.19 328 SER A CA 1
ATOM 2521 C C . SER A 1 328 ? -20.420 -10.124 27.873 1.00 87.19 328 SER A C 1
ATOM 2523 O O . SER A 1 328 ? -19.376 -9.604 28.260 1.00 87.19 328 SER A O 1
ATOM 2525 N N . ASP A 1 329 ? -20.472 -11.388 27.446 1.00 89.12 329 ASP A N 1
ATOM 2526 C CA . ASP A 1 329 ? -19.261 -12.188 27.243 1.00 89.12 329 ASP A CA 1
ATOM 2527 C C . ASP A 1 329 ? -18.655 -11.869 25.867 1.00 89.12 329 ASP A C 1
ATOM 2529 O O . ASP A 1 329 ? -19.276 -12.073 24.822 1.00 89.12 329 ASP A O 1
ATOM 2533 N N . VAL A 1 330 ? -17.410 -11.383 25.854 1.00 89.56 330 VAL A N 1
ATOM 2534 C CA . VAL A 1 330 ? -16.654 -11.092 24.625 1.00 89.56 330 VAL A CA 1
ATOM 2535 C C . VAL A 1 330 ? -16.573 -12.311 23.704 1.00 89.56 330 VAL A C 1
ATOM 2537 O O . VAL A 1 330 ? -16.639 -12.155 22.483 1.00 89.56 330 VAL A O 1
ATOM 2540 N N . ARG A 1 331 ? -16.461 -13.526 24.255 1.00 88.06 331 ARG A N 1
ATOM 2541 C CA . ARG A 1 331 ? -16.423 -14.762 23.460 1.00 88.06 331 ARG A CA 1
ATOM 2542 C C . ARG A 1 331 ? -17.754 -15.007 22.755 1.00 88.06 331 ARG A C 1
ATOM 2544 O O . ARG A 1 331 ? -17.755 -15.360 21.580 1.00 88.06 331 ARG A O 1
ATOM 2551 N N . GLU A 1 332 ? -18.868 -14.762 23.434 1.00 89.88 332 GLU A N 1
ATOM 2552 C CA . GLU A 1 332 ? -20.204 -14.894 22.851 1.00 89.88 332 GLU A CA 1
ATOM 2553 C C . GLU A 1 332 ? -20.428 -13.871 21.728 1.00 89.88 332 GLU A C 1
ATOM 2555 O O . GLU A 1 332 ? -20.880 -14.238 20.644 1.00 89.88 332 GLU A O 1
ATOM 2560 N N . ILE A 1 333 ? -20.020 -12.612 21.932 1.00 91.88 333 ILE A N 1
ATOM 2561 C CA . ILE A 1 333 ? -20.065 -11.568 20.891 1.00 91.88 333 ILE A CA 1
ATOM 2562 C C . ILE A 1 333 ? -19.300 -12.024 19.645 1.00 91.88 333 ILE A C 1
ATOM 2564 O O . ILE A 1 333 ? -19.800 -11.921 18.524 1.00 91.88 333 ILE A O 1
ATOM 2568 N N . ILE A 1 334 ? -18.084 -12.542 19.832 1.00 91.25 334 ILE A N 1
ATOM 2569 C CA . ILE A 1 334 ? -17.249 -13.050 18.741 1.00 91.25 334 ILE A CA 1
ATOM 2570 C C . ILE A 1 334 ? -17.954 -14.189 18.000 1.00 91.25 334 ILE A C 1
ATOM 2572 O O . ILE A 1 334 ? -17.996 -14.160 16.771 1.00 91.25 334 ILE A O 1
ATOM 2576 N N . LEU A 1 335 ? -18.510 -15.170 18.716 1.00 89.94 335 LEU A N 1
ATOM 2577 C CA . LEU A 1 335 ? -19.219 -16.296 18.102 1.00 89.94 335 LEU A CA 1
ATOM 2578 C C . LEU A 1 335 ? -20.402 -15.807 17.259 1.00 89.94 335 LEU A C 1
ATOM 2580 O O . LEU A 1 335 ? -20.484 -16.147 16.080 1.00 89.94 335 LEU A O 1
ATOM 2584 N N . GLN A 1 336 ? -21.225 -14.906 17.799 1.00 92.12 336 GLN A N 1
ATOM 2585 C CA . GLN A 1 336 ? -22.348 -14.317 17.064 1.00 92.12 336 GLN A CA 1
ATOM 2586 C C . GLN A 1 336 ? -21.905 -13.553 15.804 1.00 92.12 336 GLN A C 1
ATOM 2588 O O . GLN A 1 336 ? -22.597 -13.581 14.786 1.00 92.12 336 GLN A O 1
ATOM 2593 N N . LEU A 1 337 ? -20.753 -12.871 15.840 1.00 91.75 337 LEU A N 1
ATOM 2594 C CA . LEU A 1 337 ? -20.182 -12.217 14.656 1.00 91.75 337 LEU A CA 1
ATOM 2595 C C . LEU A 1 337 ? -19.680 -13.229 13.621 1.00 91.75 337 LEU A C 1
ATOM 2597 O O . LEU A 1 337 ? -19.718 -12.953 12.427 1.00 91.75 337 LEU A O 1
ATOM 2601 N N . ARG A 1 338 ? -19.166 -14.386 14.050 1.00 90.81 338 ARG A N 1
ATOM 2602 C CA . ARG A 1 338 ? -18.654 -15.424 13.142 1.00 90.81 338 ARG A CA 1
ATOM 2603 C C . ARG A 1 338 ? -19.766 -16.251 12.496 1.00 90.81 338 ARG A C 1
ATOM 2605 O O . ARG A 1 338 ? -19.572 -16.711 11.371 1.00 90.81 338 ARG A O 1
ATOM 2612 N N . GLU A 1 339 ? -20.917 -16.379 13.149 1.00 91.56 339 GLU A N 1
ATOM 2613 C CA . GLU A 1 339 ? -22.109 -17.044 12.604 1.00 91.56 339 GLU A CA 1
ATOM 2614 C C . GLU A 1 339 ? -22.847 -16.201 11.549 1.00 91.56 339 GLU A C 1
ATOM 2616 O O . GLU A 1 339 ? -23.464 -16.746 10.632 1.00 91.56 339 GLU A O 1
ATOM 2621 N N . ASP A 1 340 ? -22.755 -14.871 11.618 1.00 91.19 340 ASP A N 1
ATOM 2622 C CA . ASP A 1 340 ? -23.438 -13.969 10.688 1.00 91.19 340 ASP A CA 1
ATOM 2623 C C . ASP A 1 340 ? -22.650 -13.778 9.374 1.00 91.19 340 ASP A C 1
ATOM 2625 O O . ASP A 1 340 ? -21.470 -13.414 9.342 1.00 91.19 340 ASP A O 1
ATOM 2629 N N . ALA A 1 341 ? -23.324 -13.983 8.238 1.00 90.38 341 ALA A N 1
ATOM 2630 C CA . ALA A 1 341 ? -22.722 -13.893 6.910 1.00 90.38 341 ALA A CA 1
ATOM 2631 C C . ALA A 1 341 ? -22.087 -12.524 6.594 1.00 90.38 341 ALA A C 1
ATOM 2633 O O . ALA A 1 341 ? -21.123 -12.483 5.820 1.00 90.38 341 ALA A O 1
ATOM 2634 N N . LYS A 1 342 ? -22.599 -11.428 7.173 1.00 91.12 342 LYS A N 1
ATOM 2635 C CA . LYS A 1 342 ? -22.104 -10.058 6.959 1.00 91.12 342 LYS A CA 1
ATOM 2636 C C . LYS A 1 342 ? -20.876 -9.732 7.805 1.00 91.12 342 LYS A C 1
ATOM 2638 O O . LYS A 1 342 ? -20.031 -8.961 7.356 1.00 91.12 342 LYS A O 1
ATOM 2643 N N . THR A 1 343 ? -20.760 -10.300 9.003 1.00 92.50 343 THR A N 1
ATOM 2644 C CA . THR A 1 343 ? -19.720 -9.933 9.981 1.00 92.50 343 THR A CA 1
ATOM 2645 C C . THR A 1 343 ? -18.689 -11.035 10.224 1.00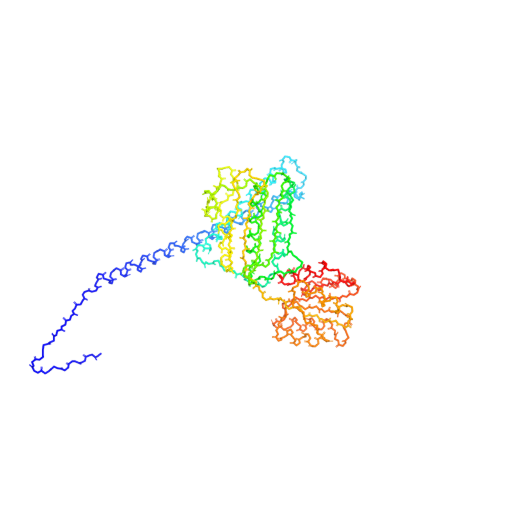 92.50 343 THR A C 1
ATOM 2647 O O . THR A 1 343 ? -17.662 -10.775 10.852 1.00 92.50 343 THR A O 1
ATOM 2650 N N . LYS A 1 344 ? -18.848 -12.227 9.630 1.00 90.62 344 LYS A N 1
ATOM 2651 C CA . LYS A 1 344 ? -17.910 -13.352 9.808 1.00 90.62 344 LYS A CA 1
ATOM 2652 C C . LYS A 1 344 ? -16.455 -13.065 9.445 1.00 90.62 344 LYS A C 1
ATOM 2654 O O . LYS A 1 344 ? -15.558 -13.738 9.941 1.00 90.62 344 LYS A O 1
ATOM 2659 N N . ARG A 1 345 ? -16.210 -12.078 8.576 1.00 89.12 345 ARG A N 1
ATOM 2660 C CA . ARG A 1 345 ? -14.865 -11.626 8.171 1.00 89.12 345 ARG A CA 1
ATOM 2661 C C . ARG A 1 345 ? -14.434 -10.319 8.835 1.00 89.12 345 ARG A C 1
ATOM 2663 O O . ARG A 1 345 ? -13.364 -9.818 8.508 1.00 89.12 345 ARG A O 1
ATOM 2670 N N . LEU A 1 346 ? -15.254 -9.757 9.723 1.00 90.94 346 LEU A N 1
ATOM 2671 C CA . LEU A 1 346 ? -14.950 -8.509 10.409 1.00 90.94 346 LEU A CA 1
ATOM 2672 C C . LEU A 1 346 ? -13.667 -8.683 11.239 1.00 90.94 346 LEU A C 1
ATOM 2674 O O . LEU A 1 346 ? -13.618 -9.598 12.076 1.00 90.94 346 LEU A O 1
ATOM 2678 N N . PRO A 1 347 ? -12.649 -7.829 11.034 1.00 91.50 347 PRO A N 1
ATOM 2679 C CA . PRO A 1 347 ? -11.472 -7.799 11.886 1.00 91.50 347 PRO A CA 1
ATOM 2680 C C . PRO A 1 347 ? -11.862 -7.435 13.321 1.00 91.50 347 PRO A C 1
ATOM 2682 O O . PRO A 1 347 ? -12.494 -6.403 13.555 1.00 91.50 347 PRO A O 1
ATOM 2685 N N . VAL A 1 348 ? -11.488 -8.291 14.274 1.00 92.44 348 VAL A N 1
ATOM 2686 C CA . VAL A 1 348 ? -11.758 -8.086 15.702 1.00 92.44 348 VAL A CA 1
ATOM 2687 C C . VAL A 1 348 ? -10.436 -7.990 16.450 1.00 92.44 348 VAL A C 1
ATOM 2689 O O . VAL A 1 348 ? -9.561 -8.844 16.294 1.00 92.44 348 VAL A O 1
ATOM 2692 N N . ILE A 1 349 ? -10.310 -6.957 17.275 1.00 91.75 349 ILE A N 1
ATOM 2693 C CA . ILE A 1 349 ? -9.220 -6.780 18.226 1.00 91.75 349 ILE A CA 1
ATOM 2694 C C . ILE A 1 349 ? -9.794 -6.915 19.633 1.00 91.75 349 ILE A C 1
ATOM 2696 O O . ILE A 1 349 ? -10.751 -6.231 19.979 1.00 91.75 349 ILE A O 1
ATOM 2700 N N . VAL A 1 350 ? -9.213 -7.781 20.452 1.00 90.94 350 VAL A N 1
ATOM 2701 C CA . VAL A 1 350 ? -9.589 -7.962 21.853 1.00 90.94 350 VAL A CA 1
ATOM 2702 C C . VAL A 1 350 ? -8.510 -7.378 22.750 1.00 90.94 350 VAL A C 1
ATOM 2704 O O . VAL A 1 350 ? -7.328 -7.669 22.578 1.00 90.94 350 VAL A O 1
ATOM 2707 N N . LEU A 1 351 ? -8.927 -6.571 23.720 1.00 89.75 351 LEU A N 1
ATOM 2708 C CA . LEU A 1 351 ? -8.054 -5.970 24.720 1.00 89.75 351 LEU A CA 1
ATOM 2709 C C . LEU A 1 351 ? -8.178 -6.722 26.040 1.00 89.75 351 LEU A C 1
ATOM 2711 O O . LEU A 1 351 ? -9.279 -7.100 26.445 1.00 89.75 351 LEU A O 1
ATOM 2715 N N . GLY A 1 352 ? -7.075 -6.875 26.758 1.00 87.31 352 GLY A N 1
ATOM 2716 C CA . GLY A 1 352 ? -7.120 -7.346 28.138 1.00 87.31 352 GLY A CA 1
ATOM 2717 C C . GLY A 1 352 ? -5.878 -6.974 28.934 1.00 87.31 352 GLY A C 1
ATOM 2718 O O . GLY A 1 352 ? -4.912 -6.448 28.396 1.00 87.31 352 GLY A O 1
ATOM 2719 N N . LEU A 1 353 ? -5.915 -7.213 30.244 1.00 83.69 353 LEU A N 1
ATOM 2720 C CA . LEU A 1 353 ? -4.842 -6.818 31.168 1.00 83.69 353 LEU A CA 1
ATOM 2721 C C . LEU A 1 353 ? -3.709 -7.848 31.265 1.00 83.69 353 LEU A C 1
ATOM 2723 O O . LEU A 1 353 ? -2.614 -7.524 31.710 1.00 83.69 353 LEU A O 1
ATOM 2727 N N . GLN A 1 354 ? -3.974 -9.096 30.886 1.00 82.06 354 GLN A N 1
ATOM 2728 C CA . GLN A 1 354 ? -3.043 -10.210 31.051 1.00 82.06 354 GLN A CA 1
ATOM 2729 C C . GLN A 1 354 ? -2.602 -10.749 29.700 1.00 82.06 354 GLN A C 1
ATOM 2731 O O . GLN A 1 354 ? -3.356 -10.711 28.730 1.00 82.06 354 GLN A O 1
ATOM 2736 N N . THR A 1 355 ? -1.392 -11.285 29.625 1.00 81.12 355 THR A N 1
ATOM 2737 C CA . THR A 1 355 ? -0.978 -12.066 28.461 1.00 81.12 355 THR A CA 1
ATOM 2738 C C . THR A 1 355 ? -1.814 -13.341 28.398 1.00 81.12 355 THR A C 1
ATOM 2740 O O . THR A 1 355 ? -2.037 -13.984 29.420 1.00 81.12 355 THR A O 1
ATOM 2743 N N . LEU A 1 356 ? -2.283 -13.701 27.205 1.00 80.25 356 LEU A N 1
ATOM 2744 C CA . LEU A 1 356 ? -3.015 -14.949 27.003 1.00 80.25 356 LEU A CA 1
ATOM 2745 C C . LEU A 1 356 ? -2.097 -16.163 27.167 1.00 80.25 356 LEU A C 1
ATOM 2747 O O . LEU A 1 356 ? -0.916 -16.122 26.805 1.00 80.25 356 LEU A O 1
ATOM 2751 N N . GLU A 1 357 ? -2.671 -17.273 27.622 1.00 83.75 357 GLU A N 1
ATOM 2752 C CA . GLU A 1 357 ? -2.012 -18.574 27.548 1.00 83.75 357 GLU A CA 1
ATOM 2753 C C . GLU A 1 357 ? -1.868 -19.037 26.092 1.00 83.75 357 GLU A C 1
ATOM 2755 O O . GLU A 1 357 ? -2.623 -18.635 25.203 1.00 83.75 357 GLU A O 1
ATOM 2760 N N . ARG A 1 358 ? -0.911 -19.935 25.834 1.00 79.50 358 ARG A N 1
ATOM 2761 C CA . ARG A 1 358 ? -0.572 -20.391 24.476 1.00 79.50 358 ARG A CA 1
ATOM 2762 C C . ARG A 1 358 ? -1.782 -20.939 23.706 1.00 79.50 358 ARG A C 1
ATOM 2764 O O . ARG A 1 358 ? -1.959 -20.597 22.540 1.00 79.50 358 ARG A O 1
ATOM 2771 N N . ASN A 1 359 ? -2.638 -21.709 24.377 1.00 80.81 359 ASN A N 1
ATOM 2772 C CA . ASN A 1 359 ? -3.847 -22.285 23.783 1.00 80.81 359 ASN A CA 1
ATOM 2773 C C . ASN A 1 359 ? -4.882 -21.211 23.419 1.00 80.81 359 ASN A C 1
ATOM 2775 O O . ASN A 1 359 ? -5.522 -21.298 22.373 1.00 80.81 359 ASN A O 1
ATOM 2779 N N . GLU A 1 360 ? -5.032 -20.175 24.251 1.00 79.38 360 GLU A N 1
ATOM 2780 C CA . GLU A 1 360 ? -5.913 -19.053 23.930 1.00 79.38 360 GLU A CA 1
ATOM 2781 C C . GLU A 1 360 ? -5.367 -18.282 22.723 1.00 79.38 360 GLU A C 1
ATOM 2783 O O . GLU A 1 360 ? -6.120 -18.017 21.791 1.00 79.38 360 GLU A O 1
ATOM 2788 N N . VAL A 1 361 ? -4.063 -17.985 22.670 1.00 79.06 361 VAL A N 1
ATOM 2789 C CA . VAL A 1 361 ? -3.450 -17.305 21.511 1.00 79.06 361 VAL A CA 1
ATOM 2790 C C . VAL A 1 361 ? -3.712 -18.061 20.205 1.00 79.06 361 VAL A C 1
ATOM 2792 O O . VAL A 1 361 ? -4.065 -17.441 19.200 1.00 79.06 361 VAL A O 1
ATOM 2795 N N . GLU A 1 362 ? -3.554 -19.386 20.205 1.00 78.19 362 GLU A N 1
ATOM 2796 C CA . GLU A 1 362 ? -3.823 -20.222 19.029 1.00 78.19 362 GLU A CA 1
ATOM 2797 C C . GLU A 1 362 ? -5.298 -20.179 18.616 1.00 78.19 362 GLU A C 1
ATOM 2799 O O . GLU A 1 362 ? -5.593 -20.032 17.427 1.00 78.19 362 GLU A O 1
ATOM 2804 N N . LEU A 1 363 ? -6.219 -20.204 19.583 1.00 79.31 363 LEU A N 1
ATOM 2805 C CA . LEU A 1 363 ? -7.653 -20.060 19.333 1.00 79.31 363 LEU A CA 1
ATOM 2806 C C . LEU A 1 363 ? -7.981 -18.696 18.706 1.00 79.31 363 LEU A C 1
ATOM 2808 O O . LEU A 1 363 ? -8.638 -18.629 17.668 1.00 79.31 363 LEU A O 1
ATOM 2812 N N . TYR A 1 364 ? -7.486 -17.604 19.296 1.00 80.75 364 TYR A N 1
ATOM 2813 C CA . TYR A 1 364 ? -7.693 -16.246 18.788 1.00 80.75 364 TYR A CA 1
ATOM 2814 C C . TYR A 1 364 ? -7.163 -16.105 17.350 1.00 80.75 364 TYR A C 1
ATOM 2816 O O . TYR A 1 364 ? -7.883 -15.611 16.478 1.00 80.75 364 TYR A O 1
ATOM 2824 N N . ARG A 1 365 ? -5.966 -16.634 17.055 1.00 76.94 365 ARG A N 1
ATOM 2825 C CA . ARG A 1 365 ? -5.420 -16.657 15.685 1.00 76.94 365 ARG A CA 1
ATOM 2826 C C . ARG A 1 365 ? -6.271 -17.472 14.718 1.00 76.94 365 ARG A C 1
ATOM 2828 O O . ARG A 1 365 ? -6.483 -17.024 13.594 1.00 76.94 365 ARG A O 1
ATOM 2835 N N . HIS A 1 366 ? -6.784 -18.630 15.138 1.00 77.25 366 HIS A N 1
ATOM 2836 C CA . HIS A 1 366 ? -7.640 -19.468 14.294 1.00 77.25 366 HIS A CA 1
ATOM 2837 C C . HIS A 1 366 ? -8.900 -18.720 13.828 1.00 77.25 366 HIS A C 1
ATOM 2839 O O . HIS A 1 366 ? -9.309 -18.846 12.675 1.00 77.25 366 HIS A O 1
ATOM 2845 N N . PHE A 1 367 ? -9.470 -17.871 14.689 1.00 73.62 367 PHE A N 1
ATOM 2846 C CA . PHE A 1 367 ? -10.630 -17.034 14.360 1.00 73.62 367 PHE A CA 1
ATOM 2847 C C . PHE A 1 367 ? -10.280 -15.672 13.733 1.00 73.62 367 PHE A C 1
ATOM 2849 O O . PHE A 1 367 ? -11.175 -14.834 13.544 1.00 73.62 367 PHE A O 1
ATOM 2856 N N . GLY A 1 368 ? -9.002 -15.432 13.408 1.00 74.19 368 GLY A N 1
ATOM 2857 C CA . GLY A 1 368 ? -8.522 -14.166 12.847 1.00 74.19 368 GLY A CA 1
ATOM 2858 C C . GLY A 1 368 ? -8.729 -12.985 13.796 1.00 74.19 368 GLY A C 1
ATOM 2859 O O . GLY A 1 368 ? -9.125 -11.902 13.365 1.00 74.19 368 GLY A O 1
ATOM 2860 N N . ILE A 1 369 ? -8.557 -13.219 15.095 1.00 84.56 369 ILE A N 1
ATOM 2861 C CA . ILE A 1 369 ? -8.755 -12.233 16.153 1.00 84.56 369 ILE A CA 1
ATOM 2862 C C . ILE A 1 369 ? -7.397 -11.867 16.727 1.00 84.56 369 ILE A C 1
ATOM 2864 O O . ILE A 1 369 ? -6.592 -12.732 17.077 1.00 84.56 369 ILE A O 1
ATOM 2868 N N . PHE A 1 370 ? -7.155 -10.570 16.848 1.00 84.94 370 PHE A N 1
ATOM 2869 C CA . PHE A 1 370 ? -5.923 -10.061 17.419 1.00 84.94 370 PHE A CA 1
ATOM 2870 C C . PHE A 1 370 ? -6.126 -9.752 18.892 1.00 84.94 370 PHE A C 1
ATOM 2872 O O . PHE A 1 370 ? -7.049 -9.027 19.248 1.00 84.94 370 PHE A O 1
ATOM 2879 N N . TYR A 1 371 ? -5.266 -10.287 19.747 1.00 85.81 371 TYR A N 1
ATOM 2880 C CA . TYR A 1 371 ? -5.268 -9.940 21.157 1.00 85.81 371 TYR A CA 1
ATOM 2881 C C . TYR A 1 371 ? -4.164 -8.941 21.450 1.00 85.81 371 TYR A C 1
ATOM 2883 O O . TYR A 1 371 ? -3.034 -9.121 20.992 1.00 85.81 371 TYR A O 1
ATOM 2891 N N . SER A 1 372 ? -4.469 -7.943 22.271 1.00 85.62 372 SER A N 1
ATOM 2892 C CA . SER A 1 372 ? -3.448 -7.054 22.788 1.00 85.62 372 SER A CA 1
ATOM 2893 C C . SER A 1 372 ? -3.615 -6.744 24.263 1.00 85.62 372 SER A C 1
ATOM 2895 O O . SER A 1 372 ? -4.719 -6.554 24.772 1.00 85.62 372 SER A O 1
ATOM 2897 N N . THR A 1 373 ? -2.475 -6.650 24.938 1.00 85.69 373 THR A N 1
ATOM 2898 C CA . THR A 1 373 ? -2.393 -6.291 26.348 1.00 85.69 373 THR A CA 1
ATOM 2899 C C . THR A 1 373 ? -2.489 -4.781 26.538 1.00 85.69 373 THR A C 1
ATOM 2901 O O . THR A 1 373 ? -1.854 -4.022 25.805 1.00 85.69 373 THR A O 1
ATOM 2904 N N . LEU A 1 374 ? -3.260 -4.358 27.535 1.00 82.62 374 LEU A N 1
ATOM 2905 C CA . LEU A 1 374 ? -3.321 -2.981 28.013 1.00 82.62 374 LEU A CA 1
ATOM 2906 C C . LEU A 1 374 ? -2.230 -2.716 29.071 1.00 82.62 374 LEU A C 1
ATOM 2908 O O . LEU A 1 374 ? -1.856 -3.642 29.794 1.00 82.62 374 LEU A O 1
ATOM 2912 N N . PRO A 1 375 ? -1.749 -1.463 29.198 1.00 76.94 375 PRO A N 1
ATOM 2913 C CA . PRO A 1 375 ? -2.139 -0.290 28.411 1.00 76.94 375 PRO A CA 1
ATOM 2914 C C . PRO A 1 375 ? -1.549 -0.318 26.995 1.00 76.94 375 PRO A C 1
ATOM 2916 O O . PRO A 1 375 ? -0.417 -0.753 26.780 1.00 76.94 375 PRO A O 1
ATOM 2919 N N . TRP A 1 376 ? -2.320 0.163 26.018 1.00 75.88 376 TRP A N 1
ATOM 2920 C CA . TRP A 1 376 ? -1.881 0.186 24.628 1.00 75.88 376 TRP A CA 1
ATOM 2921 C C . TRP A 1 376 ? -0.823 1.256 24.389 1.00 75.88 376 TRP A C 1
ATOM 2923 O O . TRP A 1 376 ? -1.027 2.435 24.671 1.00 75.88 376 TRP A O 1
ATOM 2933 N N . ARG A 1 377 ? 0.301 0.859 23.789 1.00 77.94 377 ARG A N 1
ATOM 2934 C CA . ARG A 1 377 ? 1.260 1.831 23.263 1.00 77.94 377 ARG A CA 1
ATOM 2935 C C . ARG A 1 377 ? 0.741 2.375 21.939 1.00 77.94 377 ARG A C 1
ATOM 2937 O O . ARG A 1 377 ? 0.244 1.634 21.096 1.00 77.94 377 ARG A O 1
ATOM 2944 N N . GLU A 1 378 ? 0.937 3.666 21.704 1.00 75.19 378 GLU A N 1
ATOM 2945 C CA . GLU A 1 378 ? 0.447 4.342 20.495 1.00 75.19 378 GLU A CA 1
ATOM 2946 C C . GLU A 1 378 ? 0.912 3.676 19.183 1.00 75.19 378 GLU A C 1
ATOM 2948 O O . GLU A 1 378 ? 0.142 3.543 18.226 1.00 75.19 378 GLU A O 1
ATOM 2953 N N . LYS A 1 379 ? 2.164 3.198 19.145 1.00 78.81 379 LYS A N 1
ATOM 2954 C CA . LYS A 1 379 ? 2.715 2.473 17.988 1.00 78.81 379 LYS A CA 1
ATOM 2955 C C . LYS A 1 379 ? 2.004 1.138 17.736 1.00 78.81 379 LYS A C 1
ATOM 2957 O O . LYS A 1 379 ? 1.811 0.764 16.582 1.00 78.81 379 LYS A O 1
ATOM 2962 N N . GLU A 1 380 ? 1.609 0.431 18.794 1.00 80.94 380 GLU A N 1
ATOM 2963 C CA . GLU A 1 380 ? 0.926 -0.865 18.699 1.00 80.94 380 GLU A CA 1
ATOM 2964 C C . GLU A 1 380 ? -0.513 -0.697 18.208 1.00 80.94 380 GLU A C 1
ATOM 2966 O O . GLU A 1 380 ? -0.922 -1.420 17.299 1.00 80.94 380 GLU A O 1
ATOM 2971 N N . LEU A 1 381 ? -1.239 0.305 18.723 1.00 81.25 381 LEU A N 1
ATOM 2972 C CA . LEU A 1 381 ? -2.566 0.691 18.228 1.00 81.25 381 LEU A CA 1
ATOM 2973 C C . LEU A 1 381 ? -2.518 0.998 16.726 1.00 81.25 381 LEU A C 1
ATOM 2975 O O . LEU A 1 381 ? -3.274 0.419 15.947 1.00 81.25 381 LEU A O 1
ATOM 2979 N N . SER A 1 382 ? -1.606 1.886 16.320 1.00 81.31 382 SER A N 1
ATOM 2980 C CA . SER A 1 382 ? -1.508 2.358 14.933 1.00 81.31 382 SER A CA 1
ATOM 2981 C C . SER A 1 382 ? -1.248 1.202 13.968 1.00 81.31 382 SER A C 1
ATOM 2983 O O . SER A 1 382 ? -1.945 1.051 12.965 1.00 81.31 382 SER A O 1
ATOM 2985 N N . ARG A 1 383 ? -0.290 0.331 14.315 1.00 83.94 383 ARG A N 1
ATOM 2986 C CA . ARG A 1 383 ? 0.026 -0.861 13.525 1.00 83.94 383 ARG A CA 1
ATOM 2987 C C . ARG A 1 383 ? -1.151 -1.834 13.478 1.00 83.94 383 ARG A C 1
ATOM 2989 O O . ARG A 1 383 ? -1.477 -2.329 12.405 1.00 83.94 383 ARG A O 1
ATOM 2996 N N . SER A 1 384 ? -1.794 -2.102 14.613 1.00 86.31 384 SER A N 1
ATOM 2997 C CA . SER A 1 384 ? -2.900 -3.064 14.689 1.00 86.31 384 SER A CA 1
ATOM 2998 C C . SER A 1 384 ? -4.096 -2.610 13.855 1.00 86.31 384 SER A C 1
ATOM 3000 O O . SER A 1 384 ? -4.642 -3.410 13.099 1.00 86.31 384 SER A O 1
ATOM 3002 N N . LEU A 1 385 ? -4.458 -1.324 13.921 1.00 88.44 385 LEU A N 1
ATOM 3003 C CA . LEU A 1 385 ? -5.524 -0.753 13.095 1.00 88.44 385 LEU A CA 1
ATOM 3004 C C . LEU A 1 385 ? -5.181 -0.795 11.601 1.00 88.44 385 LEU A C 1
ATOM 3006 O O . LEU A 1 385 ? -6.015 -1.225 10.805 1.00 88.44 385 LEU A O 1
ATOM 3010 N N . ALA A 1 386 ? -3.958 -0.422 11.210 1.00 86.88 386 ALA A N 1
ATOM 3011 C CA . ALA A 1 386 ? -3.541 -0.473 9.809 1.00 86.88 386 ALA A CA 1
ATOM 3012 C C . ALA A 1 386 ? -3.596 -1.907 9.253 1.00 86.88 386 ALA A C 1
ATOM 3014 O O . ALA A 1 386 ? -4.161 -2.147 8.185 1.00 86.88 386 ALA A O 1
ATOM 3015 N N . MET A 1 387 ? -3.083 -2.882 10.009 1.00 85.94 387 MET A N 1
ATOM 3016 C CA . MET A 1 387 ? -3.129 -4.299 9.633 1.00 85.94 387 MET A CA 1
ATOM 3017 C C . MET A 1 387 ? -4.560 -4.838 9.571 1.00 85.94 387 MET A C 1
ATOM 3019 O O . MET A 1 387 ? -4.860 -5.674 8.716 1.00 85.94 387 MET A O 1
ATOM 3023 N N . ALA A 1 388 ? -5.450 -4.348 10.438 1.00 86.62 388 ALA A N 1
ATOM 3024 C CA . ALA A 1 388 ? -6.860 -4.715 10.435 1.00 86.62 388 ALA A CA 1
ATOM 3025 C C . ALA A 1 388 ? -7.558 -4.244 9.160 1.00 86.62 388 ALA A C 1
ATOM 3027 O O . ALA A 1 388 ? -8.198 -5.046 8.483 1.00 86.62 388 ALA A O 1
ATOM 3028 N N . VAL A 1 389 ? -7.364 -2.974 8.789 1.00 86.38 389 VAL A N 1
ATOM 3029 C CA . VAL A 1 389 ? -7.920 -2.394 7.557 1.00 86.38 389 VAL A CA 1
ATOM 3030 C C . VAL A 1 389 ? -7.372 -3.097 6.313 1.00 86.38 389 VAL A C 1
ATOM 3032 O O . VAL A 1 389 ? -8.118 -3.356 5.373 1.00 86.38 389 VAL A O 1
ATOM 3035 N N . LEU A 1 390 ? -6.092 -3.480 6.322 1.00 83.56 390 LEU A N 1
ATOM 3036 C CA . LEU A 1 390 ? -5.471 -4.249 5.239 1.00 83.56 390 LEU A CA 1
ATOM 3037 C C . LEU A 1 390 ? -5.939 -5.715 5.169 1.00 83.56 390 LEU A C 1
ATOM 3039 O O . LEU A 1 390 ? -5.551 -6.429 4.246 1.00 83.56 390 LEU A O 1
ATOM 3043 N N . GLY A 1 391 ? -6.711 -6.202 6.148 1.00 78.88 391 GLY A N 1
ATOM 3044 C CA . GLY A 1 391 ? -7.061 -7.622 6.262 1.00 78.88 391 GLY A CA 1
ATOM 3045 C C . GLY A 1 391 ? -5.848 -8.530 6.511 1.00 78.88 391 GLY A C 1
ATOM 3046 O O . GLY A 1 391 ? -5.916 -9.736 6.272 1.00 78.88 391 GLY A O 1
ATOM 3047 N N . LYS A 1 392 ? -4.732 -7.950 6.974 1.00 74.00 392 LYS A N 1
ATOM 3048 C CA . LYS A 1 392 ? -3.457 -8.626 7.249 1.00 74.00 392 LYS A CA 1
ATOM 3049 C C . LYS A 1 392 ? -3.261 -8.949 8.740 1.00 74.00 392 LYS A C 1
ATOM 3051 O O . LYS A 1 392 ? -2.174 -9.377 9.109 1.00 74.00 392 LYS A O 1
ATOM 3056 N N . LEU A 1 393 ? -4.266 -8.762 9.603 1.00 65.44 393 LEU A N 1
ATOM 3057 C CA . LEU A 1 393 ? -4.234 -9.285 10.978 1.00 65.44 393 LEU A CA 1
ATOM 3058 C C . LEU A 1 393 ? -4.178 -10.823 10.933 1.00 65.44 393 LEU A C 1
ATOM 3060 O O . LEU A 1 393 ? -5.214 -11.481 10.853 1.00 65.44 393 LEU A O 1
ATOM 3064 N N . ARG A 1 394 ? -2.974 -11.394 10.917 1.00 49.41 394 ARG A N 1
ATOM 3065 C CA . ARG A 1 394 ? -2.713 -12.834 10.994 1.00 49.41 394 ARG A CA 1
ATOM 3066 C C . ARG A 1 394 ? -1.507 -13.105 11.874 1.00 49.41 394 ARG A C 1
ATOM 3068 O O . ARG A 1 394 ? -0.519 -12.348 11.748 1.00 49.41 394 ARG A O 1
#

Foldseek 3Di:
DDDDDDDPPDDDDDDDDDCPVVVVVVVVVVVVVVVVVVVLVVVLVVLVVVLVVLLVVLVVLLVVLVCVLVQVVHDDDPVVNVVSVVVNVVSVLVNVVSVLVNLVSCLVVVVDDWPWAWAQVLVLLVVLLVVCVVLCVVLQEAEAEAADQATFIFRGRSVLVSLLSNLVNVVQSQQAGRNWYWYWHWDQDPVDNQKIKIKIWIQGQWDAPVCQVVLLPAQDDDDDPRDDRSRSSVSSQSRLVVQVKGKHKDTDHGPDRTYIMIMIMGGTDQAFEEEEEDPDPVVVVCCVPLVVSNPHHYDYDPDLVVVLVCCVVPNTLEYEYECPRPPDHPVVSLVVLCPDPRRVLHAYEYEDADDDDPVVVVVCVVSLYHYDHPPDDSVNVSVSSNCSNVSNSD

pLDDT: mean 83.99, std 11.11, range [36.19, 97.31]

Radius of gyration: 29.2 Å; chains: 1; bounding box: 88×51×97 Å